Protein AF-A0A0F8ZL71-F1 (afdb_monomer)

Radius of gyration: 27.63 Å; Cα contacts (8 Å, |Δi|>4): 641; chains: 1; bounding box: 73×41×72 Å

Mean predicted aligned error: 11.58 Å

Solvent-accessible surface area (backbone atoms only — not comparable to full-atom values): 20300 Å² total; per-residue (Å²): 106,75,69,54,53,50,51,52,51,53,60,56,31,75,80,28,70,66,57,36,29,43,72,31,28,60,38,79,73,47,76,90,72,48,38,62,58,54,50,41,50,72,74,62,55,41,29,35,34,41,38,20,9,56,82,43,50,60,57,54,50,52,29,51,48,51,52,46,53,31,73,69,36,68,57,33,37,32,37,37,35,14,42,40,67,67,60,43,46,56,37,43,50,39,38,47,55,30,38,75,64,24,63,48,52,85,44,51,74,42,82,54,94,52,35,41,30,32,75,61,61,7,31,43,37,58,44,46,38,40,95,88,50,76,86,64,62,84,79,60,49,47,31,37,37,27,47,45,34,35,69,33,48,62,70,49,52,47,55,43,58,62,39,31,75,88,37,84,82,30,32,40,36,38,28,25,44,54,48,48,80,42,64,51,48,54,48,56,74,32,86,80,31,57,60,43,82,39,27,20,85,75,23,84,88,55,53,68,69,58,52,53,55,54,45,72,77,42,54,73,66,54,32,33,21,46,35,54,34,34,76,52,75,52,89,79,46,92,60,57,66,70,59,54,53,55,54,67,71,42,91,49,62,80,63,38,45,69,53,66,9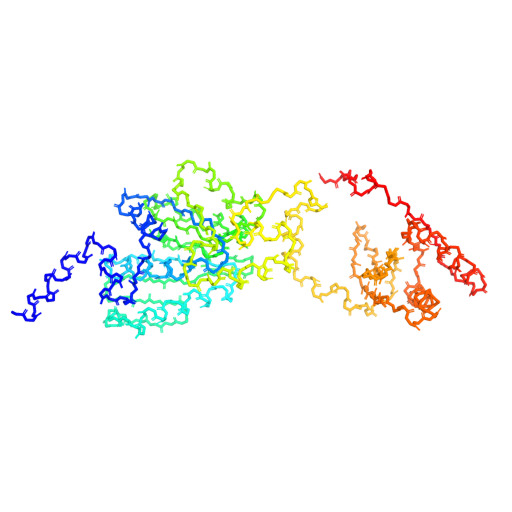4,66,72,78,73,52,27,39,33,44,34,44,75,39,60,79,91,36,54,24,36,40,41,33,29,38,56,44,96,88,71,49,74,45,52,30,37,69,49,79,44,76,53,51,92,88,42,93,53,48,66,59,55,53,49,53,50,51,49,52,50,35,62,72,45,58,21,51,37,37,40,30,42,24,57,85,67,22,52,61,54,51,51,53,48,53,52,51,31,62,76,71,66,50,85,47,50,77,41,72,40,75,78,41,76,62,71,68,65,64,80,84,84,132

Structure (mmCIF, N/CA/C/O backbone):
data_AF-A0A0F8ZL71-F1
#
_entry.id   AF-A0A0F8ZL71-F1
#
loop_
_atom_site.group_PDB
_atom_site.id
_atom_site.type_symbol
_atom_site.label_atom_id
_atom_site.label_alt_id
_atom_site.label_comp_id
_atom_site.label_asym_id
_atom_site.label_entity_id
_atom_site.label_seq_id
_atom_site.pdbx_PDB_ins_code
_atom_site.Cartn_x
_atom_site.Cartn_y
_atom_site.Cartn_z
_atom_site.occupancy
_atom_site.B_iso_or_equiv
_atom_site.auth_seq_id
_atom_site.auth_comp_id
_atom_site.auth_asym_id
_atom_site.auth_atom_id
_atom_site.pdbx_PDB_model_num
ATOM 1 N N . ASP A 1 1 ? -31.177 15.011 33.357 1.00 51.00 1 ASP A N 1
ATOM 2 C CA . ASP A 1 1 ? -31.019 15.892 32.171 1.00 51.00 1 ASP A CA 1
ATOM 3 C C . ASP A 1 1 ? -29.708 15.695 31.401 1.00 51.00 1 ASP A C 1
ATOM 5 O O . ASP A 1 1 ? -29.733 14.893 30.482 1.00 51.00 1 ASP A O 1
ATOM 9 N N . LEU A 1 2 ? -28.566 16.327 31.735 1.00 42.88 2 LEU A N 1
ATOM 10 C CA . LEU A 1 2 ? -27.299 16.141 30.973 1.00 42.88 2 LEU A CA 1
ATOM 11 C C . LEU A 1 2 ? -26.691 14.735 31.117 1.00 42.88 2 LEU A C 1
ATOM 13 O O . LEU A 1 2 ? -26.261 14.142 30.137 1.00 42.88 2 LEU A O 1
ATOM 17 N N . ALA A 1 3 ? -26.700 14.178 32.330 1.00 40.19 3 ALA A N 1
ATOM 18 C CA . ALA A 1 3 ? -26.192 12.827 32.567 1.00 40.19 3 ALA A CA 1
ATOM 19 C C . ALA A 1 3 ? -27.076 11.755 31.906 1.00 40.19 3 ALA A C 1
ATOM 21 O O . ALA A 1 3 ? -26.554 10.786 31.375 1.00 40.19 3 ALA A O 1
ATOM 22 N N . GLU A 1 4 ? -28.400 11.951 31.880 1.00 36.91 4 GLU A N 1
ATOM 23 C CA . GLU A 1 4 ? -29.340 11.045 31.203 1.00 36.91 4 GLU A CA 1
ATOM 24 C C . GLU A 1 4 ? -29.256 11.159 29.679 1.00 36.91 4 GLU A C 1
ATOM 26 O O . GLU A 1 4 ? -29.297 10.131 29.011 1.00 36.91 4 GLU A O 1
ATOM 31 N N . SER A 1 5 ? -29.070 12.363 29.118 1.00 48.22 5 SER A N 1
ATOM 32 C CA . SER A 1 5 ? -28.884 12.532 27.671 1.00 48.22 5 SER A CA 1
ATOM 33 C C . SER A 1 5 ? -27.547 11.959 27.188 1.00 48.22 5 SER A C 1
ATOM 35 O O . SER A 1 5 ? -27.489 11.359 26.112 1.00 48.22 5 SER A O 1
ATOM 37 N N . GLU A 1 6 ? -26.487 12.050 28.001 1.00 49.62 6 GLU A N 1
ATOM 38 C CA . GLU A 1 6 ? -25.223 11.353 27.755 1.00 49.62 6 GLU A CA 1
ATOM 39 C C . GLU A 1 6 ? -25.403 9.832 27.833 1.00 49.62 6 GLU A C 1
ATOM 41 O O . GLU A 1 6 ? -24.978 9.123 26.922 1.00 49.62 6 GLU A O 1
ATOM 46 N N . GLN A 1 7 ? -26.088 9.311 28.856 1.00 43.69 7 GLN A N 1
ATOM 47 C CA . GLN A 1 7 ? -26.326 7.870 29.022 1.00 43.69 7 GLN A CA 1
ATOM 48 C C . GLN A 1 7 ? -27.180 7.280 27.887 1.00 43.69 7 GLN A C 1
ATOM 50 O O . GLN A 1 7 ? -26.893 6.189 27.387 1.00 43.69 7 GLN A O 1
ATOM 55 N N . GLU A 1 8 ? -28.194 8.016 27.428 1.00 43.34 8 GLU A N 1
ATOM 56 C CA . GLU A 1 8 ? -29.068 7.621 26.323 1.00 43.34 8 GLU A CA 1
ATOM 57 C C . GLU A 1 8 ? -28.322 7.663 24.973 1.00 43.34 8 GLU A C 1
ATOM 59 O O . GLU A 1 8 ? -28.449 6.733 24.168 1.00 43.34 8 GLU A O 1
ATOM 64 N N . SER A 1 9 ? -27.463 8.672 24.767 1.00 52.50 9 SER A N 1
ATOM 65 C CA . SER A 1 9 ? -26.540 8.780 23.624 1.00 52.50 9 SER A CA 1
ATOM 66 C C . SER A 1 9 ? -25.521 7.630 23.588 1.00 52.50 9 SER A C 1
ATOM 68 O O . SER A 1 9 ? -25.352 6.985 22.549 1.00 52.50 9 SER A O 1
ATOM 70 N N . TYR A 1 10 ? -24.918 7.283 24.732 1.00 46.91 10 TYR A N 1
ATOM 71 C CA . TYR A 1 10 ? -24.008 6.137 24.865 1.00 46.91 10 TYR A CA 1
ATOM 72 C C . TYR A 1 10 ? -24.717 4.795 24.599 1.00 46.91 10 TYR A C 1
ATOM 74 O O . TYR A 1 10 ? -24.142 3.908 23.964 1.00 46.91 10 TYR A O 1
ATOM 82 N N . SER A 1 11 ? -25.982 4.639 25.013 1.00 44.41 11 SER A N 1
ATOM 83 C CA . SER A 1 11 ? -26.755 3.410 24.764 1.00 44.41 11 SER A CA 1
ATOM 84 C C . SER A 1 11 ? -27.072 3.186 23.276 1.00 44.41 11 SER A C 1
ATOM 86 O O . SER A 1 11 ? -26.970 2.058 22.791 1.00 44.41 11 SER A O 1
ATOM 88 N N . LYS A 1 12 ? -27.383 4.259 22.527 1.00 45.12 12 LYS A N 1
ATOM 89 C CA . LYS A 1 12 ? -27.593 4.223 21.066 1.00 45.12 12 LYS A CA 1
ATOM 90 C C . LYS A 1 12 ? -26.285 4.021 20.306 1.00 45.12 12 LYS A C 1
ATOM 92 O O . LYS A 1 12 ? -26.281 3.352 19.272 1.00 45.12 12 LYS A O 1
ATOM 97 N N . ALA A 1 13 ? -25.179 4.550 20.833 1.00 51.00 13 ALA A N 1
ATOM 98 C CA . ALA A 1 13 ? -23.855 4.341 20.269 1.00 51.00 13 ALA A CA 1
ATOM 99 C C . ALA A 1 13 ? -23.459 2.861 20.293 1.00 51.00 13 ALA A C 1
ATOM 101 O O . ALA A 1 13 ? -23.028 2.360 19.259 1.00 51.00 13 ALA A O 1
ATOM 102 N N . ASN A 1 14 ? -23.691 2.140 21.397 1.00 50.38 14 ASN A N 1
ATOM 103 C CA . ASN A 1 14 ? -23.252 0.745 21.588 1.00 50.38 14 ASN A CA 1
ATOM 104 C C . ASN A 1 14 ? -23.669 -0.256 20.486 1.00 50.38 14 ASN A C 1
ATOM 106 O O . ASN A 1 14 ? -23.093 -1.339 20.423 1.00 50.38 14 ASN A O 1
ATOM 110 N N . TYR A 1 15 ? -24.616 0.089 19.602 1.00 57.97 15 TYR A N 1
ATOM 111 C CA . TYR A 1 15 ? -25.046 -0.765 18.485 1.00 57.97 15 TYR A CA 1
ATOM 112 C C . TYR A 1 15 ? -25.082 -0.073 17.111 1.00 57.97 15 TYR A C 1
ATOM 114 O O . TYR A 1 15 ? -25.562 -0.661 16.137 1.00 57.97 15 TYR A O 1
ATOM 122 N N . ASN A 1 16 ? -24.587 1.164 16.997 1.00 77.38 16 ASN A N 1
ATOM 123 C CA . ASN A 1 16 ? -24.603 1.906 15.738 1.00 77.38 16 ASN A CA 1
ATOM 124 C C . ASN A 1 16 ? -23.245 2.564 15.450 1.00 77.38 16 ASN A C 1
ATOM 126 O O . ASN A 1 16 ? -22.946 3.655 15.935 1.00 77.38 16 ASN A O 1
ATOM 130 N N . ILE A 1 17 ? -22.452 1.887 14.611 1.00 84.81 17 ILE A N 1
ATOM 131 C CA . ILE A 1 17 ? -21.116 2.317 14.172 1.00 84.81 17 ILE A CA 1
ATOM 132 C C . ILE A 1 17 ? -21.162 3.738 13.590 1.00 84.81 17 ILE A C 1
ATOM 134 O O . ILE A 1 17 ? -20.367 4.589 13.981 1.00 84.81 17 ILE A O 1
ATOM 138 N N . SER A 1 18 ? -22.126 4.031 12.712 1.00 85.88 18 SER A N 1
ATOM 139 C CA . SER A 1 18 ? -22.249 5.352 12.083 1.00 85.88 18 SER A CA 1
ATOM 140 C C . SER A 1 18 ? -22.585 6.443 13.097 1.00 85.88 18 SER A C 1
ATOM 142 O O . SER A 1 18 ? -21.979 7.508 13.065 1.00 85.88 18 SER A O 1
ATOM 144 N N . TYR A 1 19 ? -23.482 6.166 14.051 1.00 89.06 19 TYR A N 1
ATOM 145 C CA . TYR A 1 19 ? -23.791 7.119 15.121 1.00 89.06 19 TYR A CA 1
ATOM 146 C C . TYR A 1 19 ? -22.544 7.462 15.943 1.00 89.06 19 TYR A C 1
ATOM 148 O O . TYR A 1 19 ? -22.316 8.628 16.265 1.00 89.06 19 TYR A O 1
ATOM 156 N N . PHE A 1 20 ? -21.717 6.465 16.270 1.00 92.00 20 PHE A N 1
ATOM 157 C CA . PHE A 1 20 ? -20.483 6.714 17.006 1.00 92.00 20 PHE A CA 1
ATOM 158 C C . PHE A 1 20 ? -19.504 7.575 16.205 1.00 92.00 20 PHE A C 1
ATOM 160 O O . PHE A 1 20 ? -18.955 8.538 16.738 1.00 92.00 20 PHE A O 1
ATOM 167 N N . MET A 1 21 ? -19.320 7.271 14.918 1.00 95.06 21 MET A N 1
ATOM 168 C CA . MET A 1 21 ? -18.457 8.058 14.035 1.00 95.06 21 MET A CA 1
ATOM 169 C C . MET A 1 21 ? -18.895 9.526 13.963 1.00 95.06 21 MET A C 1
ATOM 171 O O . MET A 1 21 ? -18.061 10.422 14.097 1.00 95.06 21 MET A O 1
ATOM 175 N N . GLU A 1 22 ? -20.194 9.780 13.820 1.00 94.31 22 GLU A N 1
ATOM 176 C CA . GLU A 1 22 ? -20.730 11.138 13.705 1.00 94.31 22 GLU A CA 1
ATOM 177 C C . GLU A 1 22 ? -20.558 11.931 15.010 1.00 94.31 22 GLU A C 1
ATOM 179 O O . GLU A 1 22 ? -20.073 13.061 14.987 1.00 94.31 22 GLU A O 1
ATOM 184 N N . ASN A 1 23 ? -20.885 11.326 16.157 1.00 92.62 23 ASN A N 1
ATOM 185 C CA . ASN A 1 23 ? -20.933 12.034 17.443 1.00 92.62 23 ASN A CA 1
ATOM 186 C C . ASN A 1 23 ? -19.587 12.094 18.181 1.00 92.62 23 ASN A C 1
ATOM 188 O O . ASN A 1 23 ? -19.337 13.045 18.921 1.00 92.62 23 ASN A O 1
ATOM 192 N N . TYR A 1 24 ? -18.720 11.092 18.005 1.00 93.88 24 TYR A N 1
ATOM 193 C CA . TYR A 1 24 ? -17.470 10.975 18.768 1.00 93.88 24 TYR A CA 1
ATOM 194 C C . TYR A 1 24 ? -16.213 11.150 17.923 1.00 93.88 24 TYR A C 1
ATOM 196 O O . TYR A 1 24 ? -15.175 11.487 18.491 1.00 93.88 24 TYR A O 1
ATOM 204 N N . LEU A 1 25 ? -16.285 10.961 16.601 1.00 95.94 25 LEU A N 1
ATOM 205 C CA . LEU A 1 25 ? -15.149 11.144 15.685 1.00 95.94 25 LEU A CA 1
ATOM 206 C C . LEU A 1 25 ? -15.326 12.336 14.736 1.00 95.94 25 LEU A C 1
ATOM 208 O O . LEU A 1 25 ? -14.397 12.667 14.001 1.00 95.94 25 LEU A O 1
ATOM 212 N N . ASN A 1 26 ? -16.507 12.972 14.728 1.00 95.75 26 ASN A N 1
ATOM 213 C CA . ASN A 1 26 ? -16.869 14.016 13.766 1.00 95.75 26 ASN A CA 1
ATOM 214 C C . ASN A 1 26 ? -16.627 13.564 12.309 1.00 95.75 26 ASN A C 1
ATOM 216 O O . ASN A 1 26 ? -16.125 14.306 11.457 1.00 95.75 26 ASN A O 1
ATOM 220 N N . PHE A 1 27 ? -16.948 12.297 12.036 1.00 96.25 27 PHE A N 1
ATOM 221 C CA . PHE A 1 27 ? -16.800 11.668 10.733 1.00 96.25 27 PHE A CA 1
ATOM 222 C C . PHE A 1 27 ? -18.160 11.203 10.223 1.00 96.25 27 PHE A C 1
ATOM 224 O O . PHE A 1 27 ? -18.880 10.491 10.914 1.00 96.25 27 PHE A O 1
ATOM 231 N N . TYR A 1 28 ? -18.480 11.581 8.986 1.00 95.62 28 TYR A N 1
ATOM 232 C CA . TYR A 1 28 ? -19.759 11.290 8.341 1.00 95.62 28 TYR A CA 1
ATOM 233 C C . TYR A 1 28 ? -19.509 10.356 7.151 1.00 95.62 28 TYR A C 1
ATOM 235 O O . TYR A 1 28 ? -19.105 10.832 6.081 1.00 95.62 28 TYR A O 1
ATOM 243 N N . PRO A 1 29 ? -19.698 9.033 7.314 1.00 95.12 29 PRO A N 1
ATOM 244 C CA . PRO A 1 29 ? -19.529 8.082 6.225 1.00 95.12 29 PRO A CA 1
ATOM 245 C C . PRO A 1 29 ? -20.461 8.413 5.058 1.00 95.12 29 PRO A C 1
ATOM 247 O O . PRO A 1 29 ? -21.656 8.670 5.224 1.00 95.12 29 PRO A O 1
ATOM 250 N N . ARG A 1 30 ? -19.922 8.389 3.841 1.00 95.06 30 ARG A N 1
ATOM 251 C CA . ARG A 1 30 ? -20.698 8.668 2.632 1.00 95.06 30 ARG A CA 1
ATOM 252 C C . ARG A 1 30 ? -21.742 7.582 2.389 1.00 95.06 30 ARG A C 1
ATOM 254 O O . ARG A 1 30 ? -21.432 6.392 2.313 1.00 95.06 30 ARG A O 1
ATOM 261 N N . LYS A 1 31 ? -22.989 8.019 2.209 1.00 93.81 31 LYS A N 1
ATOM 262 C CA . LYS A 1 31 ? -24.150 7.132 2.062 1.00 93.81 31 LYS A CA 1
ATOM 263 C C . LYS A 1 31 ? -24.091 6.240 0.825 1.00 93.81 31 LYS A C 1
ATOM 265 O O . LYS A 1 31 ? -24.557 5.113 0.888 1.00 93.81 31 LYS A O 1
ATOM 270 N N . HIS A 1 32 ? -23.544 6.733 -0.285 1.00 93.44 32 HIS A N 1
ATOM 271 C CA . HIS A 1 32 ? -23.588 6.018 -1.563 1.00 93.44 32 HIS A CA 1
ATOM 272 C C . HIS A 1 32 ? -22.497 4.955 -1.732 1.00 93.44 32 HIS A C 1
ATOM 274 O O . HIS A 1 32 ? -22.637 4.121 -2.618 1.00 93.44 32 HIS A O 1
ATOM 280 N N . ASP A 1 33 ? -21.417 4.980 -0.941 1.00 94.81 33 ASP A N 1
ATOM 281 C CA . ASP A 1 33 ? -20.277 4.071 -1.146 1.00 94.81 33 ASP A CA 1
ATOM 282 C C . ASP A 1 33 ? -19.555 3.593 0.126 1.00 94.81 33 ASP A C 1
ATOM 284 O O . ASP A 1 33 ? -19.004 2.496 0.115 1.00 94.81 33 ASP A O 1
ATOM 288 N N . GLN A 1 34 ? -19.533 4.359 1.219 1.00 96.69 34 GLN A N 1
ATOM 289 C CA . GLN A 1 34 ? -18.855 3.956 2.461 1.00 96.69 34 GLN A CA 1
ATOM 290 C C . GLN A 1 34 ? -19.792 3.220 3.423 1.00 96.69 34 GLN A C 1
ATOM 292 O O . GLN A 1 34 ? -19.357 2.298 4.109 1.00 96.69 34 GLN A O 1
ATOM 297 N N . MET A 1 35 ? -21.077 3.587 3.452 1.00 95.31 35 MET A N 1
ATOM 298 C CA . MET A 1 35 ? -22.063 2.970 4.350 1.00 95.31 35 MET A CA 1
ATOM 299 C C . MET A 1 35 ? -22.217 1.461 4.135 1.00 95.31 35 MET A C 1
ATOM 301 O O . MET A 1 35 ? -22.297 0.733 5.114 1.00 95.31 35 MET A O 1
ATOM 305 N N . GLN A 1 36 ? -22.138 0.976 2.893 1.00 95.31 36 GLN A N 1
ATOM 306 C CA . GLN A 1 36 ? -22.198 -0.464 2.590 1.00 95.31 36 GLN A CA 1
ATOM 307 C C . GLN A 1 36 ? -21.113 -1.287 3.313 1.00 95.31 36 GLN A C 1
ATOM 309 O O . GLN A 1 36 ? -21.349 -2.434 3.684 1.00 95.31 36 GLN A O 1
ATOM 314 N N . VAL A 1 37 ? -19.939 -0.694 3.567 1.00 96.75 37 VAL A N 1
ATOM 315 C CA . VAL A 1 37 ? -18.853 -1.340 4.321 1.00 96.75 37 VAL A CA 1
ATOM 316 C C . VAL A 1 37 ? -19.240 -1.479 5.793 1.00 96.75 37 VAL A C 1
ATOM 318 O O . VAL A 1 37 ? -19.031 -2.525 6.406 1.00 96.75 37 VAL A O 1
ATOM 321 N N . LEU A 1 38 ? -19.837 -0.428 6.360 1.00 95.56 38 LEU A N 1
ATOM 322 C CA . LEU A 1 38 ? -20.313 -0.424 7.744 1.00 95.56 38 LEU A CA 1
ATOM 323 C C . LEU A 1 38 ? -21.508 -1.364 7.927 1.00 95.56 38 LEU A C 1
ATOM 325 O O . LEU A 1 38 ? -21.604 -2.043 8.947 1.00 95.56 38 LEU A O 1
ATOM 329 N N . ASP A 1 39 ? -22.382 -1.452 6.925 1.00 94.12 39 ASP A N 1
ATOM 330 C CA . ASP A 1 39 ? -23.507 -2.383 6.913 1.00 94.12 39 ASP A CA 1
ATOM 331 C C . ASP A 1 39 ? -23.024 -3.837 6.889 1.00 94.12 39 ASP A C 1
ATOM 333 O O . ASP A 1 39 ? -23.534 -4.651 7.657 1.00 94.12 39 ASP A O 1
ATOM 337 N N . ALA A 1 40 ? -21.994 -4.162 6.099 1.00 94.88 40 ALA A N 1
ATOM 338 C CA . ALA A 1 40 ? -21.383 -5.492 6.112 1.00 94.88 40 ALA A CA 1
ATOM 339 C C . ALA A 1 40 ? -20.797 -5.846 7.491 1.00 94.88 40 ALA A C 1
ATOM 341 O O . ALA A 1 40 ? -21.053 -6.936 8.007 1.00 94.88 40 ALA A O 1
ATOM 342 N N . LEU A 1 41 ? -20.080 -4.915 8.136 1.00 93.81 41 LEU A N 1
ATOM 343 C CA . LEU A 1 41 ? -19.591 -5.101 9.511 1.00 93.81 41 LEU A CA 1
ATOM 344 C C . LEU A 1 41 ? -20.738 -5.351 10.494 1.00 93.81 41 LEU A C 1
ATOM 346 O O . LEU A 1 41 ? -20.678 -6.277 11.303 1.00 93.81 41 LEU A O 1
ATOM 350 N N . LYS A 1 42 ? -21.806 -4.553 10.402 1.00 91.25 42 LYS A N 1
ATOM 351 C CA . LYS A 1 42 ? -22.996 -4.678 11.250 1.00 91.25 42 LYS A CA 1
ATOM 352 C C . LYS A 1 42 ? -23.721 -6.011 11.046 1.00 91.25 42 LYS A C 1
ATOM 354 O O . LYS A 1 42 ? -24.247 -6.567 12.005 1.00 91.25 42 LYS A O 1
ATOM 359 N N . GLN A 1 43 ? -23.728 -6.533 9.821 1.00 91.38 43 GLN A N 1
ATOM 360 C CA . GLN A 1 43 ? -24.284 -7.847 9.479 1.00 91.38 43 GLN A CA 1
ATOM 361 C C . GLN A 1 43 ? -23.382 -9.016 9.912 1.00 91.38 43 GLN A C 1
ATOM 363 O O . GLN A 1 43 ? -23.762 -10.173 9.757 1.00 91.38 43 GLN A O 1
ATOM 368 N N . GLY A 1 44 ? -22.212 -8.733 10.494 1.00 91.25 44 GLY A N 1
ATOM 369 C CA . GLY A 1 44 ? -21.315 -9.739 11.053 1.00 91.25 44 GLY A CA 1
ATOM 370 C C . GLY A 1 44 ? -20.251 -10.248 10.084 1.00 91.25 44 GLY A C 1
ATOM 371 O O . GLY A 1 44 ? -19.618 -11.260 10.391 1.00 91.25 44 GLY A O 1
ATOM 372 N N . ALA A 1 45 ? -20.020 -9.565 8.955 1.00 94.69 45 ALA A N 1
ATOM 373 C CA . ALA A 1 45 ? -18.945 -9.918 8.035 1.00 94.69 45 ALA A CA 1
ATOM 374 C C . ALA A 1 45 ? -17.594 -9.932 8.766 1.00 94.69 45 ALA A C 1
ATOM 376 O O . ALA A 1 45 ? -17.209 -8.970 9.435 1.00 94.69 45 ALA A O 1
ATOM 377 N N . LYS A 1 46 ? -16.880 -11.054 8.649 1.00 94.88 46 LYS A N 1
ATOM 378 C CA . LYS A 1 46 ? -15.580 -11.265 9.299 1.00 94.88 46 LYS A CA 1
ATOM 379 C C . LYS A 1 46 ? -14.403 -10.966 8.392 1.00 94.88 46 LYS A C 1
ATOM 381 O O . LYS A 1 46 ? -13.323 -10.699 8.895 1.00 94.88 46 LYS A O 1
ATOM 386 N N . ARG A 1 47 ? -14.598 -11.000 7.078 1.00 96.38 47 ARG A N 1
ATOM 387 C CA . ARG A 1 47 ? -13.568 -10.684 6.094 1.00 96.38 47 ARG A CA 1
ATOM 388 C C . ARG A 1 47 ? -14.147 -9.697 5.101 1.00 96.38 47 ARG A C 1
ATOM 390 O O . ARG A 1 47 ? -15.167 -9.970 4.472 1.00 96.38 47 ARG A O 1
ATOM 397 N N . ILE A 1 48 ? -13.533 -8.528 5.016 1.00 98.38 48 ILE A N 1
ATOM 398 C CA . ILE A 1 48 ? -13.991 -7.425 4.179 1.00 98.38 48 ILE A CA 1
ATOM 399 C C . ILE A 1 48 ? -12.821 -6.956 3.335 1.00 98.38 48 ILE A C 1
ATOM 401 O O . ILE A 1 48 ? -11.705 -6.807 3.832 1.00 98.38 48 ILE A O 1
ATOM 405 N N . LEU A 1 49 ? -13.076 -6.702 2.058 1.00 98.50 49 LEU A N 1
ATOM 406 C CA . LEU A 1 49 ? -12.055 -6.228 1.140 1.00 98.50 49 LEU A CA 1
ATOM 407 C C . LEU A 1 49 ? -12.530 -4.971 0.417 1.00 98.50 49 LEU A C 1
ATOM 409 O O . LEU A 1 49 ? -13.575 -4.952 -0.228 1.00 98.50 49 LEU A O 1
ATOM 413 N N . LEU A 1 50 ? -11.742 -3.905 0.533 1.00 98.44 50 LEU A N 1
ATOM 414 C CA . LEU A 1 50 ? -11.952 -2.620 -0.118 1.00 98.44 50 LEU A CA 1
ATOM 415 C C . LEU A 1 50 ? -10.984 -2.498 -1.295 1.00 98.44 50 LEU A C 1
ATOM 417 O O . LEU A 1 50 ? -9.853 -2.030 -1.145 1.00 98.44 50 LEU A O 1
ATOM 421 N N . HIS A 1 51 ? -11.437 -2.932 -2.468 1.00 97.19 51 HIS A N 1
ATOM 422 C CA . HIS A 1 51 ? -10.699 -2.827 -3.718 1.00 97.19 51 HIS A CA 1
ATOM 423 C C . HIS A 1 51 ? -10.922 -1.427 -4.284 1.00 97.19 51 HIS A C 1
ATOM 425 O O . HIS A 1 51 ? -11.952 -1.154 -4.901 1.00 97.19 51 HIS A O 1
ATOM 431 N N . LYS A 1 52 ? -9.996 -0.507 -4.006 1.00 97.00 52 LYS A N 1
ATOM 432 C CA . LYS A 1 52 ? -10.230 0.930 -4.182 1.00 97.00 52 LYS A CA 1
ATOM 433 C C . LYS A 1 52 ? -9.292 1.592 -5.179 1.00 97.00 52 LYS A C 1
ATOM 435 O O . LYS A 1 52 ? -8.114 1.272 -5.260 1.00 97.00 52 LYS A O 1
ATOM 440 N N . GLY A 1 53 ? -9.800 2.617 -5.854 1.00 96.19 53 GLY A N 1
ATOM 441 C CA . GLY A 1 53 ? -8.953 3.589 -6.534 1.00 96.19 53 GLY A CA 1
ATOM 442 C C . GLY A 1 53 ? -8.286 4.526 -5.524 1.00 96.19 53 GLY A C 1
ATOM 443 O O . GLY A 1 53 ? -8.770 4.734 -4.398 1.00 96.19 53 GLY A O 1
ATOM 444 N N . ARG A 1 54 ? -7.183 5.161 -5.926 1.00 93.50 54 ARG A N 1
ATOM 445 C CA . ARG A 1 54 ? -6.516 6.191 -5.126 1.00 93.50 54 ARG A CA 1
ATOM 446 C C . ARG A 1 54 ? -7.493 7.294 -4.757 1.00 93.50 54 ARG A C 1
ATOM 448 O O . ARG A 1 54 ? -8.395 7.645 -5.514 1.00 93.50 54 ARG A O 1
ATOM 455 N N . ARG A 1 55 ? -7.296 7.887 -3.580 1.00 94.25 55 ARG A N 1
ATOM 456 C CA . ARG A 1 55 ? -8.120 9.001 -3.079 1.00 94.25 55 ARG A CA 1
ATOM 457 C C . ARG A 1 55 ? -9.606 8.669 -2.881 1.00 94.25 55 ARG A C 1
ATOM 459 O O . ARG A 1 55 ? -10.359 9.590 -2.589 1.00 94.25 55 ARG A O 1
ATOM 466 N N . TRP A 1 56 ? -10.048 7.408 -2.939 1.00 96.81 56 TRP A N 1
ATOM 467 C CA . TRP A 1 56 ? -11.427 7.051 -2.568 1.00 96.81 56 TRP A CA 1
ATOM 468 C C . TRP A 1 56 ? -11.733 7.332 -1.078 1.00 96.81 56 TRP A C 1
ATOM 470 O O . TRP A 1 56 ? -12.848 7.719 -0.716 1.00 96.81 56 TRP A O 1
ATOM 480 N N . GLY A 1 57 ? -10.718 7.217 -0.212 1.00 95.81 57 GLY A N 1
ATOM 481 C CA . GLY A 1 57 ? -10.820 7.472 1.232 1.00 95.81 57 GLY A CA 1
ATOM 482 C C . GLY A 1 57 ? -10.861 6.209 2.096 1.00 95.81 57 GLY A C 1
ATOM 483 O O . GLY A 1 57 ? -11.500 6.230 3.144 1.00 95.81 57 GLY A O 1
ATOM 484 N N . GLY A 1 58 ? -10.197 5.130 1.658 1.00 96.50 58 GLY A N 1
ATOM 485 C CA . GLY A 1 58 ? -10.144 3.851 2.379 1.00 96.50 58 GLY A CA 1
ATOM 486 C C . GLY A 1 58 ? -9.504 3.975 3.757 1.00 96.50 58 GLY A C 1
ATOM 487 O O . GLY A 1 58 ? -10.176 3.727 4.749 1.00 96.50 58 GLY A O 1
ATOM 488 N N . SER A 1 59 ? -8.269 4.472 3.835 1.00 96.69 59 SER A N 1
ATOM 489 C CA . SER A 1 59 ? -7.534 4.581 5.103 1.00 96.69 59 SER A CA 1
ATOM 490 C C . SER A 1 59 ? -8.253 5.466 6.125 1.00 96.69 59 SER A C 1
ATOM 492 O O . SER A 1 59 ? -8.321 5.120 7.298 1.00 96.69 59 SER A O 1
ATOM 494 N N . LYS A 1 60 ? -8.900 6.554 5.676 1.00 96.94 60 LYS A N 1
ATOM 495 C CA . LYS A 1 60 ? -9.718 7.424 6.539 1.00 96.94 60 LYS A CA 1
ATOM 496 C C . LYS A 1 60 ? -10.980 6.740 7.078 1.00 96.94 60 LYS A C 1
ATOM 498 O O . LYS A 1 60 ? -11.364 6.988 8.218 1.00 96.94 60 LYS A O 1
ATOM 503 N N . LEU A 1 61 ? -11.638 5.907 6.268 1.00 98.00 61 LEU A N 1
ATOM 504 C CA . LEU A 1 61 ? -12.775 5.100 6.716 1.00 98.00 61 LEU A CA 1
ATOM 505 C C . LEU A 1 61 ? -12.308 4.020 7.701 1.00 98.00 61 LEU A C 1
ATOM 507 O O . LEU A 1 61 ? -12.873 3.891 8.782 1.00 98.00 61 LEU A O 1
ATOM 511 N N . CYS A 1 62 ? -11.254 3.280 7.358 1.00 98.19 62 CYS A N 1
ATOM 512 C CA . CYS A 1 62 ? -10.711 2.212 8.191 1.00 98.19 62 CYS A CA 1
ATOM 513 C C . CYS A 1 62 ? -10.163 2.727 9.530 1.00 98.19 62 CYS A C 1
ATOM 515 O O . CYS A 1 62 ? -10.349 2.065 10.549 1.00 98.19 62 CYS A O 1
ATOM 517 N N . SER A 1 63 ? -9.550 3.915 9.573 1.00 98.12 63 SER A N 1
ATOM 518 C CA . SER A 1 63 ? -9.113 4.533 10.830 1.00 98.12 63 SER A CA 1
ATOM 519 C C . SER A 1 63 ? -10.296 4.912 11.728 1.00 98.12 63 SER A C 1
ATOM 521 O O . SER A 1 63 ? -10.245 4.677 12.936 1.00 98.12 63 SER A O 1
ATOM 523 N N . ALA A 1 64 ? -11.395 5.416 11.149 1.00 97.88 64 ALA A N 1
ATOM 524 C CA . ALA A 1 64 ? -12.632 5.671 11.887 1.00 97.88 64 ALA A CA 1
ATOM 525 C C . ALA A 1 64 ? -13.248 4.368 12.420 1.00 97.88 64 ALA A C 1
ATOM 527 O O . ALA A 1 64 ? -13.708 4.327 13.562 1.00 97.88 64 ALA A O 1
ATOM 528 N N . ILE A 1 65 ? -13.235 3.294 11.619 1.00 97.81 65 ILE A N 1
ATOM 529 C CA . ILE A 1 65 ? -13.696 1.962 12.038 1.00 97.81 65 ILE A CA 1
ATOM 530 C C . ILE A 1 65 ? -12.858 1.475 13.224 1.00 97.81 65 ILE A C 1
ATOM 532 O O . ILE A 1 65 ? -13.428 1.101 14.243 1.00 97.81 65 ILE A O 1
ATOM 536 N N . ALA A 1 66 ? -11.526 1.551 13.143 1.00 97.81 66 ALA A N 1
ATOM 537 C CA . ALA A 1 66 ? -10.630 1.124 14.218 1.00 97.81 66 ALA A CA 1
ATOM 538 C C . ALA A 1 66 ? -10.901 1.863 15.539 1.00 97.81 66 ALA A C 1
ATOM 540 O O . ALA A 1 66 ? -11.007 1.234 16.592 1.00 97.81 66 ALA A O 1
ATOM 541 N N . LEU A 1 67 ? -11.046 3.193 15.483 1.00 97.50 67 LEU A N 1
ATOM 542 C CA . LEU A 1 67 ? -11.373 4.016 16.650 1.00 97.50 67 LEU A CA 1
ATOM 543 C C . LEU A 1 67 ? -12.750 3.679 17.230 1.00 97.50 67 LEU A C 1
ATOM 545 O O . LEU A 1 67 ? -12.892 3.595 18.447 1.00 97.50 67 LEU A O 1
ATOM 549 N N . THR A 1 68 ? -13.744 3.461 16.368 1.00 95.94 68 THR A N 1
ATOM 550 C CA . THR A 1 68 ? -15.107 3.099 16.780 1.00 95.94 68 THR A CA 1
ATOM 551 C C . THR A 1 68 ? -15.122 1.751 17.488 1.00 95.94 68 THR A C 1
ATOM 553 O O . THR A 1 68 ? -15.575 1.640 18.623 1.00 95.94 68 THR A O 1
ATOM 556 N N . GLU A 1 69 ? -14.536 0.737 16.863 1.00 95.25 69 GLU A N 1
ATOM 557 C CA . GLU A 1 69 ? -14.472 -0.621 17.391 1.00 95.25 69 GLU A CA 1
ATOM 558 C C . GLU A 1 69 ? -13.733 -0.677 18.737 1.00 95.25 69 GLU A C 1
ATOM 560 O O . GLU A 1 69 ? -14.251 -1.233 19.709 1.00 95.25 69 GLU A O 1
ATOM 565 N N . CYS A 1 70 ? -12.565 -0.034 18.847 1.00 96.19 70 CYS A N 1
ATOM 566 C CA . CYS A 1 70 ? -11.825 0.022 20.108 1.00 96.19 70 CYS A CA 1
ATOM 567 C C . CYS A 1 70 ? -12.502 0.889 21.177 1.00 96.19 70 CYS A C 1
ATOM 569 O O . CYS A 1 70 ? -12.399 0.568 22.361 1.00 96.19 70 CYS A O 1
ATOM 571 N N . GLY A 1 71 ? -13.185 1.970 20.793 1.00 94.38 71 GLY A N 1
ATOM 572 C CA . GLY A 1 71 ? -13.907 2.837 21.723 1.00 94.38 71 GLY A CA 1
ATOM 573 C C . GLY A 1 71 ? -15.135 2.158 22.334 1.00 94.38 71 GLY A C 1
ATOM 574 O O . GLY A 1 71 ? -15.426 2.356 23.512 1.00 94.38 71 GLY A O 1
ATOM 575 N N . GLN A 1 72 ? -15.821 1.313 21.562 1.00 91.06 72 GLN A N 1
ATOM 576 C CA . GLN A 1 72 ? -17.090 0.698 21.964 1.00 91.06 72 GLN A CA 1
ATOM 577 C C . GLN A 1 72 ? -16.941 -0.682 22.600 1.00 91.06 72 GLN A C 1
ATOM 579 O O . GLN A 1 72 ? -17.718 -1.047 23.482 1.00 91.06 72 GLN A O 1
ATOM 584 N N . ARG A 1 73 ? -15.955 -1.473 22.166 1.00 91.81 73 ARG A N 1
ATOM 585 C CA . ARG A 1 73 ? -15.771 -2.845 22.649 1.00 91.81 73 ARG A CA 1
ATOM 586 C C . ARG A 1 73 ? -14.643 -2.879 23.672 1.00 91.81 73 ARG A C 1
ATOM 588 O O . ARG A 1 73 ? -13.542 -2.466 23.325 1.00 91.81 73 ARG A O 1
ATOM 595 N N . PRO A 1 74 ? -14.863 -3.363 24.907 1.00 94.12 74 PRO A N 1
ATOM 596 C CA . PRO A 1 74 ? -13.812 -3.439 25.917 1.00 94.12 74 PRO A CA 1
ATOM 597 C C . PRO A 1 74 ? -12.790 -4.537 25.595 1.00 94.12 74 PRO A C 1
ATOM 599 O O . PRO A 1 74 ? -13.159 -5.628 25.162 1.00 94.12 74 PRO A O 1
ATOM 602 N N . ARG A 1 75 ? -11.511 -4.274 25.898 1.00 95.25 75 ARG A N 1
ATOM 603 C CA . ARG A 1 75 ? -10.367 -5.193 25.705 1.00 95.25 75 ARG A CA 1
ATOM 604 C C . ARG A 1 75 ? -10.155 -5.694 24.266 1.00 95.25 75 ARG A C 1
ATOM 606 O O . ARG A 1 75 ? -9.479 -6.702 24.080 1.00 95.25 75 ARG A O 1
ATOM 613 N N . LEU A 1 76 ? -10.683 -4.989 23.266 1.00 95.50 76 LEU A N 1
ATOM 614 C CA . LEU A 1 76 ? -10.484 -5.296 21.852 1.00 95.50 76 LEU A CA 1
ATOM 615 C C . LEU A 1 76 ? -9.040 -4.994 21.434 1.00 95.50 76 LEU A C 1
ATOM 617 O O . LEU A 1 76 ? -8.546 -3.874 21.608 1.00 95.50 76 LEU A O 1
ATOM 621 N N . LYS A 1 77 ? -8.375 -5.977 20.830 1.00 95.56 77 LYS A N 1
ATOM 622 C CA . LYS A 1 77 ? -7.027 -5.829 20.278 1.00 95.56 77 LYS A CA 1
ATOM 623 C C . LYS A 1 77 ? -7.097 -5.555 18.778 1.00 95.56 77 LYS A C 1
ATOM 625 O O . LYS A 1 77 ? -7.331 -6.476 17.996 1.00 95.56 77 LYS A O 1
ATOM 630 N N . CYS A 1 78 ? -6.842 -4.314 18.374 1.00 96.56 78 CYS A N 1
ATOM 631 C CA . CYS A 1 78 ? -6.819 -3.907 16.971 1.00 96.56 78 CYS A CA 1
ATOM 632 C C . CYS A 1 78 ? -5.379 -3.798 16.439 1.00 96.56 78 CYS A C 1
ATOM 634 O O . CYS A 1 78 ? -4.535 -3.101 17.013 1.00 96.56 78 CYS A O 1
ATOM 636 N N . GLY A 1 79 ? -5.086 -4.513 15.354 1.00 95.38 79 GLY A N 1
ATOM 637 C CA . GLY A 1 79 ? -3.814 -4.474 14.636 1.00 95.38 79 GLY A CA 1
ATOM 638 C C . GLY A 1 79 ? -3.957 -3.735 13.311 1.00 95.38 79 GLY A C 1
ATOM 639 O O . GLY A 1 79 ? -4.807 -4.095 12.502 1.00 95.38 79 GLY A O 1
ATOM 640 N N . ILE A 1 80 ? -3.119 -2.724 13.082 1.00 96.94 80 ILE A N 1
ATOM 641 C CA . ILE A 1 80 ? -3.010 -2.050 11.783 1.00 96.94 80 ILE A CA 1
ATOM 642 C C . ILE A 1 80 ? -1.701 -2.483 11.140 1.00 96.94 80 ILE A C 1
ATOM 644 O O . ILE A 1 80 ? -0.641 -2.332 11.746 1.00 96.94 80 ILE A O 1
ATOM 648 N N . PHE A 1 81 ? -1.766 -3.009 9.928 1.00 95.56 81 PHE A N 1
ATOM 649 C CA . PHE A 1 81 ? -0.631 -3.569 9.215 1.00 95.56 81 PHE A CA 1
ATOM 650 C C . PHE A 1 81 ? -0.414 -2.834 7.900 1.00 95.56 81 PHE A C 1
ATOM 652 O O . PHE A 1 81 ? -1.354 -2.680 7.129 1.00 95.56 81 PHE A O 1
ATOM 659 N N . ALA A 1 82 ? 0.815 -2.397 7.650 1.00 95.81 82 ALA A N 1
ATOM 660 C CA . ALA A 1 82 ? 1.191 -1.641 6.458 1.00 95.81 82 ALA A CA 1
ATOM 661 C C . ALA A 1 82 ? 2.450 -2.240 5.805 1.00 95.81 82 ALA A C 1
ATOM 663 O O . ALA A 1 82 ? 3.251 -2.853 6.521 1.00 95.81 82 ALA A O 1
ATOM 664 N N . PRO A 1 83 ? 2.669 -2.053 4.490 1.00 93.06 83 PRO A N 1
ATOM 665 C CA . PRO A 1 83 ? 3.887 -2.519 3.820 1.00 93.06 83 PRO A CA 1
ATOM 666 C C . PRO A 1 83 ? 5.147 -1.775 4.297 1.00 93.06 83 PRO A C 1
ATOM 668 O O . PRO A 1 83 ? 6.214 -2.382 4.418 1.00 93.06 83 PRO A O 1
ATOM 671 N N . GLY A 1 84 ? 5.022 -0.489 4.641 1.00 92.75 84 GLY A N 1
ATOM 672 C CA . GLY A 1 84 ? 6.110 0.373 5.098 1.00 92.75 84 GLY A CA 1
ATOM 673 C C . GLY A 1 84 ? 5.718 1.299 6.254 1.00 92.75 84 GLY A C 1
ATOM 674 O O . GLY A 1 84 ? 4.585 1.294 6.743 1.00 92.75 84 GLY A O 1
ATOM 675 N N . GLU A 1 85 ? 6.699 2.060 6.750 1.00 93.06 85 GLU A N 1
ATOM 676 C CA . GLU A 1 85 ? 6.484 3.025 7.837 1.00 93.06 85 GLU A CA 1
ATOM 677 C C . GLU A 1 85 ? 5.681 4.243 7.368 1.00 93.06 85 GLU A C 1
ATOM 679 O O . GLU A 1 85 ? 4.838 4.726 8.121 1.00 93.06 85 GLU A O 1
ATOM 684 N N . ASP A 1 86 ? 5.898 4.697 6.134 1.00 94.50 86 ASP A N 1
ATOM 685 C CA . ASP A 1 86 ? 5.223 5.867 5.568 1.00 94.50 86 ASP A CA 1
ATOM 686 C C . ASP A 1 86 ? 3.720 5.617 5.399 1.00 94.50 86 ASP A C 1
ATOM 688 O O . ASP A 1 86 ? 2.899 6.441 5.801 1.00 94.50 86 ASP A O 1
ATOM 692 N N . GLU A 1 87 ? 3.326 4.442 4.904 1.00 94.38 87 GLU A N 1
ATOM 693 C CA . GLU A 1 87 ? 1.913 4.066 4.795 1.00 94.38 87 GLU A CA 1
ATOM 694 C C . GLU A 1 87 ? 1.259 3.949 6.178 1.00 94.38 87 GLU A C 1
ATOM 696 O O . GLU A 1 87 ? 0.107 4.348 6.373 1.00 94.38 87 GLU A O 1
ATOM 701 N N . LEU A 1 88 ? 2.003 3.439 7.167 1.00 96.19 88 LEU A N 1
ATOM 702 C CA . LEU A 1 88 ? 1.517 3.351 8.540 1.00 96.19 88 LEU A CA 1
ATOM 703 C C . LEU A 1 88 ? 1.357 4.736 9.178 1.00 96.19 88 LEU A C 1
ATOM 705 O O . LEU A 1 88 ? 0.383 4.966 9.894 1.00 96.19 88 LEU A O 1
ATOM 709 N N . LEU A 1 89 ? 2.288 5.656 8.914 1.00 97.12 89 LEU A N 1
ATOM 710 C CA . LEU A 1 89 ? 2.209 7.049 9.346 1.00 97.12 89 LEU A CA 1
ATOM 711 C C . LEU A 1 89 ? 0.955 7.718 8.794 1.00 97.12 89 LEU A C 1
ATOM 713 O O . LEU A 1 89 ? 0.178 8.244 9.584 1.00 97.12 89 LEU A O 1
ATOM 717 N N . VAL A 1 90 ? 0.696 7.608 7.488 1.00 96.69 90 VAL A N 1
ATOM 718 C CA . VAL A 1 90 ? -0.516 8.161 6.856 1.00 96.69 90 VAL A CA 1
ATOM 719 C C . VAL A 1 90 ? -1.790 7.611 7.509 1.00 96.69 90 VAL A C 1
ATOM 721 O O . VAL A 1 90 ? -2.752 8.345 7.749 1.00 96.69 90 VAL A O 1
ATOM 724 N N . PHE A 1 91 ? -1.816 6.322 7.856 1.00 98.19 91 PHE A N 1
ATOM 725 C CA . PHE A 1 91 ? -2.960 5.745 8.561 1.00 98.19 91 PHE A CA 1
ATOM 726 C C . PHE A 1 91 ? -3.150 6.362 9.959 1.00 98.19 91 PHE A C 1
ATOM 728 O O . PHE A 1 91 ? -4.273 6.701 10.345 1.00 98.19 91 PHE A O 1
ATOM 735 N N . PHE A 1 92 ? -2.063 6.529 10.720 1.00 98.31 92 PHE A N 1
ATOM 736 C CA . PHE A 1 92 ? -2.103 7.139 12.052 1.00 98.31 92 PHE A CA 1
ATOM 737 C C . PHE A 1 92 ? -2.363 8.653 12.014 1.00 98.31 92 PHE A C 1
ATOM 739 O O . PHE A 1 92 ? -3.006 9.170 12.922 1.00 98.31 92 PHE A O 1
ATOM 746 N N . GLU A 1 93 ? -1.983 9.359 10.949 1.00 97.94 93 GLU A N 1
ATOM 747 C CA . GLU A 1 93 ? -2.401 10.745 10.711 1.00 97.94 93 GLU A CA 1
ATOM 748 C C . GLU A 1 93 ? -3.926 10.843 10.628 1.00 97.94 93 GLU A C 1
ATOM 750 O O . GLU A 1 93 ? -4.525 11.688 11.289 1.00 97.94 93 GLU A O 1
ATOM 755 N N . HIS A 1 94 ? -4.591 9.927 9.916 1.00 98.06 94 HIS A N 1
ATOM 756 C CA . HIS A 1 94 ? -6.054 9.887 9.904 1.00 98.06 94 HIS A CA 1
ATOM 757 C C . HIS A 1 94 ? -6.663 9.518 11.261 1.00 98.06 94 HIS A C 1
ATOM 759 O O . HIS A 1 94 ? -7.743 10.010 11.582 1.00 98.06 94 HIS A O 1
ATOM 765 N N . ILE A 1 95 ? -6.013 8.661 12.057 1.00 98.06 95 ILE A N 1
ATOM 766 C CA . ILE A 1 95 ? -6.431 8.415 13.447 1.00 98.06 95 ILE A CA 1
ATOM 767 C C . ILE A 1 95 ? -6.387 9.727 14.240 1.00 98.06 95 ILE A C 1
ATOM 769 O O . ILE A 1 95 ? -7.368 10.074 14.897 1.00 98.06 95 ILE A O 1
ATOM 773 N N . ASN A 1 96 ? -5.289 10.474 14.135 1.00 97.62 96 ASN A N 1
ATOM 774 C CA . ASN A 1 96 ? -5.103 11.742 14.837 1.00 97.62 96 ASN A CA 1
ATOM 775 C C . ASN A 1 96 ? -6.119 12.791 14.390 1.00 97.62 96 ASN A C 1
ATOM 777 O O . ASN A 1 96 ? -6.742 13.412 15.244 1.00 97.62 96 ASN A O 1
ATOM 781 N N . GLU A 1 97 ? -6.385 12.909 13.084 1.00 96.94 97 GLU A N 1
ATOM 782 C CA . GLU A 1 97 ? -7.433 13.795 12.560 1.00 96.94 97 GLU A CA 1
ATOM 783 C C . GLU A 1 97 ? -8.797 13.529 13.216 1.00 96.94 97 GLU A C 1
ATOM 785 O O . GLU A 1 97 ? -9.515 14.470 13.552 1.00 96.94 97 GLU A O 1
ATOM 790 N N . HIS A 1 98 ? -9.179 12.258 13.380 1.00 97.31 98 HIS A N 1
ATOM 791 C CA . HIS A 1 98 ? -10.452 11.887 14.010 1.00 97.31 98 HIS A CA 1
ATOM 792 C C . HIS A 1 98 ? -10.455 12.164 15.517 1.00 97.31 98 HIS A C 1
ATOM 794 O O . HIS A 1 98 ? -11.476 12.583 16.057 1.00 97.31 98 HIS A O 1
ATOM 800 N N . ILE A 1 99 ? -9.325 11.952 16.201 1.00 96.56 99 ILE A N 1
ATOM 801 C CA . ILE A 1 99 ? -9.180 12.255 17.632 1.00 96.56 99 ILE A CA 1
ATOM 802 C C . ILE A 1 99 ? -9.270 13.765 17.878 1.00 96.56 99 ILE A C 1
ATOM 804 O O . ILE A 1 99 ? -9.969 14.181 18.795 1.00 96.56 99 ILE A O 1
ATOM 808 N N . GLU A 1 100 ? -8.588 14.575 17.066 1.00 95.81 100 GLU A N 1
ATOM 809 C CA . GLU A 1 100 ? -8.536 16.037 17.200 1.00 95.81 100 GLU A CA 1
ATOM 810 C C . GLU A 1 100 ? -9.877 16.710 16.895 1.00 95.81 100 GLU A C 1
ATOM 812 O O . GLU A 1 100 ? -10.220 17.722 17.502 1.00 95.81 100 GLU A O 1
ATOM 817 N N . ARG A 1 101 ? -10.632 16.173 15.931 1.00 93.94 101 ARG A N 1
ATOM 818 C CA . ARG A 1 101 ? -11.929 16.731 15.514 1.00 93.94 101 ARG A CA 1
ATOM 819 C C . ARG A 1 101 ? -13.107 16.204 16.319 1.00 93.94 101 ARG A C 1
ATOM 821 O O . ARG A 1 101 ? -14.181 16.804 16.255 1.00 93.94 101 ARG A O 1
ATOM 828 N N . GLY A 1 102 ? -12.931 15.058 16.966 1.00 92.94 102 GLY A N 1
ATOM 829 C CA . GLY A 1 102 ? -13.945 14.362 17.738 1.00 92.94 102 GLY A CA 1
ATOM 830 C C . GLY A 1 102 ? -13.783 14.549 19.246 1.00 92.94 102 GLY A C 1
ATOM 831 O O . GLY A 1 102 ? -12.921 15.275 19.726 1.00 92.94 102 GLY A O 1
ATOM 832 N N . ASN A 1 103 ? -14.609 13.832 20.004 1.00 92.75 103 ASN A N 1
ATOM 833 C CA . ASN A 1 103 ? -14.615 13.849 21.471 1.00 92.75 103 ASN A CA 1
ATOM 834 C C . ASN A 1 103 ? -14.078 12.543 22.084 1.00 92.75 103 ASN A C 1
ATOM 836 O O . ASN A 1 103 ? -14.104 12.363 23.302 1.00 92.75 103 ASN A O 1
ATOM 840 N N . ILE A 1 104 ? -13.564 11.619 21.264 1.00 93.06 104 ILE A N 1
ATOM 841 C CA . ILE A 1 104 ? -13.031 10.330 21.732 1.00 93.06 104 ILE A CA 1
ATOM 842 C C . ILE A 1 104 ? -11.759 10.467 22.586 1.00 93.06 104 ILE A C 1
ATOM 844 O O . ILE A 1 104 ? -11.428 9.550 23.338 1.00 93.06 104 ILE A O 1
ATOM 848 N N . GLY A 1 105 ? -11.066 11.611 22.517 1.00 91.31 105 GLY A N 1
ATOM 849 C CA . GLY A 1 105 ? -9.813 11.861 23.236 1.00 91.31 105 GLY A CA 1
ATOM 850 C C . GLY A 1 105 ? -9.894 11.596 24.744 1.00 91.31 105 GLY A C 1
ATOM 851 O O . GLY A 1 105 ? -8.956 11.042 25.310 1.00 91.31 105 GLY A O 1
ATOM 852 N N . GLY A 1 106 ? -11.039 11.872 25.381 1.00 90.31 106 GLY A N 1
ATOM 853 C CA . GLY A 1 106 ? -11.251 11.593 26.810 1.00 90.31 106 GLY A CA 1
ATOM 854 C C . GLY A 1 106 ? -11.214 10.103 27.184 1.00 90.31 106 GLY A C 1
ATOM 855 O O . GLY A 1 106 ? -11.016 9.763 28.347 1.00 90.31 106 GLY A O 1
ATOM 856 N N . SER A 1 107 ? -11.369 9.203 26.209 1.00 92.44 107 SER A N 1
ATOM 857 C CA . SER A 1 107 ? -11.285 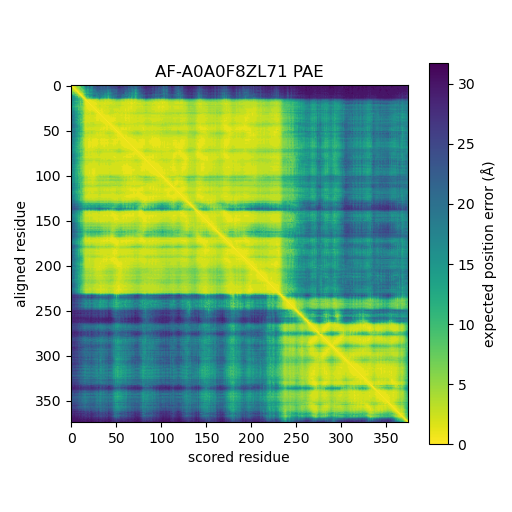7.750 26.409 1.00 92.44 107 SER A CA 1
ATOM 858 C C . SER A 1 107 ? -9.876 7.189 26.194 1.00 92.44 107 SER A C 1
ATOM 860 O O . SER A 1 107 ? -9.656 6.001 26.431 1.00 92.44 107 SER A O 1
ATOM 862 N N . ILE A 1 108 ? -8.919 8.000 25.735 1.00 96.88 108 ILE A N 1
ATOM 863 C CA . ILE A 1 108 ? -7.563 7.560 25.394 1.00 96.88 108 ILE A CA 1
ATOM 864 C C . ILE A 1 108 ? -6.640 7.773 26.596 1.00 96.88 108 ILE A C 1
ATOM 866 O O . ILE A 1 108 ? -6.422 8.891 27.046 1.00 96.88 108 ILE A O 1
ATOM 870 N N . VAL A 1 109 ? -6.061 6.683 27.102 1.00 97.31 109 VAL A N 1
ATOM 871 C CA . VAL A 1 109 ? -5.137 6.694 28.254 1.00 97.31 109 VAL A CA 1
ATOM 872 C C . VAL A 1 109 ? -3.668 6.680 27.840 1.00 97.31 109 VAL A C 1
ATOM 874 O O . VAL A 1 109 ? -2.791 6.982 28.647 1.00 97.31 109 VAL A O 1
ATOM 877 N N . LYS A 1 110 ? -3.376 6.296 26.593 1.00 97.38 110 LYS A N 1
ATOM 878 C CA . LYS A 1 110 ? -2.027 6.356 26.023 1.00 97.38 110 LYS A CA 1
ATOM 879 C C . LYS A 1 110 ? -2.093 6.623 24.528 1.00 97.38 110 LYS A C 1
ATOM 881 O O . LYS A 1 110 ? -2.848 5.949 23.830 1.00 97.38 110 LYS A O 1
ATOM 886 N N . HIS A 1 111 ? -1.258 7.539 24.058 1.00 96.75 111 HIS A N 1
ATOM 887 C CA . HIS A 1 111 ? -1.134 7.897 22.653 1.00 96.75 111 HIS A CA 1
ATOM 888 C C . HIS A 1 111 ? 0.357 8.031 22.300 1.00 96.75 111 HIS A C 1
ATOM 890 O O . HIS A 1 111 ? 0.979 9.047 22.589 1.00 96.75 111 HIS A O 1
ATOM 896 N N . ASP A 1 112 ? 0.926 6.982 21.703 1.00 95.81 112 ASP A N 1
ATOM 897 C CA . ASP A 1 112 ? 2.275 6.985 21.124 1.00 95.81 112 ASP A CA 1
ATOM 898 C C . ASP A 1 112 ? 2.187 6.898 19.588 1.00 95.81 112 ASP A C 1
ATOM 900 O O . ASP A 1 112 ? 1.136 6.561 19.045 1.00 95.81 112 ASP A O 1
ATOM 904 N N . LYS A 1 113 ? 3.321 7.080 18.890 1.00 94.06 113 LYS A N 1
ATOM 905 C CA . LYS A 1 113 ? 3.432 7.098 17.413 1.00 94.06 113 LYS A CA 1
ATOM 906 C C . LYS A 1 113 ? 2.571 6.052 16.683 1.00 94.06 113 LYS A C 1
ATOM 908 O O . LYS A 1 113 ? 1.887 6.393 15.731 1.00 94.06 113 LYS A O 1
ATOM 913 N N . PHE A 1 114 ? 2.614 4.791 17.126 1.00 96.44 114 PHE A N 1
ATOM 914 C CA . PHE A 1 114 ? 1.863 3.677 16.526 1.00 96.44 114 PHE A CA 1
ATOM 915 C C . PHE A 1 114 ? 1.043 2.889 17.558 1.00 96.44 114 PHE A C 1
ATOM 917 O O . PHE A 1 114 ? 0.834 1.681 17.403 1.00 96.44 114 PHE A O 1
ATOM 924 N N . LEU A 1 115 ? 0.637 3.536 18.655 1.00 97.56 115 LEU A N 1
ATOM 925 C CA . LEU A 1 115 ? -0.127 2.895 19.723 1.00 97.56 115 LEU A CA 1
ATOM 926 C C . LEU A 1 115 ? -1.146 3.856 20.331 1.00 97.56 115 LEU A C 1
ATOM 928 O O . LEU A 1 115 ? -0.773 4.835 20.969 1.00 97.56 115 LEU A O 1
ATOM 932 N N . ILE A 1 116 ? -2.419 3.482 20.246 1.00 98.31 116 ILE A N 1
ATOM 933 C CA . ILE A 1 116 ? -3.511 4.112 20.993 1.00 98.31 116 ILE A CA 1
ATOM 934 C C . ILE A 1 116 ? -4.021 3.103 22.016 1.00 98.31 116 ILE A C 1
ATOM 936 O O . ILE A 1 116 ? -4.339 1.975 21.645 1.00 98.31 116 ILE A O 1
ATOM 940 N N . LYS A 1 117 ? -4.110 3.477 23.294 1.00 98.25 117 LYS A N 1
ATOM 941 C CA . LYS A 1 117 ? -4.769 2.670 24.333 1.00 98.25 117 LYS A CA 1
ATOM 942 C C . LYS A 1 117 ? -5.973 3.403 24.892 1.00 98.25 117 LYS A C 1
ATOM 944 O O . LYS A 1 117 ? -5.873 4.579 25.236 1.00 98.25 117 LYS A O 1
ATOM 949 N N . PHE A 1 118 ? -7.060 2.670 25.061 1.00 98.12 118 PHE A N 1
ATOM 950 C CA . PHE A 1 118 ? -8.321 3.161 25.594 1.00 98.12 118 PHE A CA 1
ATOM 951 C C . PHE A 1 118 ? -8.486 2.782 27.069 1.00 98.12 118 PHE A C 1
ATOM 953 O O . PHE A 1 118 ? -7.940 1.778 27.536 1.00 98.12 118 PHE A O 1
ATOM 960 N N . SER A 1 119 ? -9.267 3.568 27.808 1.00 97.00 119 SER A N 1
ATOM 961 C CA . SER A 1 119 ? -9.596 3.337 29.223 1.00 97.00 119 SER A CA 1
ATOM 962 C C . SER A 1 119 ? -10.351 2.024 29.459 1.00 97.00 119 SER A C 1
ATOM 964 O O . SER A 1 119 ? -10.227 1.421 30.523 1.00 97.00 119 SER A O 1
ATOM 966 N N . ASN A 1 120 ? -11.066 1.527 28.446 1.00 95.31 120 ASN A N 1
ATOM 967 C CA . ASN A 1 120 ? -11.770 0.239 28.453 1.00 95.31 120 ASN A CA 1
ATOM 968 C C . ASN A 1 120 ? -10.843 -0.985 28.226 1.00 95.31 120 ASN A C 1
ATOM 970 O O . ASN A 1 120 ? -11.320 -2.117 28.101 1.00 95.31 120 ASN A O 1
ATOM 974 N N . GLY A 1 121 ? -9.525 -0.770 28.143 1.00 96.94 121 GLY A N 1
ATOM 975 C CA . GLY A 1 121 ? -8.511 -1.807 27.938 1.00 96.94 121 GLY A CA 1
ATOM 976 C C . GLY A 1 121 ? -8.248 -2.181 26.476 1.00 96.94 121 GLY A C 1
ATOM 977 O O . GLY A 1 121 ? -7.370 -3.006 26.222 1.00 96.94 121 GLY A O 1
ATOM 978 N N . SER A 1 122 ? -8.974 -1.598 25.522 1.00 97.94 122 SER A N 1
ATOM 979 C CA . SER A 1 122 ? -8.744 -1.795 24.088 1.00 97.94 122 SER A CA 1
ATOM 980 C C . SER A 1 122 ? -7.517 -1.038 23.603 1.00 97.94 122 SER A C 1
ATOM 982 O O . SER A 1 122 ? -7.068 -0.069 24.225 1.00 97.94 122 SER A O 1
ATOM 984 N N . PHE A 1 123 ? -6.959 -1.462 22.472 1.00 98.00 123 PHE A N 1
ATOM 985 C CA . PHE A 1 123 ? -5.851 -0.745 21.851 1.00 98.00 123 PHE A CA 1
ATOM 986 C C . PHE A 1 123 ? -5.821 -0.895 20.334 1.00 98.00 123 PHE A C 1
ATOM 988 O O . PHE A 1 123 ? -6.237 -1.917 19.793 1.00 98.00 123 PHE A O 1
ATOM 995 N N . ILE A 1 124 ? -5.233 0.102 19.679 1.00 98.31 124 ILE A N 1
ATOM 996 C CA . ILE A 1 124 ? -4.840 0.077 18.269 1.00 98.31 124 ILE A CA 1
ATOM 997 C C . ILE A 1 124 ? -3.319 0.056 18.218 1.00 98.31 124 ILE A C 1
ATOM 999 O O . ILE A 1 124 ? -2.667 0.863 18.882 1.00 98.31 124 ILE A O 1
ATOM 1003 N N . LEU A 1 125 ? -2.745 -0.864 17.448 1.00 97.00 125 LEU A N 1
ATOM 1004 C CA . LEU A 1 125 ? -1.304 -1.061 17.364 1.00 97.00 125 LEU A CA 1
ATOM 1005 C C . LEU A 1 125 ? -0.848 -1.231 15.916 1.00 97.00 125 LEU A C 1
ATOM 1007 O O . LEU A 1 125 ? -1.194 -2.216 15.269 1.00 97.00 125 LEU A O 1
ATOM 1011 N N . GLY A 1 126 ? -0.018 -0.302 15.449 1.00 95.94 126 GLY A N 1
ATOM 1012 C CA . GLY A 1 126 ? 0.549 -0.318 14.104 1.00 95.94 126 GLY A CA 1
ATOM 1013 C C . GLY A 1 126 ? 1.759 -1.242 13.968 1.00 95.94 126 GLY A C 1
ATOM 1014 O O . GLY A 1 126 ? 2.622 -1.283 14.851 1.00 95.94 126 GLY A O 1
ATOM 1015 N N . ARG A 1 127 ? 1.849 -1.993 12.871 1.00 94.19 127 ARG A N 1
ATOM 1016 C CA . ARG A 1 127 ? 2.951 -2.904 12.547 1.00 94.19 127 ARG A CA 1
ATOM 1017 C C . ARG A 1 127 ? 3.301 -2.830 11.066 1.00 94.19 127 ARG A C 1
ATOM 1019 O O . ARG A 1 127 ? 2.428 -2.782 10.212 1.00 94.19 127 ARG A O 1
ATOM 1026 N N . ILE A 1 128 ? 4.597 -2.878 10.789 1.00 92.88 128 ILE A N 1
ATOM 1027 C CA . ILE A 1 128 ? 5.125 -2.957 9.428 1.00 92.88 128 ILE A CA 1
ATOM 1028 C C . ILE A 1 128 ? 5.257 -4.434 9.060 1.00 92.88 128 ILE A C 1
ATOM 1030 O O . ILE A 1 128 ? 5.806 -5.222 9.840 1.00 92.88 128 ILE A O 1
ATOM 1034 N N . LEU A 1 129 ? 4.754 -4.799 7.886 1.00 89.69 129 LEU A N 1
ATOM 1035 C CA . LEU A 1 129 ? 4.853 -6.129 7.298 1.00 89.69 129 LEU A CA 1
ATOM 1036 C C . LEU A 1 129 ? 5.866 -6.111 6.167 1.00 89.69 129 LEU A C 1
ATOM 1038 O O . LEU A 1 129 ? 5.533 -6.071 4.987 1.00 89.69 129 LEU A O 1
ATOM 1042 N N . SER A 1 130 ? 7.130 -6.133 6.579 1.00 83.38 130 SER A N 1
ATOM 1043 C CA . SER A 1 130 ? 8.261 -6.280 5.681 1.00 83.38 130 SER A CA 1
ATOM 1044 C C . SER A 1 130 ? 9.223 -7.363 6.189 1.00 83.38 130 SER A C 1
ATOM 1046 O O . SER A 1 130 ? 9.250 -7.669 7.393 1.00 83.38 130 SER A O 1
ATOM 1048 N N . PRO A 1 131 ? 10.074 -7.925 5.312 1.00 76.81 131 PRO A N 1
ATOM 1049 C CA . PRO A 1 131 ? 11.028 -8.970 5.675 1.00 76.81 131 PRO A CA 1
ATOM 1050 C C . PRO A 1 131 ? 11.984 -8.526 6.782 1.00 76.81 131 PRO A C 1
ATOM 1052 O O . PRO A 1 131 ? 12.377 -9.325 7.630 1.00 76.81 131 PRO A O 1
ATOM 1055 N N . MET A 1 132 ? 12.310 -7.230 6.820 1.00 76.69 132 MET A N 1
ATOM 1056 C CA . MET A 1 132 ? 13.199 -6.638 7.820 1.00 76.69 132 MET A CA 1
ATOM 1057 C C . MET A 1 132 ? 12.493 -6.308 9.145 1.00 76.69 132 MET A C 1
ATOM 1059 O O . MET A 1 132 ? 13.156 -6.140 10.173 1.00 76.69 132 MET A O 1
ATOM 1063 N N . ALA A 1 133 ? 11.159 -6.219 9.155 1.00 77.56 133 ALA A N 1
ATOM 1064 C CA . ALA A 1 133 ? 10.395 -5.845 10.336 1.00 77.56 133 ALA A CA 1
ATOM 1065 C C . ALA A 1 133 ? 10.306 -6.990 11.363 1.00 77.56 133 ALA A C 1
ATOM 1067 O O . ALA A 1 133 ? 10.000 -8.146 11.050 1.00 77.56 133 ALA A O 1
ATOM 1068 N N . LYS A 1 134 ? 10.536 -6.652 12.638 1.00 75.38 134 LYS A N 1
ATOM 1069 C CA . LYS A 1 134 ? 10.419 -7.569 13.785 1.00 75.38 134 LYS A CA 1
ATOM 1070 C C . LYS A 1 134 ? 9.079 -7.384 14.503 1.00 75.38 134 LYS A C 1
ATOM 1072 O O . LYS A 1 134 ? 8.465 -6.325 14.454 1.00 75.38 134 LYS A O 1
ATOM 1077 N N . GLY A 1 135 ? 8.637 -8.407 15.240 1.00 72.50 135 GLY A N 1
ATOM 1078 C CA . GLY A 1 135 ? 7.478 -8.291 16.141 1.00 72.50 135 GLY A CA 1
ATOM 1079 C C . GLY A 1 135 ? 6.100 -8.329 15.466 1.00 72.50 135 GLY A C 1
ATOM 1080 O O . GLY A 1 135 ? 5.120 -7.911 16.090 1.00 72.50 135 GLY A O 1
ATOM 1081 N N . LYS A 1 136 ? 6.038 -8.847 14.230 1.00 72.25 136 LYS A N 1
ATOM 1082 C CA . LYS A 1 136 ? 4.822 -9.095 13.429 1.00 72.25 136 LYS A CA 1
ATOM 1083 C C . LYS A 1 136 ? 4.024 -10.353 13.827 1.00 72.25 136 LYS A C 1
ATOM 1085 O O . LYS A 1 136 ? 2.921 -10.550 13.343 1.00 72.25 136 LYS A O 1
ATOM 1090 N N . ARG A 1 137 ? 4.552 -11.191 14.731 1.00 74.19 137 ARG A N 1
ATOM 1091 C CA . ARG A 1 137 ? 3.930 -12.450 15.202 1.00 74.19 137 ARG A CA 1
ATOM 1092 C C . ARG A 1 137 ? 3.327 -12.315 16.610 1.00 74.19 137 ARG A C 1
ATOM 1094 O O . ARG A 1 137 ? 3.848 -11.555 17.425 1.00 74.19 137 ARG A O 1
ATOM 1101 N N . GLY A 1 138 ? 2.305 -13.126 16.913 1.00 62.88 138 GLY A N 1
ATOM 1102 C CA . GLY A 1 138 ? 2.019 -13.596 18.279 1.00 62.88 138 GLY A CA 1
ATOM 1103 C C . GLY A 1 138 ? 1.290 -12.641 19.233 1.00 62.88 138 GLY A C 1
ATOM 1104 O O . GLY A 1 138 ? 1.670 -12.561 20.398 1.00 62.88 138 GLY A O 1
ATOM 1105 N N . ARG A 1 139 ? 0.262 -11.907 18.778 1.00 74.31 139 ARG A N 1
ATOM 1106 C CA . ARG A 1 139 ? -0.588 -11.087 19.675 1.00 74.31 139 ARG A CA 1
ATOM 1107 C C . ARG A 1 139 ? -2.062 -11.505 19.762 1.00 74.31 139 ARG A C 1
ATOM 1109 O O . ARG A 1 139 ? -2.712 -11.082 20.723 1.00 74.31 139 ARG A O 1
ATOM 1116 N N . GLY A 1 140 ? -2.544 -12.329 18.826 1.00 83.25 140 GLY A N 1
ATOM 1117 C CA . GLY A 1 140 ? -3.942 -12.772 18.748 1.00 83.25 140 GLY A CA 1
ATOM 1118 C C . GLY A 1 140 ? -4.887 -11.576 18.693 1.00 83.25 140 GLY A C 1
ATOM 1119 O O . GLY A 1 140 ? -5.510 -11.248 19.702 1.00 83.25 140 GLY A O 1
ATOM 1120 N N . TYR A 1 141 ? -4.884 -10.853 17.569 1.00 91.25 141 TYR A N 1
ATOM 1121 C CA . TYR A 1 141 ? -5.729 -9.675 17.379 1.00 91.25 141 TYR A CA 1
ATOM 1122 C C . TYR A 1 141 ? -7.194 -10.091 17.188 1.00 91.25 141 TYR A C 1
ATOM 1124 O O . TYR A 1 141 ? -7.484 -11.146 16.630 1.00 91.25 141 TYR A O 1
ATOM 1132 N N . ASP A 1 142 ? -8.116 -9.253 17.657 1.00 93.69 142 ASP A N 1
ATOM 1133 C CA . ASP A 1 142 ? -9.562 -9.435 17.462 1.00 93.69 142 ASP A CA 1
ATOM 1134 C C . ASP A 1 142 ? -10.052 -8.711 16.203 1.00 93.69 142 ASP A C 1
ATOM 1136 O O . ASP A 1 142 ? -11.095 -9.040 15.635 1.00 93.69 142 ASP A O 1
ATOM 1140 N N . PHE A 1 143 ? -9.297 -7.695 15.787 1.00 94.75 143 PHE A N 1
ATOM 1141 C CA . PHE A 1 143 ? -9.597 -6.845 14.649 1.00 94.75 143 PHE A CA 1
ATOM 1142 C C . PHE A 1 143 ? -8.297 -6.506 13.925 1.00 94.75 143 PHE A C 1
ATOM 1144 O O . PHE A 1 143 ? -7.347 -6.025 14.540 1.00 94.75 143 PHE A O 1
ATOM 1151 N N . GLU A 1 144 ? -8.237 -6.753 12.626 1.00 95.12 144 GLU A N 1
ATOM 1152 C CA . GLU A 1 144 ? -7.047 -6.522 11.820 1.00 95.12 144 GLU A CA 1
ATOM 1153 C C . GLU A 1 144 ? -7.391 -5.724 10.573 1.00 95.12 144 GLU A C 1
ATOM 1155 O O . GLU A 1 144 ? -8.299 -6.082 9.824 1.00 95.12 144 GLU A O 1
ATOM 1160 N N . ILE A 1 145 ? -6.639 -4.653 10.340 1.00 97.50 145 ILE A N 1
ATOM 1161 C CA . ILE A 1 145 ? -6.739 -3.830 9.139 1.00 97.50 145 ILE A CA 1
ATOM 1162 C C . ILE A 1 145 ? -5.389 -3.862 8.437 1.00 97.50 145 ILE A C 1
ATOM 1164 O O . ILE A 1 145 ? -4.373 -3.500 9.026 1.00 97.50 145 ILE A O 1
ATOM 1168 N N . PHE A 1 146 ? -5.392 -4.247 7.168 1.00 97.19 146 PHE A N 1
ATOM 1169 C CA . PHE A 1 146 ? -4.226 -4.214 6.297 1.00 97.19 146 PHE A CA 1
ATOM 1170 C C . PHE A 1 146 ? -4.381 -3.034 5.338 1.00 97.19 146 PHE A C 1
ATOM 1172 O O . PHE A 1 146 ? -5.213 -3.081 4.430 1.00 97.19 146 PHE A O 1
ATOM 1179 N N . THR A 1 147 ? -3.627 -1.962 5.588 1.00 97.31 147 THR A N 1
ATOM 1180 C CA . THR A 1 147 ? -3.580 -0.766 4.738 1.00 97.31 147 THR A CA 1
ATOM 1181 C C . THR A 1 147 ? -2.593 -0.973 3.605 1.00 97.31 147 THR A C 1
ATOM 1183 O O . THR A 1 147 ? -1.509 -1.511 3.821 1.00 97.31 147 THR A O 1
ATOM 1186 N N . GLU A 1 148 ? -2.978 -0.557 2.402 1.00 96.06 148 GLU A N 1
ATOM 1187 C CA . GLU A 1 148 ? -2.260 -0.884 1.169 1.00 96.06 148 GLU A CA 1
ATOM 1188 C C . GLU A 1 148 ? -1.914 -2.381 1.062 1.00 96.06 148 GLU A C 1
ATOM 1190 O O . GLU A 1 148 ? -0.791 -2.779 0.753 1.00 96.06 148 GLU A O 1
ATOM 1195 N N . ALA A 1 149 ? -2.918 -3.222 1.339 1.00 96.31 149 ALA A N 1
ATOM 1196 C CA . ALA A 1 149 ? -2.789 -4.672 1.430 1.00 96.31 149 ALA A CA 1
ATOM 1197 C C . ALA A 1 149 ? -2.141 -5.315 0.197 1.00 96.31 149 ALA A C 1
ATOM 1199 O O . ALA A 1 149 ? -1.264 -6.153 0.361 1.00 96.31 149 ALA A O 1
ATOM 1200 N N . ALA A 1 150 ? -2.491 -4.895 -1.023 1.00 94.50 150 ALA A N 1
ATOM 1201 C CA . ALA A 1 150 ? -1.928 -5.470 -2.246 1.00 94.50 150 ALA A CA 1
ATOM 1202 C C . ALA A 1 150 ? -0.426 -5.178 -2.418 1.00 94.50 150 ALA A C 1
ATOM 1204 O O . ALA A 1 150 ? 0.222 -5.780 -3.269 1.00 94.50 150 ALA A O 1
ATOM 1205 N N . TRP A 1 151 ? 0.141 -4.272 -1.626 1.00 91.75 151 TRP A N 1
ATOM 1206 C CA . TRP A 1 151 ? 1.569 -3.957 -1.620 1.00 91.75 151 TRP A CA 1
ATOM 1207 C C . TRP A 1 151 ? 2.325 -4.668 -0.491 1.00 91.75 151 TRP A C 1
ATOM 1209 O O . TRP A 1 151 ? 3.550 -4.586 -0.416 1.00 91.75 151 TRP A O 1
ATOM 1219 N N . ILE A 1 152 ? 1.618 -5.393 0.381 1.00 91.75 152 ILE A N 1
ATOM 1220 C CA . ILE A 1 152 ? 2.225 -6.303 1.352 1.00 91.75 152 ILE A CA 1
ATOM 1221 C C . ILE A 1 152 ? 2.567 -7.609 0.633 1.00 91.75 152 ILE A C 1
ATOM 1223 O O . ILE A 1 152 ? 1.753 -8.168 -0.096 1.00 91.75 152 ILE A O 1
ATOM 1227 N N . MET A 1 153 ? 3.772 -8.130 0.845 1.00 86.94 153 MET A N 1
ATOM 1228 C CA . MET A 1 153 ? 4.165 -9.397 0.227 1.00 86.94 153 MET A CA 1
ATOM 1229 C C . MET A 1 153 ? 3.363 -10.575 0.802 1.00 86.94 153 MET A C 1
ATOM 1231 O O . MET A 1 153 ? 3.034 -10.615 1.990 1.00 86.94 153 MET A O 1
ATOM 1235 N N . ASP A 1 154 ? 3.052 -11.556 -0.046 1.00 87.38 154 ASP A N 1
ATOM 1236 C CA . ASP A 1 154 ? 2.201 -12.698 0.310 1.00 87.38 154 ASP A CA 1
ATOM 1237 C C . ASP A 1 154 ? 2.728 -13.487 1.528 1.00 87.38 154 ASP A C 1
ATOM 1239 O O . ASP A 1 154 ? 1.950 -13.913 2.387 1.00 87.38 154 ASP A O 1
ATOM 1243 N N . ASP A 1 155 ? 4.050 -13.663 1.621 1.00 84.62 155 ASP A N 1
ATOM 1244 C CA . ASP A 1 155 ? 4.733 -14.336 2.732 1.00 84.62 155 ASP A CA 1
ATOM 1245 C C . ASP A 1 155 ? 4.591 -13.563 4.051 1.00 84.62 155 ASP A C 1
ATOM 1247 O O . ASP A 1 155 ? 4.325 -14.149 5.105 1.00 84.62 155 ASP A O 1
ATOM 1251 N N . GLU A 1 156 ? 4.706 -12.242 3.986 1.00 87.75 156 GLU A N 1
ATOM 1252 C CA . GLU A 1 156 ? 4.551 -11.334 5.118 1.00 87.75 156 GLU A CA 1
ATOM 1253 C C . GLU A 1 156 ? 3.124 -11.329 5.671 1.00 87.75 156 GLU A C 1
ATOM 1255 O O . GLU A 1 156 ? 2.922 -11.415 6.888 1.00 87.75 156 GLU A O 1
ATOM 1260 N N . LEU A 1 157 ? 2.126 -11.312 4.786 1.00 86.38 157 LEU A N 1
ATOM 1261 C CA . LEU A 1 157 ? 0.721 -11.383 5.177 1.00 86.38 157 LEU A CA 1
ATOM 1262 C C . LEU A 1 157 ? 0.375 -12.728 5.824 1.00 86.38 157 LEU A C 1
ATOM 1264 O O . LEU A 1 157 ? -0.321 -12.781 6.845 1.00 86.38 157 LEU A O 1
ATOM 1268 N N . HIS A 1 158 ? 0.871 -13.827 5.248 1.00 83.44 158 HIS A N 1
ATOM 1269 C CA . HIS A 1 158 ? 0.593 -15.174 5.740 1.00 83.44 158 HIS A CA 1
ATOM 1270 C C . HIS A 1 158 ? 1.037 -15.353 7.200 1.00 83.44 158 HIS A C 1
ATOM 1272 O O . HIS A 1 158 ? 0.312 -15.939 8.004 1.00 83.44 158 HIS A O 1
ATOM 1278 N N . VAL A 1 159 ? 2.182 -14.775 7.578 1.00 81.94 159 VAL A N 1
ATOM 1279 C CA . VAL A 1 159 ? 2.705 -14.827 8.953 1.00 81.94 159 VAL A CA 1
ATOM 1280 C C . VAL A 1 159 ? 1.735 -14.226 9.977 1.00 81.94 159 VAL A C 1
ATOM 1282 O O . VAL A 1 159 ? 1.643 -14.746 11.091 1.00 81.94 159 VAL A O 1
ATOM 1285 N N . VAL A 1 160 ? 1.019 -13.154 9.627 1.00 81.94 160 VAL A N 1
ATOM 1286 C CA . VAL A 1 160 ? 0.018 -12.536 10.514 1.00 81.94 160 VAL A CA 1
ATOM 1287 C C . VAL A 1 160 ? -1.252 -13.371 10.557 1.00 81.94 160 VAL A C 1
ATOM 1289 O O . VAL A 1 160 ? -1.745 -13.668 11.643 1.00 81.94 160 VAL A O 1
ATOM 1292 N N . ARG A 1 161 ? -1.737 -13.825 9.395 1.00 81.19 161 ARG A N 1
ATOM 1293 C CA . ARG A 1 161 ? -2.962 -14.633 9.290 1.00 81.19 161 ARG A CA 1
ATOM 1294 C C . ARG A 1 161 ? -2.885 -15.951 10.061 1.00 81.19 161 ARG A C 1
ATOM 1296 O O . ARG A 1 161 ? -3.890 -16.375 10.622 1.00 81.19 161 ARG A O 1
ATOM 1303 N N . LEU A 1 162 ? -1.704 -16.566 10.173 1.00 80.50 162 LEU A N 1
ATOM 1304 C CA . LEU A 1 162 ? -1.500 -17.734 11.044 1.00 80.50 162 LEU A CA 1
ATOM 1305 C C . LEU A 1 162 ? -1.787 -17.433 12.525 1.00 80.50 162 LEU A C 1
ATOM 1307 O O . LEU A 1 162 ? -2.192 -18.321 13.269 1.00 80.50 162 LEU A O 1
ATOM 1311 N N . GLY A 1 163 ? -1.628 -16.180 12.951 1.00 72.75 163 GLY A N 1
ATOM 1312 C CA . GLY A 1 163 ? -1.991 -15.713 14.287 1.00 72.75 163 GLY A CA 1
ATOM 1313 C C . GLY A 1 163 ? -3.497 -15.627 14.549 1.00 72.75 163 GLY A C 1
ATOM 1314 O O . GLY A 1 163 ? -3.862 -15.250 15.654 1.00 72.75 163 GLY A O 1
ATOM 1315 N N . LYS A 1 164 ? -4.351 -15.953 13.566 1.00 76.06 164 LYS A N 1
ATOM 1316 C CA . LYS A 1 164 ? -5.813 -16.063 13.724 1.00 76.06 164 LYS A CA 1
ATOM 1317 C C . LYS A 1 164 ? -6.289 -17.472 14.033 1.00 76.06 164 LYS A C 1
ATOM 1319 O O . LYS A 1 164 ? -7.476 -17.663 14.279 1.00 76.06 164 LYS A O 1
ATOM 1324 N N . LEU A 1 165 ? -5.407 -18.471 13.985 1.00 79.50 165 LEU A N 1
ATOM 1325 C CA . LEU A 1 165 ? -5.804 -19.867 14.187 1.00 79.50 165 LEU A CA 1
ATOM 1326 C C . LEU A 1 165 ? -6.432 -20.107 15.571 1.00 79.50 165 LEU A C 1
ATOM 1328 O O . LEU A 1 165 ? -7.278 -20.984 15.709 1.00 79.50 165 LEU A O 1
ATOM 1332 N N . ASP A 1 166 ? -6.059 -19.312 16.574 1.00 79.69 166 ASP A N 1
ATOM 1333 C CA . ASP A 1 166 ? -6.629 -19.325 17.923 1.00 79.69 166 ASP A CA 1
ATOM 1334 C C . ASP A 1 166 ? -7.791 -18.328 18.117 1.00 79.69 166 ASP A C 1
ATOM 1336 O O . ASP A 1 166 ? -8.436 -18.340 19.165 1.00 79.69 166 ASP A O 1
ATOM 1340 N N . ASN A 1 167 ? -8.104 -17.504 17.108 1.00 83.06 167 ASN A N 1
ATOM 1341 C CA . ASN A 1 167 ? -9.225 -16.561 17.105 1.00 83.06 167 ASN A CA 1
ATOM 1342 C C . ASN A 1 167 ? -9.954 -16.529 15.743 1.00 83.06 167 ASN A C 1
ATOM 1344 O O . ASN A 1 167 ? -9.897 -15.529 15.021 1.00 83.06 167 ASN A O 1
ATOM 1348 N N . PRO A 1 168 ? -10.695 -17.594 15.381 1.00 79.69 168 PRO A N 1
ATOM 1349 C CA . PRO A 1 168 ? -11.414 -17.660 14.105 1.00 79.69 168 PRO A CA 1
ATOM 1350 C C . PRO A 1 168 ? -12.516 -16.594 13.961 1.00 79.69 168 PRO A C 1
ATOM 1352 O O . PRO A 1 168 ? -13.019 -16.373 12.863 1.00 79.69 168 PRO A O 1
ATOM 1355 N N . GLY A 1 169 ? -12.906 -15.930 15.057 1.00 85.44 169 GLY A N 1
ATOM 1356 C CA . GLY A 1 169 ? -13.901 -14.858 15.067 1.00 85.44 169 GLY A CA 1
ATOM 1357 C C . GLY A 1 169 ? -13.347 -13.458 14.784 1.00 85.44 169 GLY A C 1
ATOM 1358 O O . GLY A 1 169 ? -14.152 -12.515 14.726 1.00 85.44 169 GLY A O 1
ATOM 1359 N N . ALA A 1 170 ? -12.023 -13.322 14.632 1.00 91.56 170 ALA A N 1
ATOM 1360 C CA . ALA A 1 170 ? -11.355 -12.056 14.362 1.00 91.56 170 ALA A CA 1
ATOM 1361 C C . ALA A 1 170 ? -11.824 -11.446 13.035 1.00 91.56 170 ALA A C 1
ATOM 1363 O O . ALA A 1 170 ? -11.998 -12.147 12.036 1.00 91.56 170 ALA A O 1
ATOM 1364 N N . VAL A 1 171 ? -12.027 -10.130 13.028 1.00 95.25 171 VAL A N 1
ATOM 1365 C CA . VAL A 1 171 ? -12.409 -9.398 11.815 1.00 95.25 171 VAL A CA 1
ATOM 1366 C C . VAL A 1 171 ? -11.152 -8.995 11.046 1.00 95.25 171 VAL A C 1
ATOM 1368 O O . VAL A 1 171 ? -10.204 -8.480 11.630 1.00 95.25 171 VAL A O 1
ATOM 1371 N N . GLU A 1 172 ? -11.150 -9.216 9.736 1.00 95.69 172 GLU A N 1
ATOM 1372 C CA . GLU A 1 172 ? -10.117 -8.796 8.795 1.00 95.69 172 GLU A CA 1
ATOM 1373 C C . GLU A 1 172 ? -10.684 -7.782 7.802 1.00 95.69 172 GLU A C 1
ATOM 1375 O O . GLU A 1 172 ? -11.689 -8.051 7.143 1.00 95.69 172 GLU A O 1
ATOM 1380 N N . ILE A 1 173 ? -10.006 -6.647 7.653 1.00 98.00 173 ILE A N 1
ATOM 1381 C CA . ILE A 1 173 ? -10.258 -5.678 6.589 1.00 98.00 173 ILE A CA 1
ATOM 1382 C C . ILE A 1 173 ? -8.986 -5.520 5.763 1.00 98.00 173 ILE A C 1
ATOM 1384 O O . ILE A 1 173 ? -7.944 -5.136 6.290 1.00 98.00 173 ILE A O 1
ATOM 1388 N N . LEU A 1 174 ? -9.078 -5.771 4.461 1.00 98.12 174 LEU A N 1
ATOM 1389 C CA . LEU A 1 174 ? -8.030 -5.435 3.502 1.00 98.12 174 LEU A CA 1
ATOM 1390 C C . LEU A 1 174 ? -8.450 -4.181 2.741 1.00 98.12 174 LEU A C 1
ATOM 1392 O O . LEU A 1 174 ? -9.543 -4.144 2.184 1.00 98.12 174 LEU A O 1
ATOM 1396 N N . GLU A 1 175 ? -7.600 -3.165 2.669 1.00 97.94 175 GLU A N 1
ATOM 1397 C CA . GLU A 1 175 ? -7.823 -2.006 1.805 1.00 97.94 175 GLU A CA 1
ATOM 1398 C C . GLU A 1 175 ? -6.586 -1.754 0.947 1.00 97.94 175 GLU A C 1
ATOM 1400 O O . GLU A 1 175 ? -5.467 -1.794 1.453 1.00 97.94 175 GLU A O 1
ATOM 1405 N N . SER A 1 176 ? -6.771 -1.559 -0.363 1.00 97.31 176 SER A N 1
ATOM 1406 C CA . SER A 1 176 ? -5.663 -1.260 -1.279 1.00 97.31 176 SER A CA 1
ATOM 1407 C C . SER A 1 176 ? -6.157 -0.862 -2.669 1.00 97.31 176 SER A C 1
ATOM 1409 O O . SER A 1 176 ? -7.278 -1.213 -3.055 1.00 97.31 176 SER A O 1
ATOM 1411 N N . SER A 1 177 ? -5.307 -0.169 -3.433 1.00 94.25 177 SER A N 1
ATOM 1412 C CA . SER A 1 177 ? -5.345 -0.303 -4.895 1.00 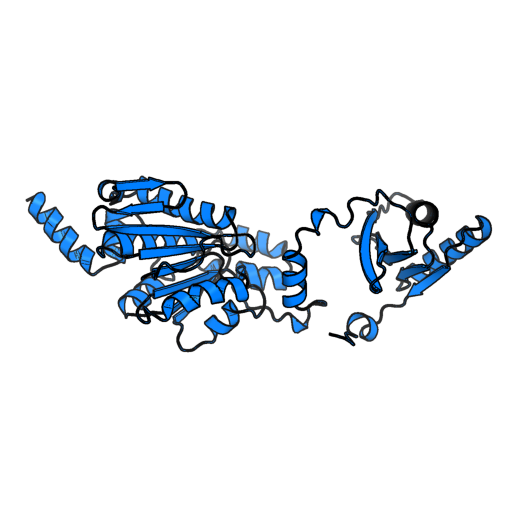94.25 177 SER A CA 1
ATOM 1413 C C . SER A 1 177 ? -4.785 -1.668 -5.314 1.00 94.25 177 SER A C 1
ATOM 1415 O O . SER A 1 177 ? -3.931 -2.209 -4.615 1.00 94.25 177 SER A O 1
ATOM 1417 N N . PRO A 1 178 ? -5.277 -2.272 -6.408 1.00 91.75 178 PRO A N 1
ATOM 1418 C CA . PRO A 1 178 ? -4.787 -3.573 -6.852 1.00 91.75 178 PRO A CA 1
ATOM 1419 C C . PRO A 1 178 ? -3.315 -3.486 -7.275 1.00 91.75 178 PRO A C 1
ATOM 1421 O O . PRO A 1 178 ? -2.870 -2.457 -7.785 1.00 91.75 178 PRO A O 1
ATOM 1424 N N . ASN A 1 179 ? -2.572 -4.577 -7.101 1.00 88.12 179 ASN A N 1
ATOM 1425 C CA . ASN A 1 179 ? -1.183 -4.712 -7.538 1.00 88.12 179 ASN A CA 1
ATOM 1426 C C . ASN A 1 179 ? -0.959 -6.130 -8.084 1.00 88.12 179 ASN A C 1
ATOM 1428 O O . ASN A 1 179 ? -0.702 -7.067 -7.326 1.00 88.12 179 ASN A O 1
ATOM 1432 N N . GLY A 1 180 ? -1.154 -6.290 -9.394 1.00 84.44 180 GLY A N 1
ATOM 1433 C CA . GLY A 1 180 ? -1.136 -7.593 -10.057 1.00 84.44 180 GLY A CA 1
ATOM 1434 C C . GLY A 1 180 ? -2.172 -8.580 -9.495 1.00 84.44 180 GLY A C 1
ATOM 1435 O O . GLY A 1 180 ? -3.179 -8.200 -8.888 1.00 84.44 180 GLY A O 1
ATOM 1436 N N . LEU A 1 181 ? -1.909 -9.875 -9.689 1.00 87.69 181 LEU A N 1
ATOM 1437 C CA . LEU A 1 181 ? -2.795 -10.986 -9.304 1.00 87.69 181 LEU A CA 1
ATOM 1438 C C . LEU A 1 181 ? -2.327 -11.714 -8.025 1.00 87.69 181 LEU A C 1
ATOM 1440 O O . LEU A 1 181 ? -2.304 -12.945 -7.949 1.00 87.69 181 LEU A O 1
ATOM 1444 N N . ASN A 1 182 ? -1.927 -10.950 -7.007 1.00 88.62 182 ASN A N 1
ATOM 1445 C CA . ASN A 1 182 ? -1.367 -11.475 -5.755 1.00 88.62 182 ASN A CA 1
ATOM 1446 C C . ASN A 1 182 ? -2.436 -11.922 -4.729 1.00 88.62 182 ASN A C 1
ATOM 1448 O O . ASN A 1 182 ? -3.591 -12.186 -5.081 1.00 88.62 182 ASN A O 1
ATOM 1452 N N . HIS A 1 183 ? -2.075 -12.050 -3.443 1.00 92.06 183 HIS A N 1
ATOM 1453 C CA . HIS A 1 183 ? -3.028 -12.449 -2.400 1.00 92.06 183 HIS A CA 1
ATOM 1454 C C . HIS A 1 183 ? -4.282 -11.566 -2.342 1.00 92.06 183 HIS A C 1
ATOM 1456 O O . HIS A 1 183 ? -5.338 -12.070 -1.968 1.00 92.06 183 HIS A O 1
ATOM 1462 N N . PHE A 1 184 ? -4.194 -10.282 -2.704 1.00 95.00 184 PHE A N 1
ATOM 1463 C CA . PHE A 1 184 ? -5.324 -9.360 -2.663 1.00 95.00 184 PHE A CA 1
ATOM 1464 C C . PHE A 1 184 ? -6.344 -9.707 -3.751 1.00 95.00 184 PHE A C 1
ATOM 1466 O O . PHE A 1 184 ? -7.540 -9.756 -3.477 1.00 95.00 184 PHE A O 1
ATOM 1473 N N . PHE A 1 185 ? -5.876 -10.067 -4.952 1.00 94.38 185 PHE A N 1
ATOM 1474 C CA . PHE A 1 185 ? -6.724 -10.620 -6.011 1.00 94.38 185 PHE A CA 1
ATOM 1475 C C . PHE A 1 185 ? -7.374 -11.941 -5.589 1.00 94.38 185 PHE A C 1
ATOM 1477 O O . PHE A 1 185 ? -8.571 -12.144 -5.795 1.00 94.38 185 PHE A O 1
ATOM 1484 N N . ARG A 1 186 ? -6.608 -12.840 -4.959 1.00 94.38 186 ARG A N 1
ATOM 1485 C CA . ARG A 1 186 ? -7.153 -14.118 -4.477 1.00 94.38 186 ARG A CA 1
ATOM 1486 C C . ARG A 1 186 ? -8.210 -13.908 -3.394 1.00 94.38 186 ARG A C 1
ATOM 1488 O O . ARG A 1 186 ? -9.262 -14.524 -3.479 1.00 94.38 186 ARG A O 1
ATOM 1495 N N . SER A 1 187 ? -7.977 -13.000 -2.443 1.00 95.56 187 SER A N 1
ATOM 1496 C CA . SER A 1 187 ? -8.967 -12.618 -1.427 1.00 95.56 187 SER A CA 1
ATOM 1497 C C . SER A 1 187 ? -10.187 -11.909 -2.025 1.00 95.56 187 SER A C 1
ATOM 1499 O O . SER A 1 187 ? -11.284 -12.089 -1.519 1.00 95.56 187 SER A O 1
ATOM 1501 N N . TYR A 1 188 ? -10.043 -11.150 -3.117 1.00 96.50 188 TYR A N 1
ATOM 1502 C CA . TYR A 1 188 ? -11.184 -10.512 -3.789 1.00 96.50 188 TYR A CA 1
ATOM 1503 C C . TYR A 1 188 ? -12.157 -11.525 -4.394 1.00 96.50 188 TYR A C 1
ATOM 1505 O O . TYR A 1 188 ? -13.367 -11.310 -4.342 1.00 96.50 188 TYR A O 1
ATOM 1513 N N . ASN A 1 189 ? -11.627 -12.624 -4.934 1.00 94.94 189 ASN A N 1
ATOM 1514 C CA . ASN A 1 189 ? -12.407 -13.701 -5.545 1.00 94.94 189 ASN A CA 1
ATOM 1515 C C . ASN A 1 189 ? -12.789 -14.820 -4.560 1.00 94.94 189 ASN A C 1
ATOM 1517 O O . ASN A 1 189 ? -13.430 -15.792 -4.958 1.00 94.94 189 ASN A O 1
ATOM 1521 N N . ASP A 1 190 ? -12.380 -14.712 -3.298 1.00 95.44 190 ASP A N 1
ATOM 1522 C CA . ASP A 1 190 ? -12.698 -15.682 -2.254 1.00 95.44 190 ASP A CA 1
ATOM 1523 C C . ASP A 1 190 ? -14.125 -15.426 -1.727 1.00 95.44 190 ASP A C 1
ATOM 1525 O O . ASP A 1 190 ? -14.409 -14.314 -1.272 1.00 95.44 190 ASP A O 1
ATOM 1529 N N . PRO A 1 191 ? -15.035 -16.420 -1.767 1.00 94.62 191 PRO A N 1
ATOM 1530 C CA . PRO A 1 191 ? -16.411 -16.260 -1.295 1.00 94.62 191 PRO A CA 1
ATOM 1531 C C . PRO A 1 191 ? -16.524 -15.953 0.205 1.00 94.62 191 PRO A C 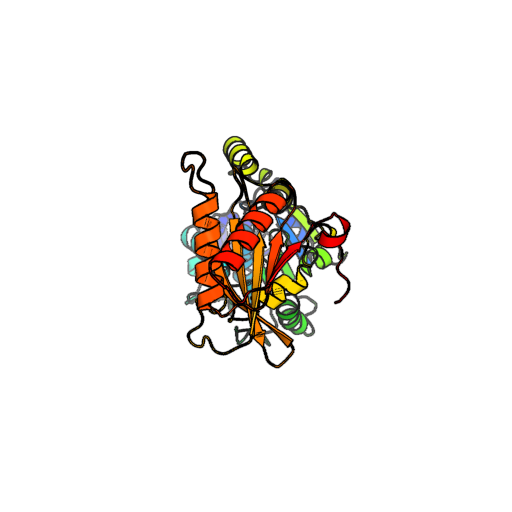1
ATOM 1533 O O . PRO A 1 191 ? -17.570 -15.469 0.637 1.00 94.62 191 PRO A O 1
ATOM 1536 N N . ASP A 1 192 ? -15.478 -16.201 1.000 1.00 93.06 192 ASP A N 1
ATOM 1537 C CA . ASP A 1 192 ? -15.459 -15.830 2.417 1.00 93.06 192 ASP A CA 1
ATOM 1538 C C . ASP A 1 192 ? -15.341 -14.309 2.626 1.00 93.06 192 ASP A C 1
ATOM 1540 O O . ASP A 1 192 ? -15.606 -13.819 3.730 1.00 93.06 192 ASP A O 1
ATOM 1544 N N . PHE A 1 193 ? -14.919 -13.552 1.605 1.00 97.00 193 PHE A N 1
ATOM 1545 C CA . PHE A 1 193 ? -14.792 -12.098 1.670 1.00 97.00 193 PHE A CA 1
ATOM 1546 C C . PHE A 1 193 ? -16.036 -11.386 1.152 1.00 97.00 193 PHE A C 1
ATOM 1548 O O . PHE A 1 193 ? -16.533 -11.632 0.054 1.00 97.00 193 PHE A O 1
ATOM 1555 N N . VAL A 1 194 ? -16.467 -10.377 1.907 1.00 98.12 194 VAL A N 1
ATOM 1556 C CA . VAL A 1 194 ? -17.362 -9.345 1.389 1.00 98.12 194 VAL A CA 1
ATOM 1557 C C . VAL A 1 194 ? -16.509 -8.271 0.715 1.00 98.12 194 VAL A C 1
ATOM 1559 O O . VAL A 1 194 ? -15.894 -7.427 1.373 1.00 98.12 194 VAL A O 1
ATOM 1562 N N . SER A 1 195 ? -16.443 -8.342 -0.611 1.00 97.81 195 SER A N 1
ATOM 1563 C CA . SER A 1 195 ? -15.583 -7.500 -1.444 1.00 97.81 195 SER A CA 1
ATOM 1564 C C . SER A 1 195 ? -16.343 -6.329 -2.073 1.00 97.81 195 SER A C 1
ATOM 1566 O O . SER A 1 195 ? -17.401 -6.503 -2.673 1.00 97.81 195 SER A O 1
ATOM 1568 N N . PHE A 1 196 ? -15.760 -5.132 -2.010 1.00 97.75 196 PHE A N 1
ATOM 1569 C CA . PHE A 1 196 ? -16.294 -3.910 -2.612 1.00 97.75 196 PHE A CA 1
ATOM 1570 C C . PHE A 1 196 ? -15.313 -3.345 -3.634 1.00 97.75 196 PHE A C 1
ATOM 1572 O O . PHE A 1 196 ? -14.141 -3.150 -3.316 1.00 97.75 196 PHE A O 1
ATOM 1579 N N . LYS A 1 197 ? -15.797 -3.022 -4.840 1.00 97.25 197 LYS A N 1
ATOM 1580 C CA . LYS A 1 197 ? -15.028 -2.285 -5.851 1.00 97.25 197 LYS A CA 1
ATOM 1581 C C . LYS A 1 197 ? -15.381 -0.801 -5.798 1.00 97.25 197 LYS A C 1
ATOM 1583 O O . LYS A 1 197 ? -16.536 -0.419 -5.968 1.00 97.25 197 LYS A O 1
ATOM 1588 N N . LEU A 1 198 ? -14.379 0.026 -5.529 1.00 97.69 198 LEU A N 1
ATOM 1589 C CA . LEU A 1 198 ? -14.532 1.397 -5.053 1.00 97.69 198 LEU A CA 1
ATOM 1590 C C . LEU A 1 198 ? -13.616 2.356 -5.834 1.00 97.69 198 LEU A C 1
ATOM 1592 O O . LEU A 1 198 ? -12.622 2.856 -5.297 1.00 97.69 198 LEU A O 1
ATOM 1596 N N . PRO A 1 199 ? -13.906 2.608 -7.121 1.00 97.19 199 PRO A N 1
ATOM 1597 C CA . PRO A 1 199 ? -13.079 3.465 -7.962 1.00 97.19 199 PRO A CA 1
ATOM 1598 C C . PRO A 1 199 ? -13.060 4.920 -7.474 1.00 97.19 199 PRO A C 1
ATOM 1600 O O . PRO A 1 199 ? -13.993 5.410 -6.830 1.00 97.19 199 PRO A O 1
ATOM 1603 N N . THR A 1 200 ? -12.008 5.652 -7.841 1.00 97.25 200 THR A N 1
ATOM 1604 C CA . THR A 1 200 ? -11.759 7.038 -7.413 1.00 97.25 200 THR A CA 1
ATOM 1605 C C . THR A 1 200 ? -12.929 7.974 -7.711 1.00 97.25 200 THR A C 1
ATOM 1607 O O . THR A 1 200 ? -13.217 8.869 -6.916 1.00 97.25 200 THR A O 1
ATOM 1610 N N . HIS A 1 201 ? -13.631 7.768 -8.830 1.00 95.50 201 HIS A N 1
ATOM 1611 C CA . HIS A 1 201 ? -14.728 8.637 -9.263 1.00 95.50 201 HIS A CA 1
ATOM 1612 C C . HIS A 1 201 ? -15.955 8.604 -8.335 1.00 95.50 201 HIS A C 1
ATOM 1614 O O . HIS A 1 201 ? -16.796 9.498 -8.431 1.00 95.50 201 HIS A O 1
ATOM 1620 N N . LEU A 1 202 ? -16.065 7.607 -7.445 1.00 96.00 202 LEU A N 1
ATOM 1621 C CA . LEU A 1 202 ? -17.114 7.575 -6.424 1.00 96.00 202 LEU A CA 1
ATOM 1622 C C . LEU A 1 202 ? -16.891 8.623 -5.332 1.00 96.00 202 LEU A C 1
ATOM 1624 O O . LEU A 1 202 ? -17.851 9.005 -4.668 1.00 96.00 202 LEU A O 1
ATOM 1628 N N . ASN A 1 203 ? -15.663 9.115 -5.133 1.00 96.06 203 ASN A N 1
ATOM 1629 C CA . ASN A 1 203 ? -15.420 10.155 -4.143 1.00 96.06 203 ASN A CA 1
ATOM 1630 C C . ASN A 1 203 ? -15.871 11.531 -4.681 1.00 96.06 203 ASN A C 1
ATOM 1632 O O . ASN A 1 203 ? -15.209 12.078 -5.567 1.00 96.06 203 ASN A O 1
ATOM 1636 N N . PRO A 1 204 ? -16.923 12.154 -4.112 1.00 93.31 204 PRO A N 1
ATOM 1637 C CA . PRO A 1 204 ? -17.424 13.450 -4.575 1.00 93.31 204 PRO A CA 1
ATOM 1638 C C . PRO A 1 204 ? -16.441 14.605 -4.332 1.00 93.31 204 PRO A C 1
ATOM 1640 O O . PRO A 1 204 ? -16.576 15.658 -4.948 1.00 93.31 204 PRO A O 1
ATOM 1643 N N . LEU A 1 205 ? -15.448 14.422 -3.453 1.00 92.69 205 LEU A N 1
ATOM 1644 C CA . LEU A 1 205 ? -14.395 15.410 -3.206 1.00 92.69 205 LEU A CA 1
ATOM 1645 C C . LEU A 1 205 ? -13.348 15.445 -4.329 1.00 92.69 205 LEU A C 1
ATOM 1647 O O . LEU A 1 205 ? -12.537 16.369 -4.386 1.00 92.69 205 LEU A O 1
ATOM 1651 N N . VAL A 1 206 ? -13.338 14.447 -5.217 1.00 93.00 206 VAL A N 1
ATOM 1652 C CA . VAL A 1 206 ? -12.443 14.417 -6.372 1.00 93.00 206 VAL A CA 1
ATOM 1653 C C . VAL A 1 206 ? -13.108 15.150 -7.536 1.00 93.00 206 VAL A C 1
ATOM 1655 O O . VAL A 1 206 ? -14.128 14.724 -8.074 1.00 93.00 206 VAL A O 1
ATOM 1658 N N . SER A 1 207 ? -12.503 16.260 -7.962 1.00 95.12 207 SER A N 1
ATOM 1659 C CA . SER A 1 207 ? -12.957 17.005 -9.139 1.00 95.12 207 SER A CA 1
ATOM 1660 C C . SER A 1 207 ? -12.898 16.128 -10.390 1.00 95.12 207 SER A C 1
ATOM 1662 O O . SER A 1 207 ? -11.827 15.658 -10.773 1.00 95.12 207 SER A O 1
ATOM 1664 N N . LYS A 1 208 ? -14.032 15.976 -11.087 1.00 94.31 208 LYS A N 1
ATOM 1665 C CA . LYS A 1 208 ? -14.104 15.241 -12.364 1.00 94.31 208 LYS A CA 1
ATOM 1666 C C . LYS A 1 208 ? -13.134 15.798 -13.410 1.00 94.31 208 LYS A C 1
ATOM 1668 O O . LYS A 1 208 ? -12.550 15.037 -14.175 1.00 94.31 208 LYS A O 1
ATOM 1673 N N . LYS A 1 209 ? -12.941 17.123 -13.424 1.00 95.81 209 LYS A N 1
ATOM 1674 C CA . LYS A 1 209 ? -12.023 17.805 -14.346 1.00 95.81 209 LYS A CA 1
ATOM 1675 C C . LYS A 1 209 ? -10.565 17.460 -14.041 1.00 95.81 209 LYS A C 1
ATOM 1677 O O . LYS A 1 209 ? -9.825 17.116 -14.958 1.00 95.81 209 LYS A O 1
ATOM 1682 N N . GLU A 1 210 ? -10.165 17.522 -12.771 1.00 94.06 210 GLU A N 1
ATOM 1683 C CA . GLU A 1 210 ? -8.791 17.176 -12.384 1.00 94.06 210 GLU A CA 1
ATOM 1684 C C . GLU A 1 210 ? -8.530 15.674 -12.533 1.00 94.06 210 GLU A C 1
ATOM 1686 O O . GLU A 1 210 ? -7.467 15.294 -13.008 1.00 94.06 210 GLU A O 1
ATOM 1691 N N . LEU A 1 211 ? -9.519 14.819 -12.250 1.00 94.19 211 LEU A N 1
ATOM 1692 C CA . LEU A 1 211 ? -9.419 13.379 -12.496 1.00 94.19 211 LEU A CA 1
ATOM 1693 C C . LEU A 1 211 ? -9.191 13.066 -13.981 1.00 94.19 211 LEU A C 1
ATOM 1695 O O . LEU A 1 211 ? -8.336 12.249 -14.311 1.00 94.19 211 LEU A O 1
ATOM 1699 N N . ALA A 1 212 ? -9.918 13.732 -14.885 1.00 94.06 212 ALA A N 1
ATOM 1700 C CA . ALA A 1 212 ? -9.713 13.580 -16.326 1.00 94.06 212 ALA A CA 1
ATOM 1701 C C . ALA A 1 212 ? -8.323 14.075 -16.763 1.00 94.06 212 ALA A C 1
ATOM 1703 O O . ALA A 1 212 ? -7.659 13.431 -17.576 1.00 94.06 212 ALA A O 1
ATOM 1704 N N . LYS A 1 213 ? -7.859 15.192 -16.191 1.00 93.75 213 LYS A N 1
ATOM 1705 C CA . LYS A 1 213 ? -6.524 15.740 -16.448 1.00 93.75 213 LYS A CA 1
ATOM 1706 C C . LYS A 1 213 ? -5.421 14.784 -15.992 1.00 93.75 213 LYS A C 1
ATOM 1708 O O . LYS A 1 213 ? -4.503 14.531 -16.766 1.00 93.75 213 LYS A O 1
ATOM 1713 N N . GLU A 1 214 ? -5.511 14.226 -14.788 1.00 92.38 214 GLU A N 1
ATOM 1714 C CA . GLU A 1 214 ? -4.549 13.227 -14.305 1.00 92.38 214 GLU A CA 1
ATOM 1715 C C . GLU A 1 214 ? -4.604 11.940 -15.128 1.00 92.38 214 GLU A C 1
ATOM 1717 O O . GLU A 1 214 ? -3.562 11.464 -15.571 1.00 92.38 214 GLU A O 1
ATOM 1722 N N . ARG A 1 215 ? -5.803 11.443 -15.460 1.00 94.19 215 ARG A N 1
ATOM 1723 C CA . ARG A 1 215 ? -5.954 10.283 -16.350 1.00 94.19 215 ARG A CA 1
ATOM 1724 C C . ARG A 1 215 ? -5.262 10.499 -17.696 1.00 94.19 215 ARG A C 1
ATOM 1726 O O . ARG A 1 215 ? -4.644 9.573 -18.199 1.00 94.19 215 ARG A O 1
ATOM 1733 N N . SER A 1 216 ? -5.318 11.707 -18.264 1.00 90.75 216 SER A N 1
ATOM 1734 C CA . SER A 1 216 ? -4.668 12.001 -19.553 1.00 90.75 216 SER A CA 1
ATOM 1735 C C . SER A 1 216 ? -3.134 11.918 -19.520 1.00 90.75 216 SER A C 1
ATOM 1737 O O . SER A 1 216 ? -2.505 11.829 -20.572 1.00 90.75 216 SER A O 1
ATOM 1739 N N . LYS A 1 217 ? -2.530 11.939 -18.324 1.00 91.06 217 LYS A N 1
ATOM 1740 C CA . LYS A 1 217 ? -1.085 11.771 -18.108 1.00 91.06 217 LYS A CA 1
ATOM 1741 C C . LYS A 1 217 ? -0.687 10.321 -17.818 1.00 91.06 217 LYS A C 1
ATOM 1743 O O . LYS A 1 217 ? 0.503 10.020 -17.806 1.00 91.06 217 LYS A O 1
ATOM 1748 N N . MET A 1 218 ? -1.657 9.452 -17.540 1.00 86.44 218 MET A N 1
ATOM 1749 C CA . MET A 1 218 ? -1.444 8.043 -17.222 1.00 86.44 218 MET A CA 1
ATOM 1750 C C . MET A 1 218 ? -1.575 7.181 -18.476 1.00 86.44 218 MET A C 1
ATOM 1752 O O . MET A 1 218 ? -2.310 7.506 -19.409 1.00 86.44 218 MET A O 1
ATOM 1756 N N . THR A 1 219 ? -0.899 6.034 -18.481 1.00 85.81 219 THR A N 1
ATOM 1757 C CA . THR A 1 219 ? -1.241 4.961 -19.425 1.00 85.81 219 THR A CA 1
ATOM 1758 C C . THR A 1 219 ? -2.629 4.393 -19.106 1.00 85.81 219 THR A C 1
ATOM 1760 O O . THR A 1 219 ? -3.128 4.537 -17.987 1.00 85.81 219 THR A O 1
ATOM 1763 N N . SER A 1 220 ? -3.259 3.716 -20.070 1.00 83.56 220 SER A N 1
ATOM 1764 C CA . SER A 1 220 ? -4.552 3.047 -19.853 1.00 83.56 220 SER A CA 1
ATOM 1765 C C . SER A 1 220 ? -4.493 2.043 -18.701 1.00 83.56 220 SER A C 1
ATOM 1767 O O . SER A 1 220 ? -5.405 2.012 -17.882 1.00 83.56 220 SER A O 1
ATOM 1769 N N . ILE A 1 221 ? -3.395 1.289 -18.609 1.00 83.56 221 ILE A N 1
ATOM 1770 C CA . ILE A 1 221 ? -3.143 0.303 -17.554 1.00 83.56 221 ILE A CA 1
ATOM 1771 C C . ILE A 1 221 ? -3.035 0.984 -16.186 1.00 83.56 221 ILE A C 1
ATOM 1773 O O . ILE A 1 221 ? -3.747 0.613 -15.259 1.00 83.56 221 ILE A O 1
ATOM 1777 N N . GLN A 1 222 ? -2.211 2.031 -16.071 1.00 84.69 222 GLN A N 1
ATOM 1778 C CA . GLN A 1 222 ? -2.069 2.773 -14.814 1.00 84.69 222 GLN A CA 1
ATOM 1779 C C . GLN A 1 222 ? -3.388 3.402 -14.369 1.00 84.69 222 GLN A C 1
ATOM 1781 O O . GLN A 1 222 ? -3.718 3.356 -13.191 1.00 84.69 222 GLN A O 1
ATOM 1786 N N . ALA A 1 223 ? -4.153 3.986 -15.294 1.00 90.62 223 ALA A N 1
ATOM 1787 C CA . ALA A 1 223 ? -5.444 4.573 -14.961 1.00 90.62 223 ALA A CA 1
ATOM 1788 C C . ALA A 1 223 ? -6.453 3.507 -14.505 1.00 90.62 223 ALA A C 1
ATOM 1790 O O . ALA A 1 223 ? -7.168 3.726 -13.528 1.00 90.62 223 ALA A O 1
ATOM 1791 N N . ALA A 1 224 ? -6.478 2.350 -15.171 1.00 90.88 224 ALA A N 1
ATOM 1792 C CA . ALA A 1 224 ? -7.331 1.232 -14.791 1.00 90.88 224 ALA A CA 1
ATOM 1793 C C . ALA A 1 224 ? -6.989 0.717 -13.378 1.00 90.88 224 ALA A C 1
ATOM 1795 O O . ALA A 1 224 ? -7.873 0.588 -12.533 1.00 90.88 224 ALA A O 1
ATOM 1796 N N . GLN A 1 225 ? -5.703 0.532 -13.079 1.00 89.75 225 GLN A N 1
ATOM 1797 C CA . GLN A 1 225 ? -5.235 0.085 -11.767 1.00 89.75 225 GLN A CA 1
ATOM 1798 C C . GLN A 1 225 ? -5.478 1.139 -10.671 1.00 89.75 225 GLN A C 1
ATOM 1800 O O . GLN A 1 225 ? -6.141 0.877 -9.669 1.00 89.75 225 GLN A O 1
ATOM 1805 N N . GLU A 1 226 ? -4.967 2.356 -10.862 1.00 91.19 226 GLU A N 1
ATOM 1806 C CA . GLU A 1 226 ? -4.882 3.368 -9.803 1.00 91.19 226 GLU A CA 1
ATOM 1807 C C . GLU A 1 226 ? -6.162 4.192 -9.634 1.00 91.19 226 GLU A C 1
ATOM 1809 O O . GLU A 1 226 ? -6.394 4.732 -8.552 1.00 91.19 226 GLU A O 1
ATOM 1814 N N . LEU A 1 227 ? -6.997 4.325 -10.672 1.00 95.06 227 LEU A N 1
ATOM 1815 C CA . LEU A 1 227 ? -8.223 5.136 -10.623 1.00 95.06 227 LEU A CA 1
ATOM 1816 C C . LEU A 1 227 ? -9.494 4.286 -10.679 1.00 95.06 227 LEU A C 1
ATOM 1818 O O . LEU A 1 227 ? -10.452 4.579 -9.959 1.00 95.06 227 LEU A O 1
ATOM 1822 N N . ASP A 1 228 ? -9.519 3.255 -11.523 1.00 95.56 228 ASP A N 1
ATOM 1823 C CA . ASP A 1 228 ? -10.726 2.450 -11.765 1.00 95.56 228 ASP A CA 1
ATOM 1824 C C . ASP A 1 228 ? -10.836 1.212 -10.869 1.00 95.56 228 ASP A C 1
ATOM 1826 O O . ASP A 1 228 ? -11.888 0.569 -10.858 1.00 95.56 228 ASP A O 1
ATOM 1830 N N . ALA A 1 229 ? -9.802 0.932 -10.066 1.00 94.94 229 ALA A N 1
ATOM 1831 C CA . ALA A 1 229 ? -9.718 -0.272 -9.246 1.00 94.94 229 ALA A CA 1
ATOM 1832 C C . ALA A 1 229 ? -9.916 -1.529 -10.110 1.00 94.94 229 ALA A C 1
ATOM 1834 O O . ALA A 1 229 ? -10.835 -2.321 -9.894 1.00 94.94 229 ALA A O 1
ATOM 1835 N N . GLU A 1 230 ? -9.105 -1.660 -11.158 1.00 93.81 230 GLU A N 1
ATOM 1836 C CA . GLU A 1 230 ? -9.064 -2.848 -12.005 1.00 93.81 230 GLU A CA 1
ATOM 1837 C C . GLU A 1 230 ? -7.844 -3.697 -11.674 1.00 93.81 230 GLU A C 1
ATOM 1839 O O . GLU A 1 230 ? -6.719 -3.198 -11.612 1.00 93.81 230 GLU A O 1
ATOM 1844 N N . PHE A 1 231 ? -8.065 -5.001 -11.520 1.00 90.88 231 PHE A N 1
ATOM 1845 C CA . PHE A 1 231 ? -6.966 -5.953 -11.520 1.00 90.88 231 PHE A CA 1
ATOM 1846 C C . PHE A 1 231 ? -6.406 -6.049 -12.931 1.00 90.88 231 PHE A C 1
ATOM 1848 O O . PHE A 1 231 ? -7.126 -6.371 -13.877 1.00 90.88 231 PHE A O 1
ATOM 1855 N N . ILE A 1 232 ? -5.120 -5.754 -13.058 1.00 82.06 232 ILE A N 1
ATOM 1856 C CA . ILE A 1 232 ? -4.397 -5.889 -14.312 1.00 82.06 232 ILE A CA 1
ATOM 1857 C C . ILE A 1 232 ? -3.705 -7.245 -14.295 1.00 82.06 232 ILE A C 1
ATOM 1859 O O . ILE A 1 232 ? -3.030 -7.591 -13.327 1.00 82.06 232 ILE A O 1
ATOM 1863 N N . ASP A 1 233 ? -3.921 -8.013 -15.357 1.00 70.31 233 ASP A N 1
ATOM 1864 C CA . ASP A 1 233 ? -3.190 -9.247 -15.594 1.00 70.31 233 ASP A CA 1
ATOM 1865 C C . ASP A 1 233 ? -1.806 -8.921 -16.170 1.00 70.31 233 ASP A C 1
ATOM 1867 O O . ASP A 1 233 ? -1.673 -8.278 -17.218 1.00 70.31 233 ASP A O 1
ATOM 1871 N N . ASP A 1 234 ? -0.776 -9.395 -15.477 1.00 59.62 234 ASP A N 1
ATOM 1872 C CA . ASP A 1 234 ? 0.620 -9.242 -15.866 1.00 59.62 234 ASP A CA 1
ATOM 1873 C C . ASP A 1 234 ? 1.014 -10.181 -17.015 1.00 59.62 234 ASP A C 1
ATOM 1875 O O . ASP A 1 234 ? 2.174 -10.187 -17.413 1.00 59.62 234 ASP A O 1
ATOM 1879 N N . SER A 1 235 ? 0.083 -10.941 -17.610 1.00 56.50 235 SER A N 1
ATOM 1880 C CA . SER A 1 235 ? 0.345 -11.752 -18.813 1.00 56.50 235 SER A CA 1
ATOM 1881 C C . SER A 1 235 ? 0.899 -10.949 -19.998 1.00 56.50 235 SER A C 1
ATOM 1883 O O . SER A 1 235 ? 1.502 -11.517 -20.907 1.00 56.50 235 SER A O 1
ATOM 1885 N N . THR A 1 236 ? 0.731 -9.622 -19.984 1.00 53.28 236 THR A N 1
ATOM 1886 C CA . THR A 1 236 ? 1.336 -8.701 -20.960 1.00 53.28 236 THR A CA 1
ATOM 1887 C C . THR A 1 236 ? 2.617 -8.017 -20.466 1.00 53.28 236 THR A C 1
ATOM 1889 O O . THR A 1 236 ? 3.306 -7.375 -21.262 1.00 53.28 236 THR A O 1
ATOM 1892 N N . SER A 1 237 ? 2.956 -8.144 -19.177 1.00 62.84 237 SER A N 1
ATOM 1893 C CA . SER A 1 237 ? 4.209 -7.644 -18.611 1.00 62.84 237 SER A CA 1
ATOM 1894 C C . SER A 1 23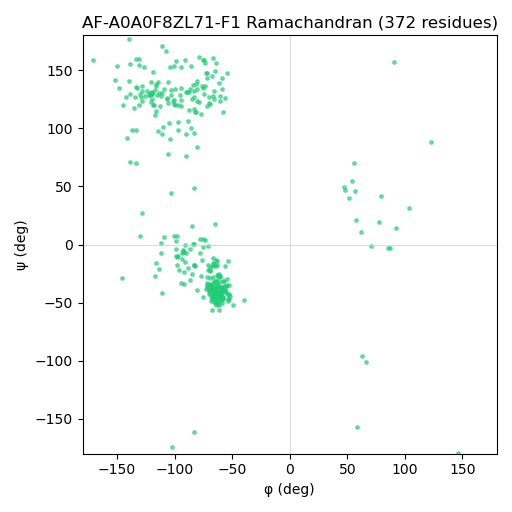7 ? 5.364 -8.545 -19.051 1.00 62.84 237 SER A C 1
ATOM 1896 O O . SER A 1 237 ? 5.246 -9.769 -18.985 1.00 62.84 237 SER A O 1
ATOM 1898 N N . PRO A 1 238 ? 6.516 -7.981 -19.460 1.00 63.94 238 PRO A N 1
ATOM 1899 C CA . PRO A 1 238 ? 7.679 -8.797 -19.772 1.00 63.94 238 PRO A CA 1
ATOM 1900 C C . PRO A 1 238 ? 8.190 -9.559 -18.543 1.00 63.94 238 PRO A C 1
ATOM 1902 O O . PRO A 1 238 ? 8.775 -10.612 -18.716 1.00 63.94 238 PRO A O 1
ATOM 1905 N N . PHE A 1 239 ? 7.960 -9.078 -17.317 1.00 71.06 239 PHE A N 1
ATOM 1906 C CA . PHE A 1 239 ? 8.395 -9.762 -16.096 1.00 71.06 239 PHE A CA 1
ATOM 1907 C C . PHE A 1 239 ? 7.194 -10.070 -15.191 1.00 71.06 239 PHE A C 1
ATOM 1909 O O . PHE A 1 239 ? 6.426 -9.149 -14.894 1.00 71.06 239 PHE A O 1
ATOM 1916 N N . PRO A 1 240 ? 7.045 -11.317 -14.703 1.00 69.81 240 PRO A N 1
ATOM 1917 C CA . PRO A 1 240 ? 6.070 -11.649 -13.669 1.00 69.81 240 PRO A CA 1
ATOM 1918 C C . PRO A 1 240 ? 6.288 -10.842 -12.382 1.00 69.81 240 PRO A C 1
ATOM 1920 O O . PRO A 1 240 ? 7.431 -10.655 -11.957 1.00 69.81 240 PRO A O 1
ATOM 1923 N N . GLN A 1 241 ? 5.201 -10.448 -11.708 1.00 70.31 241 GLN A N 1
ATOM 1924 C CA . GLN A 1 241 ? 5.258 -9.666 -10.463 1.00 70.31 241 GLN A CA 1
ATOM 1925 C C . GLN A 1 241 ? 6.112 -10.329 -9.371 1.00 70.31 241 GLN A C 1
ATOM 1927 O O . GLN A 1 241 ? 6.844 -9.641 -8.668 1.00 70.31 241 GLN A O 1
ATOM 1932 N N . VAL A 1 242 ? 6.113 -11.666 -9.283 1.00 71.38 242 VAL A N 1
ATOM 1933 C CA . VAL A 1 242 ? 6.942 -12.401 -8.309 1.00 71.38 242 VAL A CA 1
ATOM 1934 C C . VAL A 1 242 ? 8.440 -12.105 -8.461 1.00 71.38 242 VAL A C 1
ATOM 1936 O O . VAL A 1 242 ? 9.132 -11.960 -7.458 1.00 71.38 242 VAL A O 1
ATOM 1939 N N . LEU A 1 243 ? 8.940 -11.930 -9.693 1.00 75.62 243 LEU A N 1
ATOM 1940 C CA . LEU A 1 243 ? 10.347 -11.585 -9.933 1.00 75.62 243 LEU A CA 1
ATOM 1941 C C . LEU A 1 243 ? 10.652 -10.140 -9.532 1.00 75.62 243 LEU A C 1
ATOM 1943 O O . LEU A 1 243 ? 11.744 -9.849 -9.046 1.00 75.62 243 LEU A O 1
ATOM 1947 N N . ILE A 1 244 ? 9.689 -9.235 -9.722 1.00 75.31 244 ILE A N 1
ATOM 1948 C CA . ILE A 1 244 ? 9.802 -7.832 -9.306 1.00 75.31 244 ILE A CA 1
ATOM 1949 C C . ILE A 1 244 ? 9.851 -7.753 -7.775 1.00 75.31 244 ILE A C 1
ATOM 1951 O O . ILE A 1 244 ? 10.713 -7.072 -7.216 1.00 75.31 244 ILE A O 1
ATOM 1955 N N . ASP A 1 245 ? 8.974 -8.490 -7.096 1.00 73.31 245 ASP A N 1
ATOM 1956 C CA . ASP A 1 245 ? 8.929 -8.556 -5.636 1.00 73.31 245 ASP A CA 1
ATOM 1957 C C . ASP A 1 245 ? 10.229 -9.144 -5.068 1.00 73.31 245 ASP A C 1
ATOM 1959 O O . ASP A 1 245 ? 10.805 -8.584 -4.135 1.00 73.31 245 ASP A O 1
ATOM 1963 N N . GLU A 1 246 ? 10.746 -10.230 -5.653 1.00 75.38 246 GLU A N 1
ATOM 1964 C CA . GLU A 1 246 ? 12.043 -10.802 -5.270 1.00 75.38 246 GLU A CA 1
ATOM 1965 C C . GLU A 1 246 ? 13.202 -9.825 -5.473 1.00 75.38 246 GLU A C 1
ATOM 1967 O O . GLU A 1 246 ? 14.043 -9.684 -4.580 1.00 75.38 246 GLU A O 1
ATOM 1972 N N . ALA A 1 247 ? 13.233 -9.104 -6.597 1.00 72.69 247 ALA A N 1
ATOM 1973 C CA . ALA A 1 247 ? 14.236 -8.072 -6.828 1.00 72.69 247 ALA A CA 1
ATOM 1974 C C . ALA A 1 247 ? 14.186 -7.003 -5.722 1.00 72.69 247 ALA A C 1
ATOM 1976 O O . ALA A 1 247 ? 15.225 -6.681 -5.139 1.00 72.69 247 ALA A O 1
ATOM 1977 N N . ASN A 1 248 ? 12.984 -6.536 -5.362 1.00 67.62 248 ASN A N 1
ATOM 1978 C CA . ASN A 1 248 ? 12.755 -5.530 -4.319 1.00 67.62 248 ASN A CA 1
ATOM 1979 C C . ASN A 1 248 ? 13.107 -6.013 -2.901 1.00 67.62 248 ASN A C 1
ATOM 1981 O O . ASN A 1 248 ? 13.502 -5.201 -2.062 1.00 67.62 248 ASN A O 1
ATOM 1985 N N . LYS A 1 249 ? 13.024 -7.321 -2.613 1.00 69.94 249 LYS A N 1
ATOM 1986 C CA . LYS A 1 249 ? 13.485 -7.886 -1.326 1.00 69.94 249 LYS A CA 1
ATOM 1987 C C . LYS A 1 249 ? 14.987 -7.686 -1.118 1.00 69.94 249 LYS A C 1
ATOM 1989 O O . LYS A 1 249 ? 15.451 -7.631 0.024 1.00 69.94 249 LYS A O 1
ATOM 1994 N N . THR A 1 250 ? 15.767 -7.600 -2.196 1.00 60.91 250 THR A N 1
ATOM 1995 C CA . THR A 1 250 ? 17.215 -7.427 -2.094 1.00 60.91 250 THR A CA 1
ATOM 1996 C C . THR A 1 250 ? 17.559 -5.953 -1.860 1.00 60.91 250 THR A C 1
ATOM 1998 O O . THR A 1 250 ? 17.439 -5.111 -2.744 1.00 60.91 250 THR A O 1
ATOM 2001 N N . SER A 1 251 ? 18.105 -5.624 -0.685 1.00 50.66 251 SER A N 1
ATOM 2002 C CA . SER A 1 251 ? 18.663 -4.293 -0.351 1.00 50.66 251 SER A CA 1
ATOM 2003 C C . SER A 1 251 ? 19.906 -3.905 -1.179 1.00 50.66 251 SER A C 1
ATOM 2005 O O . SER A 1 251 ? 20.699 -3.046 -0.793 1.00 50.66 251 SER A O 1
ATOM 2007 N N . LYS A 1 252 ? 20.122 -4.587 -2.308 1.00 55.41 252 LYS A N 1
ATOM 2008 C CA . LYS A 1 252 ? 21.232 -4.393 -3.237 1.00 55.41 252 LYS A CA 1
ATOM 2009 C C . LYS A 1 252 ? 20.856 -3.505 -4.424 1.00 55.41 252 LYS A C 1
ATOM 2011 O O . LYS A 1 252 ? 21.773 -3.090 -5.120 1.00 55.41 252 LYS A O 1
ATOM 2016 N N . LEU A 1 253 ? 19.574 -3.173 -4.630 1.00 56.44 253 LEU A N 1
ATOM 2017 C CA . LEU A 1 253 ? 19.129 -2.275 -5.709 1.00 56.44 253 LEU A CA 1
ATOM 2018 C C . LEU A 1 253 ? 19.892 -0.947 -5.734 1.00 56.44 253 LEU A C 1
ATOM 2020 O O . LEU A 1 253 ? 20.390 -0.571 -6.791 1.00 56.44 253 LEU A O 1
ATOM 2024 N N . ASP A 1 254 ? 20.103 -0.326 -4.572 1.00 55.91 254 ASP A N 1
ATOM 2025 C CA . ASP A 1 254 ? 20.859 0.931 -4.457 1.00 55.91 254 ASP A CA 1
ATOM 2026 C C . ASP A 1 254 ? 22.365 0.776 -4.743 1.00 55.91 254 ASP A C 1
ATOM 2028 O O . ASP A 1 254 ? 23.048 1.757 -5.030 1.00 55.91 254 ASP A O 1
ATOM 2032 N N . LYS A 1 255 ? 22.896 -0.454 -4.668 1.00 58.44 255 LYS A N 1
ATOM 2033 C CA . LYS A 1 255 ? 24.293 -0.794 -5.005 1.00 58.44 255 LYS A CA 1
ATOM 2034 C C . LYS A 1 255 ? 24.464 -1.195 -6.467 1.00 58.44 255 LYS A C 1
ATOM 2036 O O . LYS A 1 255 ? 25.593 -1.296 -6.949 1.00 58.44 255 LYS A O 1
ATOM 2041 N N . TYR A 1 256 ? 23.372 -1.499 -7.161 1.00 62.62 256 TYR A N 1
ATOM 2042 C CA . TYR A 1 256 ? 23.407 -1.752 -8.589 1.00 62.62 256 TYR A CA 1
ATOM 2043 C C . TYR A 1 256 ? 23.437 -0.408 -9.313 1.00 62.62 256 TYR A C 1
ATOM 2045 O O . TYR A 1 256 ? 22.786 0.552 -8.913 1.00 62.62 256 TYR A O 1
ATOM 2053 N N . TRP A 1 257 ? 24.216 -0.329 -10.390 1.00 69.00 257 TRP A N 1
ATOM 2054 C CA . TRP A 1 257 ? 24.351 0.875 -11.226 1.00 69.00 257 TRP A CA 1
ATOM 2055 C C . TRP A 1 257 ? 25.095 2.072 -10.604 1.00 69.00 257 TRP A C 1
ATOM 2057 O O . TRP A 1 257 ? 25.296 3.063 -11.307 1.00 69.00 257 TRP A O 1
ATOM 2067 N N . SER A 1 258 ? 25.561 1.987 -9.352 1.00 59.06 258 SER A N 1
ATOM 2068 C CA . SER A 1 258 ? 26.286 3.056 -8.640 1.00 59.06 258 SER A CA 1
ATOM 2069 C C . SER A 1 258 ? 27.800 3.097 -8.914 1.00 59.06 258 SE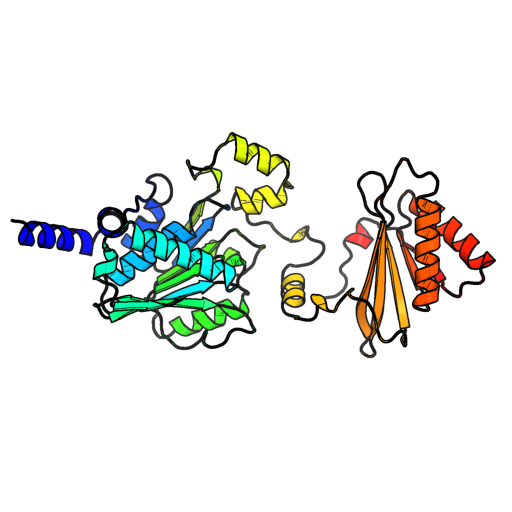R A C 1
ATOM 2071 O O . SER A 1 258 ? 28.544 3.757 -8.194 1.00 59.06 258 SER A O 1
ATOM 2073 N N . GLY A 1 259 ? 28.266 2.419 -9.968 1.00 58.06 259 GLY A N 1
ATOM 2074 C CA . GLY A 1 259 ? 29.683 2.299 -10.304 1.00 58.06 259 GLY A CA 1
ATOM 2075 C C . GLY A 1 259 ? 30.346 1.083 -9.655 1.00 58.06 259 GLY A C 1
ATOM 2076 O O . GLY A 1 259 ? 29.870 0.535 -8.664 1.00 58.06 259 GLY A O 1
ATOM 2077 N N . CYS A 1 260 ? 31.446 0.634 -10.258 1.00 58.19 260 CYS A N 1
ATOM 2078 C CA . CYS A 1 260 ? 32.245 -0.478 -9.762 1.00 58.19 260 CYS A CA 1
ATOM 2079 C C . CYS A 1 260 ? 33.603 0.058 -9.300 1.00 58.19 260 CYS A C 1
ATOM 2081 O O . CYS A 1 260 ? 34.339 0.622 -10.109 1.00 58.19 260 CYS A O 1
ATOM 2083 N N . GLU A 1 261 ? 33.929 -0.106 -8.016 1.00 59.53 261 GLU A N 1
ATOM 2084 C CA . GLU A 1 261 ? 35.265 0.217 -7.491 1.00 59.53 261 GLU A CA 1
ATOM 2085 C C . GLU A 1 261 ? 36.323 -0.766 -8.020 1.00 59.53 261 GLU A C 1
ATOM 2087 O O . GLU A 1 261 ? 37.477 -0.393 -8.219 1.00 59.53 261 GLU A O 1
ATOM 2092 N N . ASP A 1 262 ? 35.911 -2.004 -8.318 1.00 64.81 262 ASP A N 1
ATOM 2093 C CA . ASP A 1 262 ? 36.773 -3.069 -8.824 1.00 64.81 262 ASP A CA 1
ATOM 2094 C C . ASP A 1 262 ? 36.467 -3.419 -10.286 1.00 64.81 262 ASP A C 1
ATOM 2096 O O . ASP A 1 262 ? 35.615 -4.255 -10.597 1.00 64.81 262 ASP A O 1
ATOM 2100 N N . LYS A 1 263 ? 37.229 -2.810 -11.196 1.00 67.50 263 LYS A N 1
ATOM 2101 C CA . LYS A 1 263 ? 37.163 -3.077 -12.640 1.00 67.50 263 LYS A CA 1
ATOM 2102 C C . LYS A 1 263 ? 37.777 -4.424 -13.045 1.00 67.50 263 LYS A C 1
ATOM 2104 O O . LYS A 1 263 ? 37.808 -4.729 -14.235 1.00 67.50 263 LYS A O 1
ATOM 2109 N N . ALA A 1 264 ? 38.239 -5.255 -12.108 1.00 72.69 264 ALA A N 1
ATOM 2110 C CA . ALA A 1 264 ? 38.604 -6.631 -12.414 1.00 72.69 264 ALA A CA 1
ATOM 2111 C C . ALA A 1 264 ? 37.341 -7.486 -12.612 1.00 72.69 264 ALA A C 1
ATOM 2113 O O . ALA A 1 264 ? 36.416 -7.488 -11.795 1.00 72.69 264 ALA A O 1
ATOM 2114 N N . GLY A 1 265 ? 37.289 -8.227 -13.718 1.00 81.75 265 GLY A N 1
ATOM 2115 C CA . GLY A 1 265 ? 36.183 -9.131 -14.020 1.00 81.75 265 GLY A CA 1
ATOM 2116 C C . GLY A 1 265 ? 35.879 -9.234 -15.507 1.00 81.75 265 GLY A C 1
ATOM 2117 O O . GLY A 1 265 ? 36.541 -8.620 -16.343 1.00 81.75 265 GLY A O 1
ATOM 2118 N N . VAL A 1 266 ? 34.865 -10.035 -15.825 1.00 88.56 266 VAL A N 1
ATOM 2119 C CA . VAL A 1 266 ? 34.338 -10.169 -17.183 1.00 88.56 266 VAL A CA 1
ATOM 2120 C C . VAL A 1 266 ? 33.082 -9.316 -17.286 1.00 88.56 266 VAL A C 1
ATOM 2122 O O . VAL A 1 266 ? 32.122 -9.540 -16.550 1.00 88.56 266 VAL A O 1
ATOM 2125 N N . TYR A 1 267 ? 33.096 -8.350 -18.201 1.00 91.50 267 TYR A N 1
ATOM 2126 C CA . TYR A 1 267 ? 31.989 -7.421 -18.404 1.00 91.50 267 TYR A CA 1
ATOM 2127 C C . TYR A 1 267 ? 31.340 -7.617 -19.770 1.00 91.50 267 TYR A C 1
ATOM 2129 O O . TYR A 1 267 ? 32.014 -7.804 -20.791 1.00 91.50 267 TYR A O 1
ATOM 2137 N N . VAL A 1 268 ? 30.014 -7.533 -19.770 1.00 93.56 268 VAL A N 1
ATOM 2138 C CA . VAL A 1 268 ? 29.168 -7.536 -20.965 1.00 93.56 268 VAL A CA 1
ATOM 2139 C C . VAL A 1 268 ? 28.260 -6.317 -20.938 1.00 93.56 268 VAL A C 1
ATOM 2141 O O . VAL A 1 268 ? 27.932 -5.799 -19.868 1.00 93.56 268 VAL A O 1
ATOM 2144 N N . ALA A 1 269 ? 27.852 -5.849 -22.112 1.00 94.81 269 ALA A N 1
ATOM 2145 C CA . ALA A 1 269 ? 26.960 -4.708 -22.214 1.00 94.81 269 ALA A CA 1
ATOM 2146 C C . ALA A 1 269 ? 25.886 -4.889 -23.279 1.00 94.81 269 ALA A C 1
ATOM 2148 O O . ALA A 1 269 ? 26.038 -5.639 -24.245 1.00 94.81 269 ALA A O 1
ATOM 2149 N N . GLY A 1 270 ? 24.798 -4.162 -23.064 1.00 95.00 270 GLY A N 1
ATOM 2150 C CA . GLY A 1 270 ? 23.622 -4.110 -23.913 1.00 95.00 270 GLY A CA 1
ATOM 2151 C C . GLY A 1 270 ? 23.245 -2.655 -24.135 1.00 95.00 270 GLY A C 1
ATOM 2152 O O . GLY A 1 270 ? 23.243 -1.867 -23.186 1.00 95.00 270 GLY A O 1
ATOM 2153 N N . MET A 1 271 ? 22.955 -2.298 -25.379 1.00 94.12 271 MET A N 1
ATOM 2154 C CA . MET A 1 271 ? 22.645 -0.935 -25.781 1.00 94.12 271 MET A CA 1
ATOM 2155 C C . MET A 1 271 ? 21.349 -0.889 -26.582 1.00 94.12 271 MET A C 1
ATOM 2157 O O . MET A 1 271 ? 21.204 -1.594 -27.574 1.00 94.12 271 MET A O 1
ATOM 2161 N N . ASP A 1 272 ? 20.433 -0.030 -26.151 1.00 91.44 272 ASP A N 1
ATOM 2162 C CA . ASP A 1 272 ? 19.189 0.298 -26.841 1.00 91.44 272 ASP A CA 1
ATOM 2163 C C . ASP A 1 272 ? 19.290 1.730 -27.389 1.00 91.44 272 ASP A C 1
ATOM 2165 O O . ASP A 1 272 ? 19.777 2.640 -26.706 1.00 91.44 272 ASP A O 1
ATOM 2169 N N . LEU A 1 273 ? 18.891 1.925 -28.643 1.00 89.75 273 LEU A N 1
ATOM 2170 C CA . LEU A 1 273 ? 19.065 3.171 -29.385 1.00 89.75 273 LEU A CA 1
ATOM 2171 C C . LEU A 1 273 ? 17.706 3.845 -29.595 1.00 89.75 273 LEU A C 1
ATOM 2173 O O . LEU A 1 273 ? 16.955 3.515 -30.510 1.00 89.75 273 LEU A O 1
ATOM 2177 N N . GLY A 1 274 ? 17.417 4.856 -28.777 1.00 84.62 274 GLY A N 1
ATOM 2178 C CA . GLY A 1 274 ? 16.191 5.645 -28.874 1.00 84.62 274 GLY A CA 1
ATOM 2179 C C . GLY A 1 274 ? 16.294 6.804 -29.872 1.00 84.62 274 GLY A C 1
ATOM 2180 O O . GLY A 1 274 ? 17.365 7.363 -30.108 1.00 84.62 274 GLY A O 1
ATOM 2181 N N . ARG A 1 275 ? 15.155 7.229 -30.437 1.00 77.31 275 ARG A N 1
ATOM 2182 C CA . ARG A 1 275 ? 15.042 8.458 -31.246 1.00 77.31 275 ARG A CA 1
ATOM 2183 C C . ARG A 1 275 ? 13.815 9.271 -30.831 1.00 77.31 275 ARG A C 1
ATOM 2185 O O . ARG A 1 275 ? 12.841 8.741 -30.309 1.00 77.31 275 ARG A O 1
ATOM 2192 N N . LYS A 1 276 ? 13.810 10.566 -31.168 1.00 79.94 276 LYS A N 1
ATOM 2193 C CA . LYS A 1 276 ? 12.698 11.506 -30.947 1.00 79.94 276 LYS A CA 1
ATOM 2194 C C . LYS A 1 276 ? 12.400 11.671 -29.456 1.00 79.94 276 LYS A C 1
ATOM 2196 O O . LYS A 1 276 ? 13.016 12.505 -28.812 1.00 79.94 276 LYS A O 1
ATOM 2201 N N . ARG A 1 277 ? 11.427 10.921 -28.938 1.00 69.38 277 ARG A N 1
ATOM 2202 C CA . ARG A 1 277 ? 10.990 10.981 -27.536 1.00 69.38 277 ARG A CA 1
ATOM 2203 C C . ARG A 1 277 ? 11.621 9.878 -26.687 1.00 69.38 277 ARG A C 1
ATOM 2205 O O . ARG A 1 277 ? 11.523 9.941 -25.464 1.00 69.38 277 ARG A O 1
ATOM 2212 N N . ASP A 1 278 ? 12.278 8.917 -27.331 1.00 76.25 278 ASP A N 1
ATOM 2213 C CA . ASP A 1 278 ? 12.909 7.782 -26.674 1.00 76.25 278 ASP A CA 1
ATOM 2214 C C . ASP A 1 278 ? 14.365 8.088 -26.317 1.00 76.25 278 ASP A C 1
ATOM 2216 O O . ASP A 1 278 ? 14.998 8.997 -26.862 1.00 76.25 278 ASP A O 1
ATOM 2220 N N . ARG A 1 279 ? 14.893 7.331 -25.356 1.00 87.12 279 ARG A N 1
ATOM 2221 C CA . ARG A 1 279 ? 16.237 7.518 -24.804 1.00 87.12 279 ARG A CA 1
ATOM 2222 C C . ARG A 1 279 ? 17.150 6.424 -25.330 1.00 87.12 279 ARG A C 1
ATOM 2224 O O . ARG A 1 279 ? 16.742 5.270 -25.348 1.00 87.12 279 ARG A O 1
ATOM 2231 N N . SER A 1 280 ? 18.387 6.767 -25.672 1.00 90.19 280 SER A N 1
ATOM 2232 C CA . SER A 1 280 ? 19.419 5.751 -25.889 1.00 90.19 280 SER A CA 1
ATOM 2233 C C . SER A 1 280 ? 20.013 5.363 -24.544 1.00 90.19 280 SER A C 1
ATOM 2235 O O . SER A 1 280 ? 20.342 6.236 -23.735 1.00 90.19 280 SER A O 1
ATOM 2237 N N . VAL A 1 281 ? 20.137 4.068 -24.281 1.00 92.62 281 VAL A N 1
ATOM 2238 C CA . VAL A 1 281 ? 20.603 3.554 -22.993 1.00 92.62 281 VAL A CA 1
ATOM 2239 C C . VAL A 1 281 ? 21.640 2.471 -23.219 1.00 92.62 281 VAL A C 1
ATOM 2241 O O . VAL A 1 281 ? 21.440 1.585 -24.038 1.00 92.62 281 VAL A O 1
ATOM 2244 N N . ILE A 1 282 ? 22.732 2.524 -22.464 1.00 93.50 282 ILE A N 1
ATOM 2245 C CA . ILE A 1 282 ? 23.682 1.420 -22.336 1.00 93.50 282 ILE A CA 1
ATOM 2246 C C . ILE A 1 282 ? 23.698 0.945 -20.887 1.00 93.50 282 ILE A C 1
ATOM 2248 O O . ILE A 1 282 ? 23.775 1.745 -19.947 1.00 93.50 282 ILE A O 1
ATOM 2252 N N . TYR A 1 283 ? 23.619 -0.368 -20.730 1.00 92.81 283 TYR A N 1
ATOM 2253 C CA . TYR A 1 283 ? 23.724 -1.078 -19.467 1.00 92.81 283 TYR A CA 1
ATOM 2254 C C . TYR A 1 283 ? 24.966 -1.968 -19.496 1.00 92.81 283 TYR A C 1
ATOM 2256 O O . TYR A 1 283 ? 25.248 -2.614 -20.507 1.00 92.81 283 TYR A O 1
ATOM 2264 N N . ILE A 1 284 ? 25.707 -1.993 -18.388 1.00 91.81 284 ILE A N 1
ATOM 2265 C CA . ILE A 1 284 ? 26.905 -2.817 -18.208 1.00 91.81 284 ILE A CA 1
ATOM 2266 C C . ILE A 1 284 ? 26.676 -3.762 -17.037 1.00 91.81 284 ILE A C 1
ATOM 2268 O O . ILE A 1 284 ? 26.285 -3.328 -15.946 1.00 91.81 284 ILE A O 1
ATOM 2272 N N . TRP A 1 285 ? 26.978 -5.038 -17.260 1.00 90.75 285 TRP A N 1
ATOM 2273 C CA . TRP A 1 285 ? 26.895 -6.093 -16.263 1.00 90.75 285 TRP A CA 1
ATOM 2274 C C . TRP A 1 285 ? 28.252 -6.755 -16.040 1.00 90.75 285 TRP A C 1
ATOM 2276 O O . TRP A 1 285 ? 28.989 -7.022 -16.993 1.00 90.75 285 TRP A O 1
ATOM 2286 N N . LYS A 1 286 ? 28.558 -7.049 -14.776 1.00 89.31 286 LYS A N 1
ATOM 2287 C CA . LYS A 1 286 ? 29.657 -7.923 -14.360 1.00 89.31 286 LYS A CA 1
ATOM 2288 C C . LYS A 1 286 ? 29.155 -9.364 -14.336 1.00 89.31 286 LYS A C 1
ATOM 2290 O O . LYS A 1 286 ? 28.094 -9.631 -13.776 1.00 89.31 286 LYS A O 1
ATOM 2295 N N . CYS A 1 287 ? 29.907 -10.272 -14.947 1.00 89.38 287 CYS A N 1
ATOM 2296 C CA . CYS A 1 287 ? 29.663 -11.706 -14.840 1.00 89.38 287 CYS A CA 1
ATOM 2297 C C . CYS A 1 287 ? 30.285 -12.208 -13.535 1.00 89.38 287 CYS A C 1
ATOM 2299 O O . CYS A 1 287 ? 31.509 -12.180 -13.377 1.00 89.38 287 CYS A O 1
ATOM 2301 N N . GLU A 1 288 ? 29.442 -12.650 -12.610 1.00 86.00 288 GLU A N 1
ATOM 2302 C CA . GLU A 1 288 ? 29.862 -13.234 -11.343 1.00 86.00 288 GLU A CA 1
ATOM 2303 C C . GLU A 1 288 ? 30.303 -14.694 -11.523 1.00 86.00 288 GLU A C 1
ATOM 2305 O O . GLU A 1 288 ? 30.001 -15.354 -12.520 1.00 86.00 288 GLU A O 1
ATOM 2310 N N . LYS A 1 289 ? 31.061 -15.221 -10.552 1.00 83.94 289 LYS A N 1
ATOM 2311 C CA . LYS A 1 289 ? 31.632 -16.583 -10.624 1.00 83.94 289 LYS A CA 1
ATOM 2312 C C . LYS A 1 289 ? 30.577 -17.690 -10.691 1.00 83.94 289 LYS A C 1
ATOM 2314 O O . LYS A 1 289 ? 30.870 -18.773 -11.183 1.00 83.94 289 LYS A O 1
ATOM 2319 N N . ASP A 1 290 ? 29.391 -17.427 -10.160 1.00 83.25 290 ASP A N 1
ATOM 2320 C CA . ASP A 1 290 ? 28.238 -18.328 -10.163 1.00 83.25 290 ASP A CA 1
ATOM 2321 C C . ASP A 1 290 ? 27.426 -18.259 -11.471 1.00 83.25 290 ASP A C 1
ATOM 2323 O O . ASP A 1 290 ? 26.443 -18.979 -11.619 1.00 83.25 290 ASP A O 1
ATOM 2327 N N . GLY A 1 291 ? 27.844 -17.421 -12.427 1.00 80.62 291 GLY A N 1
ATOM 2328 C CA . GLY A 1 291 ? 27.155 -17.206 -13.697 1.00 80.62 291 GLY A CA 1
ATOM 2329 C C . GLY A 1 291 ? 26.066 -16.133 -13.646 1.00 80.62 291 GLY A C 1
ATOM 2330 O O . GLY A 1 291 ? 25.493 -15.821 -14.689 1.00 80.62 291 GLY A O 1
ATOM 2331 N N . ASN A 1 292 ? 25.796 -15.535 -12.480 1.00 82.62 292 ASN A N 1
ATOM 2332 C CA . ASN A 1 292 ? 24.844 -14.434 -12.368 1.00 82.62 292 ASN A CA 1
ATOM 2333 C C . ASN A 1 292 ? 25.411 -13.133 -12.955 1.00 82.62 292 ASN A C 1
ATOM 2335 O O . ASN A 1 292 ? 26.623 -12.921 -13.033 1.00 82.62 292 ASN A O 1
ATOM 2339 N N . LEU A 1 293 ? 24.511 -12.232 -13.355 1.00 84.75 293 LEU A N 1
ATOM 2340 C CA . LEU A 1 293 ? 24.864 -10.910 -13.866 1.00 84.75 293 LEU A CA 1
ATOM 2341 C C . LEU A 1 293 ? 24.552 -9.831 -12.829 1.00 84.75 293 LEU A C 1
ATOM 2343 O O . LEU A 1 293 ? 23.401 -9.643 -12.437 1.00 84.75 293 LEU A O 1
ATOM 2347 N N . GLN A 1 294 ? 25.569 -9.071 -12.432 1.00 84.50 294 GLN A N 1
ATOM 2348 C CA . GLN A 1 294 ? 25.423 -7.908 -11.561 1.00 84.50 294 GLN A CA 1
ATOM 2349 C C . GLN A 1 294 ? 25.447 -6.616 -12.389 1.00 84.50 294 GLN A C 1
ATOM 2351 O O . GLN A 1 294 ? 26.433 -6.324 -13.061 1.00 84.50 294 GLN A O 1
ATOM 2356 N N . GLY A 1 295 ? 24.386 -5.806 -12.319 1.00 86.44 295 GLY A N 1
ATOM 2357 C CA . GLY A 1 295 ? 24.346 -4.489 -12.968 1.00 86.44 295 GLY A CA 1
ATOM 2358 C C . GLY A 1 295 ? 25.294 -3.491 -12.296 1.00 86.44 295 GLY A C 1
ATOM 2359 O O . GLY A 1 295 ? 25.149 -3.209 -11.107 1.00 86.44 295 GLY A O 1
ATOM 2360 N N . VAL A 1 296 ? 26.259 -2.941 -13.042 1.00 87.38 296 VAL A N 1
ATOM 2361 C CA . VAL A 1 296 ? 27.326 -2.079 -12.485 1.00 87.38 296 VAL A CA 1
ATOM 2362 C C . VAL A 1 296 ? 27.312 -0.647 -13.007 1.00 87.38 296 VAL A C 1
ATOM 2364 O O . VAL A 1 296 ? 27.748 0.263 -12.303 1.00 87.38 296 VAL A O 1
ATOM 2367 N N . HIS A 1 297 ? 26.802 -0.413 -14.218 1.00 88.06 297 HIS A N 1
ATOM 2368 C CA . HIS A 1 297 ? 26.764 0.927 -14.798 1.00 88.06 297 HIS A CA 1
ATOM 2369 C C . HIS A 1 297 ? 25.604 1.099 -15.777 1.00 88.06 297 HIS A C 1
ATOM 2371 O O . HIS A 1 297 ? 25.283 0.190 -16.544 1.00 88.06 297 HIS A O 1
ATOM 2377 N N . LYS A 1 298 ? 24.990 2.283 -15.752 1.00 90.31 298 LYS A N 1
ATOM 2378 C CA . LYS A 1 298 ? 23.918 2.686 -16.661 1.00 90.31 298 LYS A CA 1
ATOM 2379 C C . LYS A 1 298 ? 24.198 4.091 -17.168 1.00 90.31 298 LYS A C 1
ATOM 2381 O O . LYS A 1 298 ? 24.315 5.022 -16.373 1.00 90.31 298 LYS A O 1
ATOM 2386 N N . LYS A 1 299 ? 24.195 4.265 -18.486 1.00 90.19 299 LYS A N 1
ATOM 2387 C CA . LYS A 1 299 ? 24.264 5.583 -19.117 1.00 90.19 299 LYS A CA 1
ATOM 2388 C C . LYS A 1 299 ? 23.041 5.804 -19.993 1.00 90.19 299 LYS A C 1
ATOM 2390 O O . LYS A 1 299 ? 22.706 4.972 -20.827 1.00 90.19 299 LYS A O 1
ATOM 2395 N N . VAL A 1 300 ? 22.385 6.943 -19.784 1.00 91.25 300 VAL A N 1
ATOM 2396 C CA . VAL A 1 300 ? 21.214 7.393 -20.542 1.00 91.25 300 VAL A CA 1
ATOM 2397 C C . VAL A 1 300 ? 21.590 8.643 -21.328 1.00 91.25 300 VAL A C 1
ATOM 2399 O O . VAL A 1 300 ? 22.131 9.593 -20.757 1.00 91.25 300 VAL A O 1
ATOM 2402 N N . SER A 1 301 ? 21.272 8.645 -22.617 1.00 89.69 301 SER A N 1
ATOM 2403 C CA . SER A 1 301 ? 21.449 9.772 -23.530 1.00 89.69 301 SER A CA 1
ATOM 2404 C C . SER A 1 301 ? 20.084 10.208 -24.056 1.00 89.69 301 SER A C 1
ATOM 2406 O O . SER A 1 301 ? 19.352 9.418 -24.655 1.00 89.69 301 SER A O 1
ATOM 2408 N N . LEU A 1 302 ? 19.723 11.465 -23.794 1.00 88.44 302 LEU A N 1
ATOM 2409 C CA . LEU A 1 302 ? 18.476 12.062 -24.270 1.00 88.44 302 LEU A CA 1
ATOM 2410 C C . LEU A 1 302 ? 18.672 12.549 -25.702 1.00 88.44 302 LEU A C 1
ATOM 2412 O O . LEU A 1 302 ? 19.615 13.295 -25.955 1.00 88.44 302 LEU A O 1
ATOM 2416 N N . TYR A 1 303 ? 17.797 12.121 -26.613 1.00 86.75 303 TYR A N 1
ATOM 2417 C CA . TYR A 1 303 ? 17.851 12.561 -28.002 1.00 86.75 303 TYR A CA 1
ATOM 2418 C C . TYR A 1 303 ? 17.681 14.079 -28.101 1.00 86.75 303 TYR A C 1
ATOM 2420 O O . TYR A 1 303 ? 16.709 14.632 -27.585 1.00 86.75 303 TYR A O 1
ATOM 2428 N N . ASP A 1 304 ? 18.615 14.717 -28.800 1.00 85.12 304 ASP A N 1
ATOM 2429 C CA . ASP A 1 304 ? 18.599 16.146 -29.091 1.00 85.12 304 ASP A CA 1
ATOM 2430 C C . ASP A 1 304 ? 18.510 16.340 -30.618 1.00 85.12 304 ASP A C 1
ATOM 2432 O O . ASP A 1 304 ? 19.449 15.969 -31.331 1.00 85.12 304 ASP A O 1
ATOM 2436 N N . PRO A 1 305 ? 17.378 16.843 -31.151 1.00 83.62 305 PRO A N 1
ATOM 2437 C CA . PRO A 1 305 ? 17.211 17.058 -32.586 1.00 83.62 305 PRO A CA 1
ATOM 2438 C C . PRO A 1 305 ? 18.087 18.190 -33.136 1.00 83.62 305 PRO A C 1
ATOM 2440 O O . PRO A 1 305 ? 18.361 18.188 -34.336 1.00 83.62 305 PRO A O 1
ATOM 2443 N N . ASP A 1 306 ? 18.526 19.119 -32.285 1.00 89.69 306 ASP A N 1
ATOM 2444 C CA . ASP A 1 306 ? 19.330 20.279 -32.675 1.00 89.69 306 ASP A CA 1
ATOM 2445 C C . ASP A 1 306 ? 20.838 19.979 -32.616 1.00 89.69 306 ASP A C 1
ATOM 2447 O O . ASP A 1 306 ? 21.658 20.779 -33.074 1.00 89.69 306 ASP A O 1
ATOM 2451 N N . ASP A 1 307 ? 21.224 18.806 -32.101 1.00 88.75 307 ASP A N 1
ATOM 2452 C CA . ASP A 1 307 ? 22.608 18.344 -32.064 1.00 88.75 307 ASP A CA 1
ATOM 2453 C C . ASP A 1 307 ? 22.927 17.403 -33.242 1.00 88.75 307 ASP A C 1
ATOM 2455 O O . ASP A 1 307 ? 22.704 16.188 -33.158 1.00 88.75 307 ASP A O 1
ATOM 2459 N N . PRO A 1 308 ? 23.548 17.902 -34.331 1.00 88.12 308 PRO A N 1
ATOM 2460 C CA . PRO A 1 308 ? 23.916 17.063 -35.472 1.00 88.12 308 PRO A CA 1
ATOM 2461 C C . PRO A 1 308 ? 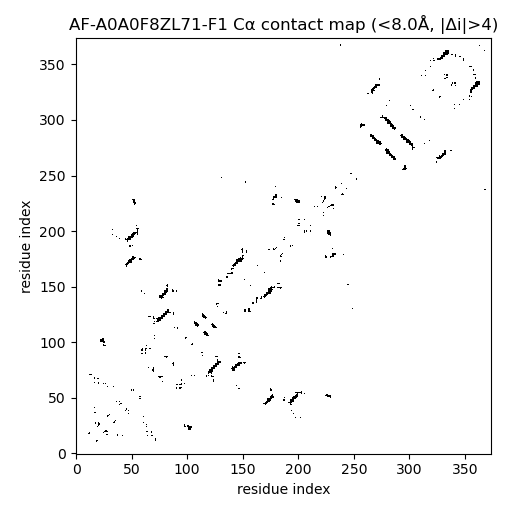24.958 15.990 -35.117 1.00 88.12 308 PRO A C 1
ATOM 2463 O O . PRO A 1 308 ? 25.169 15.062 -35.896 1.00 88.12 308 PRO A O 1
ATOM 2466 N N . ARG A 1 309 ? 25.615 16.093 -33.951 1.00 89.94 309 ARG A N 1
ATOM 2467 C CA . ARG A 1 309 ? 26.617 15.134 -33.465 1.00 89.94 309 ARG A CA 1
ATOM 2468 C C . ARG A 1 309 ? 26.060 14.163 -32.431 1.00 89.94 309 ARG A C 1
ATOM 2470 O O . ARG A 1 309 ? 26.845 13.408 -31.864 1.00 89.94 309 ARG A O 1
ATOM 2477 N N . PHE A 1 310 ? 24.750 14.153 -32.178 1.00 89.81 310 PHE A N 1
ATOM 2478 C CA . PHE A 1 310 ? 24.150 13.310 -31.143 1.00 89.81 310 PHE A CA 1
ATOM 2479 C C . PHE A 1 310 ? 24.617 11.847 -31.234 1.00 89.81 310 PHE A C 1
ATOM 2481 O O . PHE A 1 310 ? 25.133 11.298 -30.262 1.00 89.81 310 PHE A O 1
ATOM 2488 N N . TRP A 1 311 ? 24.512 11.235 -32.418 1.00 88.69 311 TRP A N 1
ATOM 2489 C CA . TRP A 1 311 ? 24.908 9.837 -32.612 1.00 88.69 311 TRP A CA 1
ATOM 2490 C C . TRP A 1 311 ? 26.411 9.616 -32.464 1.00 88.69 311 TRP A C 1
ATOM 2492 O O . TRP A 1 311 ? 26.802 8.647 -31.824 1.00 88.69 311 TRP A O 1
ATOM 2502 N N . ALA A 1 312 ? 27.243 10.538 -32.955 1.00 91.38 312 ALA A N 1
ATOM 2503 C CA . ALA A 1 312 ? 28.688 10.475 -32.744 1.00 91.38 312 ALA A CA 1
ATOM 2504 C C . ALA A 1 312 ? 29.028 10.511 -31.245 1.00 91.38 312 ALA A C 1
ATOM 2506 O O . ALA A 1 312 ? 29.738 9.643 -30.758 1.00 91.38 312 ALA A O 1
ATOM 2507 N N . LYS A 1 313 ? 28.413 11.418 -30.471 1.00 92.06 313 LYS A N 1
ATOM 2508 C CA . LYS A 1 313 ? 28.598 11.482 -29.010 1.00 92.06 313 LYS A CA 1
ATOM 2509 C C . LYS A 1 313 ? 28.156 10.200 -28.305 1.00 92.06 313 LYS A C 1
ATOM 2511 O O . LYS A 1 313 ? 28.787 9.786 -27.337 1.00 92.06 313 LYS A O 1
ATOM 2516 N N . VAL A 1 314 ? 27.053 9.595 -28.748 1.00 92.81 314 VAL A N 1
ATOM 2517 C CA . VAL A 1 314 ? 26.554 8.325 -28.202 1.00 92.81 314 VAL A CA 1
ATOM 2518 C C . VAL A 1 314 ? 27.544 7.189 -28.482 1.00 92.81 314 VAL A C 1
ATOM 2520 O O . VAL A 1 314 ? 27.847 6.424 -27.565 1.00 92.81 314 VAL A O 1
ATOM 2523 N N . ILE A 1 315 ? 28.080 7.113 -29.703 1.00 94.50 315 ILE A N 1
ATOM 2524 C CA . ILE A 1 315 ? 29.097 6.133 -30.109 1.00 94.50 315 ILE A CA 1
ATOM 2525 C C . ILE A 1 315 ? 30.397 6.343 -29.319 1.00 94.50 315 ILE A C 1
ATOM 2527 O O . ILE A 1 315 ? 30.888 5.400 -28.702 1.00 94.50 315 ILE A O 1
ATOM 2531 N N . ASP A 1 316 ? 30.899 7.576 -29.241 1.00 94.88 316 ASP A N 1
ATOM 2532 C CA . ASP A 1 316 ? 32.124 7.919 -28.507 1.00 94.88 316 ASP A CA 1
ATOM 2533 C C . ASP A 1 316 ? 32.016 7.560 -27.020 1.00 94.88 316 ASP A C 1
ATOM 2535 O O . ASP A 1 316 ? 32.957 7.049 -26.409 1.00 94.88 316 ASP A O 1
ATOM 2539 N N . HIS A 1 317 ? 30.843 7.786 -26.419 1.00 93.88 317 HIS A N 1
ATOM 2540 C CA . HIS A 1 317 ? 30.607 7.422 -25.026 1.00 93.88 317 HIS A CA 1
ATOM 2541 C C . HIS A 1 317 ? 30.551 5.902 -24.836 1.00 93.88 317 HIS A C 1
ATOM 2543 O O . HIS A 1 317 ? 31.078 5.392 -23.847 1.00 93.88 317 HIS A O 1
ATOM 2549 N N . ALA A 1 318 ? 29.945 5.169 -25.774 1.00 94.88 318 ALA A N 1
ATOM 2550 C CA . ALA A 1 318 ? 29.987 3.711 -25.763 1.00 94.88 318 ALA A CA 1
ATOM 2551 C C . ALA A 1 318 ? 31.431 3.196 -25.903 1.00 94.88 318 ALA A C 1
ATOM 2553 O O . ALA A 1 318 ? 31.785 2.220 -25.243 1.00 94.88 318 ALA A O 1
ATOM 2554 N N . GLU A 1 319 ? 32.286 3.876 -26.676 1.00 95.56 319 GLU A N 1
ATOM 2555 C CA . GLU A 1 319 ? 33.705 3.521 -26.840 1.00 95.56 319 GLU A CA 1
ATOM 2556 C C . GLU A 1 319 ? 34.471 3.680 -25.548 1.00 95.56 319 GLU A C 1
ATOM 2558 O O . GLU A 1 319 ? 35.169 2.763 -25.107 1.00 95.56 319 GLU A O 1
ATOM 2563 N N . TYR A 1 320 ? 34.301 4.845 -24.930 1.00 94.12 320 TYR A N 1
ATOM 2564 C CA . TYR A 1 320 ? 34.884 5.145 -23.640 1.00 94.12 320 TYR A CA 1
ATOM 2565 C C . TYR A 1 320 ? 34.508 4.071 -22.613 1.00 94.12 320 TYR A C 1
ATOM 2567 O O . TYR A 1 320 ? 35.394 3.514 -21.969 1.00 94.12 320 TYR A O 1
ATOM 2575 N N . LEU A 1 321 ? 33.225 3.707 -22.525 1.00 92.25 321 LEU A N 1
ATOM 2576 C CA . LEU A 1 321 ? 32.755 2.668 -21.608 1.00 92.25 321 LEU A CA 1
ATOM 2577 C C . LEU A 1 321 ? 33.311 1.277 -21.948 1.00 92.25 321 LEU A C 1
ATOM 2579 O O . LEU A 1 321 ? 33.692 0.537 -21.044 1.00 92.25 321 LEU A O 1
ATOM 2583 N N . CYS A 1 322 ? 33.406 0.924 -23.232 1.00 93.44 322 CYS A N 1
ATOM 2584 C CA . CYS A 1 322 ? 33.985 -0.351 -23.659 1.00 93.44 322 CYS A CA 1
ATOM 2585 C C . CYS A 1 322 ? 35.453 -0.488 -23.244 1.00 93.44 322 CYS A C 1
ATOM 2587 O O . CYS A 1 322 ? 35.845 -1.543 -22.745 1.00 93.44 322 CYS A O 1
ATOM 2589 N N . LYS A 1 323 ? 36.242 0.583 -23.394 1.00 91.62 323 LYS A N 1
ATOM 2590 C CA . LYS A 1 323 ? 37.635 0.636 -22.927 1.00 91.62 323 LYS A CA 1
ATOM 2591 C C . LYS A 1 323 ? 37.719 0.577 -21.407 1.00 91.62 323 LYS A C 1
ATOM 2593 O O . LYS A 1 323 ? 38.469 -0.224 -20.864 1.00 91.62 323 LYS A O 1
ATOM 2598 N N . GLU A 1 324 ? 36.934 1.415 -20.740 1.00 89.50 324 GLU A N 1
ATOM 2599 C CA . GLU A 1 324 ? 36.976 1.609 -19.292 1.00 89.50 324 GLU A CA 1
ATOM 2600 C C . GLU A 1 324 ? 36.636 0.329 -18.516 1.00 89.50 324 GLU A C 1
ATOM 2602 O O . GLU A 1 324 ? 37.268 0.029 -17.504 1.00 89.50 324 GLU A O 1
ATOM 2607 N N . PHE A 1 325 ? 35.666 -0.447 -19.004 1.00 88.94 325 PHE A N 1
ATOM 2608 C CA . PHE A 1 325 ? 35.245 -1.711 -18.393 1.00 88.94 325 PHE A CA 1
ATOM 2609 C C . PHE A 1 325 ? 35.864 -2.949 -19.062 1.00 88.94 325 PHE A C 1
ATOM 2611 O O . PHE A 1 325 ? 35.524 -4.069 -18.687 1.00 88.94 325 PHE A O 1
ATOM 2618 N N . ASN A 1 326 ? 36.749 -2.777 -20.054 1.00 90.38 326 ASN A N 1
ATOM 2619 C CA . ASN A 1 326 ? 37.308 -3.868 -20.864 1.00 90.38 326 ASN A CA 1
ATOM 2620 C C . ASN A 1 326 ? 36.221 -4.851 -21.362 1.00 90.38 326 ASN A C 1
ATOM 2622 O O . ASN A 1 326 ? 36.302 -6.073 -21.181 1.00 90.38 326 ASN A O 1
ATOM 2626 N N . ILE A 1 327 ? 35.154 -4.288 -21.938 1.00 92.50 327 ILE A N 1
ATOM 2627 C CA . ILE A 1 327 ? 33.950 -5.024 -22.334 1.00 92.50 327 ILE A CA 1
ATOM 2628 C C . ILE A 1 327 ? 34.296 -5.993 -23.461 1.00 92.50 327 ILE A C 1
ATOM 2630 O O . ILE A 1 327 ? 34.783 -5.588 -24.514 1.00 92.50 327 ILE A O 1
ATOM 2634 N N . GLN A 1 328 ? 33.987 -7.274 -23.268 1.00 88.44 328 GLN A N 1
ATOM 2635 C CA . GLN A 1 328 ? 34.287 -8.306 -24.266 1.00 88.44 328 GLN A CA 1
ATOM 2636 C C . GLN A 1 328 ? 33.250 -8.327 -25.392 1.00 88.44 328 GLN A C 1
ATOM 2638 O O . GLN A 1 328 ? 33.583 -8.511 -26.566 1.00 88.44 328 GLN A O 1
ATOM 2643 N N . ARG A 1 329 ? 31.976 -8.128 -25.036 1.00 93.25 329 ARG A N 1
ATOM 2644 C CA . ARG A 1 329 ? 30.852 -8.151 -25.972 1.00 93.25 329 ARG A CA 1
ATOM 2645 C C . ARG A 1 329 ? 29.862 -7.037 -25.666 1.00 93.25 329 ARG A C 1
ATOM 2647 O O . ARG A 1 329 ? 29.409 -6.907 -24.528 1.00 93.25 329 ARG A O 1
ATOM 2654 N N . LEU A 1 330 ? 29.512 -6.290 -26.707 1.00 95.44 330 LEU A N 1
ATOM 2655 C CA . LEU A 1 330 ? 28.452 -5.293 -26.700 1.00 95.44 330 LEU A CA 1
ATOM 2656 C C . LEU A 1 330 ? 27.352 -5.733 -27.671 1.00 95.44 330 LEU A C 1
ATOM 2658 O O . LEU A 1 330 ? 27.585 -5.808 -28.880 1.00 95.44 330 LEU A O 1
ATOM 2662 N N . LEU A 1 331 ? 26.169 -6.026 -27.131 1.00 95.06 331 LEU A N 1
ATOM 2663 C CA . LEU A 1 331 ? 24.959 -6.238 -27.921 1.00 95.06 331 LEU A CA 1
ATOM 2664 C C . LEU A 1 331 ? 24.252 -4.901 -28.119 1.00 95.06 331 LEU A C 1
ATOM 2666 O O . LEU A 1 331 ? 24.043 -4.168 -27.157 1.00 95.06 331 LEU A O 1
ATOM 2670 N N . VAL A 1 332 ? 23.876 -4.585 -29.350 1.00 94.00 332 VAL A N 1
ATOM 2671 C CA . VAL A 1 332 ? 23.194 -3.331 -29.683 1.00 94.00 332 VAL A CA 1
ATOM 2672 C C . VAL A 1 332 ? 21.883 -3.659 -30.378 1.00 94.00 332 VAL A C 1
ATOM 2674 O O . VAL A 1 332 ? 21.882 -4.462 -31.310 1.00 94.00 332 VAL A O 1
ATOM 2677 N N . ASP A 1 333 ? 20.780 -3.045 -29.954 1.00 89.56 333 ASP A N 1
ATOM 2678 C CA . ASP A 1 333 ? 19.520 -3.117 -30.687 1.00 89.56 333 ASP A CA 1
ATOM 2679 C C . ASP A 1 333 ? 19.742 -2.584 -32.108 1.00 89.56 333 ASP A C 1
ATOM 2681 O O . ASP A 1 333 ? 20.062 -1.408 -32.302 1.00 89.56 333 ASP A O 1
ATOM 2685 N N . CYS A 1 334 ? 19.614 -3.465 -33.101 1.00 87.06 334 CYS A N 1
ATOM 2686 C CA . CYS A 1 334 ? 19.755 -3.100 -34.506 1.00 87.06 334 CYS A CA 1
ATOM 2687 C C . CYS A 1 334 ? 18.415 -2.868 -35.216 1.00 87.06 334 CYS A C 1
ATOM 2689 O O . CYS A 1 334 ? 18.394 -2.615 -36.418 1.00 87.06 334 CYS A O 1
ATOM 2691 N N . THR A 1 335 ? 17.295 -2.865 -34.489 1.00 80.81 335 THR A N 1
ATOM 2692 C CA . THR A 1 335 ? 15.988 -2.583 -35.076 1.00 80.81 335 THR A CA 1
ATOM 2693 C C . THR A 1 335 ? 15.895 -1.139 -35.586 1.00 80.81 335 THR A C 1
ATOM 2695 O O . THR A 1 335 ? 16.281 -0.163 -34.938 1.00 80.81 335 THR A O 1
ATOM 2698 N N . GLY A 1 336 ? 15.396 -0.985 -36.816 1.00 78.50 336 GLY A N 1
ATOM 2699 C CA . GLY A 1 336 ? 15.207 0.317 -37.455 1.00 78.50 336 GLY A CA 1
ATOM 2700 C C . GLY A 1 336 ? 16.521 1.050 -37.744 1.00 78.50 336 GLY A C 1
ATOM 2701 O O . GLY A 1 336 ? 17.171 0.800 -38.751 1.00 78.50 336 GLY A O 1
ATOM 2702 N N . LEU A 1 337 ? 16.877 2.025 -36.904 1.00 71.50 337 LEU A N 1
ATOM 2703 C CA . LEU A 1 337 ? 18.068 2.868 -37.097 1.00 71.50 337 LEU A CA 1
ATOM 2704 C C . LEU A 1 337 ? 19.352 2.223 -36.582 1.00 71.50 337 LEU A C 1
ATOM 2706 O O . LEU A 1 337 ? 20.444 2.675 -36.938 1.00 71.50 337 LEU A O 1
ATOM 2710 N N . GLY A 1 338 ? 19.218 1.204 -35.731 1.00 77.44 338 GLY A N 1
ATOM 2711 C CA . GLY A 1 338 ? 20.350 0.607 -35.045 1.00 77.44 338 GLY A CA 1
ATOM 2712 C C . GLY A 1 338 ? 21.344 -0.057 -35.991 1.00 77.44 338 GLY A C 1
ATOM 2713 O O . GLY A 1 338 ? 22.540 0.038 -35.747 1.00 77.44 338 GLY A O 1
ATOM 2714 N N . ASP A 1 339 ? 20.897 -0.606 -37.126 1.00 84.31 339 ASP A N 1
ATOM 2715 C CA . ASP A 1 339 ? 21.784 -1.178 -38.150 1.00 84.31 339 ASP A CA 1
ATOM 2716 C C . ASP A 1 339 ? 22.888 -0.208 -38.597 1.00 84.31 339 ASP A C 1
ATOM 2718 O O . ASP A 1 339 ? 24.064 -0.576 -38.650 1.00 84.31 339 ASP A O 1
ATOM 2722 N N . LYS A 1 340 ? 22.539 1.054 -38.883 1.00 87.75 340 LYS A N 1
ATOM 2723 C CA . LYS A 1 340 ? 23.522 2.050 -39.333 1.00 87.75 340 LYS A CA 1
ATOM 2724 C C . LYS A 1 340 ? 24.491 2.421 -38.211 1.00 87.75 340 LYS A C 1
ATOM 2726 O O . LYS A 1 340 ? 25.697 2.440 -38.441 1.00 87.75 340 LYS A O 1
ATOM 2731 N N . VAL A 1 341 ? 23.974 2.641 -37.003 1.00 89.25 341 VAL A N 1
ATOM 2732 C CA . VAL A 1 341 ? 24.791 2.964 -35.824 1.00 89.25 341 VAL A CA 1
ATOM 2733 C C . VAL A 1 341 ? 25.752 1.818 -35.504 1.00 89.25 341 VAL A C 1
ATOM 2735 O O . VAL A 1 341 ? 26.933 2.060 -35.294 1.00 89.25 341 VAL A O 1
ATOM 2738 N N . VAL A 1 342 ? 25.296 0.564 -35.555 1.00 92.50 342 VAL A N 1
ATOM 2739 C CA . VAL A 1 342 ? 26.138 -0.624 -35.344 1.00 92.50 342 VAL A CA 1
ATOM 2740 C C . VAL A 1 342 ? 27.267 -0.707 -36.368 1.00 92.50 342 VAL A C 1
ATOM 2742 O O . VAL A 1 342 ? 28.393 -1.045 -36.002 1.00 92.50 342 VAL A O 1
ATOM 2745 N N . MET A 1 343 ? 26.997 -0.404 -37.641 1.00 91.31 343 MET A N 1
ATOM 2746 C CA . MET A 1 343 ? 28.043 -0.366 -38.668 1.00 91.31 343 MET A CA 1
ATOM 2747 C C . MET A 1 343 ? 29.069 0.736 -38.392 1.00 91.31 343 MET A C 1
ATOM 2749 O O . MET A 1 343 ? 30.267 0.475 -38.478 1.00 91.31 343 MET A O 1
ATOM 2753 N N . ASP A 1 344 ? 28.614 1.929 -38.006 1.00 93.56 344 ASP A N 1
ATOM 2754 C CA . ASP A 1 344 ? 29.496 3.054 -37.682 1.00 93.56 344 ASP A CA 1
ATOM 2755 C C . ASP A 1 344 ? 30.367 2.739 -36.450 1.00 93.56 344 ASP A C 1
ATOM 2757 O O . ASP A 1 344 ? 31.578 2.951 -36.481 1.00 93.56 344 ASP A O 1
ATOM 2761 N N . MET A 1 345 ? 29.798 2.109 -35.414 1.00 94.25 345 MET A N 1
ATOM 2762 C CA . MET A 1 345 ? 30.563 1.648 -34.249 1.00 94.25 345 MET A CA 1
ATOM 2763 C C . MET A 1 345 ? 31.606 0.586 -34.624 1.00 94.25 345 MET A C 1
ATOM 2765 O O . MET A 1 345 ? 32.730 0.630 -34.132 1.00 94.25 345 MET A O 1
ATOM 2769 N N . LYS A 1 346 ? 31.267 -0.372 -35.501 1.00 94.00 346 LYS A N 1
ATOM 2770 C CA . LYS A 1 346 ? 32.213 -1.403 -35.966 1.00 94.00 346 LYS A CA 1
ATOM 2771 C C . LYS A 1 346 ? 33.393 -0.802 -36.728 1.00 94.00 346 LYS A C 1
ATOM 2773 O O . LYS A 1 346 ? 34.520 -1.247 -36.521 1.00 94.00 346 LYS A O 1
ATOM 2778 N N . LEU A 1 347 ? 33.137 0.187 -37.586 1.00 94.38 347 LEU A N 1
ATOM 2779 C CA . LEU A 1 347 ? 34.186 0.916 -38.302 1.00 94.38 347 LEU A CA 1
ATOM 2780 C C . LEU A 1 347 ? 35.105 1.641 -37.314 1.00 94.38 347 LEU A C 1
ATOM 2782 O O . LEU A 1 347 ? 36.312 1.404 -37.319 1.00 94.38 347 LEU A O 1
ATOM 2786 N N . GLN A 1 348 ? 34.525 2.422 -36.400 1.00 95.12 348 GLN A N 1
ATOM 2787 C CA . GLN A 1 348 ? 35.274 3.171 -35.392 1.00 95.12 348 GLN A CA 1
ATOM 2788 C C . GLN A 1 348 ? 36.102 2.249 -34.480 1.00 95.12 348 GLN A C 1
ATOM 2790 O O . GLN A 1 348 ? 37.268 2.528 -34.210 1.00 95.12 348 GLN A O 1
ATOM 2795 N N . TRP A 1 349 ? 35.559 1.103 -34.049 1.00 94.44 349 TRP A N 1
ATOM 2796 C CA . TRP A 1 349 ? 36.294 0.162 -33.191 1.00 94.44 349 TRP A CA 1
ATOM 2797 C C . TRP A 1 349 ? 37.466 -0.479 -33.926 1.00 94.44 349 TRP A C 1
ATOM 2799 O O . TRP A 1 349 ? 38.514 -0.701 -33.318 1.00 94.44 349 TRP A O 1
ATOM 2809 N N . ALA A 1 350 ? 37.303 -0.775 -35.217 1.00 92.38 350 ALA A N 1
ATOM 2810 C CA . ALA A 1 350 ? 38.376 -1.313 -36.042 1.00 92.38 350 ALA A CA 1
ATOM 2811 C C . ALA A 1 350 ? 39.505 -0.286 -36.228 1.00 92.38 350 ALA A C 1
ATOM 2813 O O . ALA A 1 350 ? 40.675 -0.631 -36.056 1.00 92.38 350 ALA A O 1
ATOM 2814 N N . GLU A 1 351 ? 39.162 0.976 -36.506 1.00 94.75 351 GLU A N 1
ATOM 2815 C CA . GLU A 1 351 ? 40.128 2.074 -36.646 1.00 94.75 351 GLU A CA 1
ATOM 2816 C C . GLU A 1 351 ? 40.874 2.353 -35.336 1.00 94.75 351 GLU A C 1
ATOM 2818 O O . GLU A 1 351 ? 42.103 2.456 -35.317 1.00 94.75 351 GLU A O 1
ATOM 2823 N N . HIS A 1 352 ? 40.147 2.406 -34.219 1.00 94.44 352 HIS A N 1
ATOM 2824 C CA . HIS A 1 352 ? 40.705 2.696 -32.897 1.00 94.44 352 HIS A CA 1
ATOM 2825 C C . HIS A 1 352 ? 41.297 1.464 -32.190 1.00 94.44 352 HIS A C 1
ATOM 2827 O O . HIS A 1 352 ? 41.830 1.591 -31.086 1.00 94.44 352 HIS A O 1
ATOM 2833 N N . LYS A 1 353 ? 41.253 0.281 -32.824 1.00 91.56 353 LYS A N 1
ATOM 2834 C CA . LYS A 1 353 ? 41.769 -1.005 -32.309 1.00 91.56 353 LYS A CA 1
ATOM 2835 C C . LYS A 1 353 ? 41.170 -1.406 -30.958 1.00 91.56 353 LYS A C 1
ATOM 2837 O O . LYS A 1 353 ? 41.879 -1.816 -30.037 1.00 91.56 353 LYS A O 1
ATOM 2842 N N . ILE A 1 354 ? 39.854 -1.292 -30.836 1.00 91.75 354 ILE A N 1
ATOM 2843 C CA . ILE A 1 354 ? 39.128 -1.623 -29.610 1.00 91.7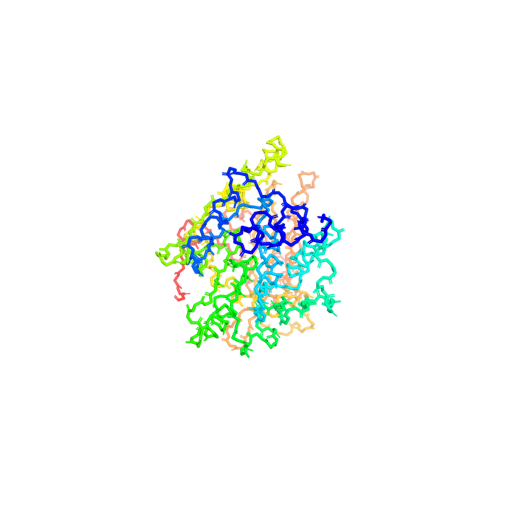5 354 ILE A CA 1
ATOM 2844 C C . ILE A 1 354 ? 38.828 -3.115 -29.571 1.00 91.75 354 ILE A C 1
ATOM 2846 O O . ILE A 1 354 ? 38.195 -3.659 -30.473 1.00 91.75 354 ILE A O 1
ATOM 2850 N N . ASN A 1 355 ? 39.246 -3.779 -28.494 1.00 88.81 355 ASN A N 1
ATOM 2851 C CA . ASN A 1 355 ? 39.063 -5.218 -28.310 1.00 88.81 355 ASN A CA 1
ATOM 2852 C C . ASN A 1 355 ? 37.672 -5.572 -27.747 1.00 88.81 355 ASN A C 1
ATOM 2854 O O . ASN A 1 355 ? 37.551 -6.318 -26.780 1.00 88.81 355 ASN A O 1
ATOM 2858 N N . THR A 1 356 ? 36.617 -5.012 -28.337 1.00 93.69 356 THR A N 1
ATOM 2859 C CA . THR A 1 356 ? 35.225 -5.317 -27.982 1.00 93.69 356 THR A CA 1
ATOM 2860 C C . THR A 1 356 ? 34.498 -5.817 -29.214 1.00 93.69 356 THR A C 1
ATOM 2862 O O . THR A 1 356 ? 34.487 -5.160 -30.256 1.00 93.69 356 THR A O 1
ATOM 2865 N N . ARG A 1 357 ? 33.834 -6.966 -29.096 1.00 93.56 357 ARG A N 1
ATOM 2866 C CA . ARG A 1 357 ? 33.005 -7.502 -30.174 1.00 93.56 357 ARG A CA 1
ATOM 2867 C C . ARG A 1 357 ? 31.621 -6.851 -30.153 1.00 93.56 357 ARG A C 1
ATOM 2869 O O . ARG A 1 357 ? 30.870 -7.037 -29.197 1.00 93.56 357 ARG A O 1
ATOM 2876 N N . ILE A 1 358 ? 31.286 -6.125 -31.219 1.00 93.88 358 ILE A N 1
ATOM 2877 C CA . ILE A 1 358 ? 29.973 -5.490 -31.402 1.00 93.88 358 ILE A CA 1
ATOM 2878 C C . ILE A 1 358 ? 29.064 -6.411 -32.216 1.00 93.88 358 ILE A C 1
ATOM 2880 O O . ILE A 1 358 ? 29.390 -6.787 -33.347 1.00 93.88 358 ILE A O 1
ATOM 2884 N N . GLU A 1 359 ? 27.896 -6.728 -31.668 1.00 93.56 359 GLU A N 1
ATOM 2885 C CA . GLU A 1 359 ? 26.874 -7.537 -32.330 1.00 93.56 359 GLU A CA 1
ATOM 2886 C C . GLU A 1 359 ? 25.540 -6.792 -32.339 1.00 93.56 359 GLU A C 1
ATOM 2888 O O . GLU A 1 359 ? 25.063 -6.335 -31.303 1.00 93.56 359 GLU A O 1
ATOM 2893 N N . GLY A 1 360 ? 24.940 -6.671 -33.523 1.00 91.12 360 GLY A N 1
ATOM 2894 C CA . GLY A 1 360 ? 23.566 -6.198 -33.645 1.00 91.12 360 GLY A CA 1
ATOM 2895 C C . GLY A 1 360 ? 22.599 -7.312 -33.252 1.00 91.12 360 GLY A C 1
ATOM 2896 O O . GLY A 1 360 ? 22.791 -8.460 -33.661 1.00 91.12 360 GLY A O 1
ATOM 2897 N N . PHE A 1 361 ? 21.574 -6.982 -32.475 1.00 89.19 361 PHE A N 1
ATOM 2898 C CA . PHE A 1 361 ? 20.497 -7.887 -32.103 1.00 89.19 361 PHE A CA 1
ATOM 2899 C C . PHE A 1 361 ? 19.154 -7.350 -32.603 1.00 89.19 361 PHE A C 1
ATOM 2901 O O . PHE A 1 361 ? 18.730 -6.256 -32.236 1.00 89.19 361 PHE A O 1
ATOM 2908 N N . ASN A 1 362 ? 18.477 -8.135 -33.443 1.00 85.94 362 ASN A N 1
ATOM 2909 C CA . ASN A 1 362 ? 17.171 -7.776 -33.987 1.00 85.94 362 ASN A CA 1
ATOM 2910 C C . ASN A 1 362 ? 16.063 -8.259 -33.055 1.00 85.94 362 ASN A C 1
ATOM 2912 O O . ASN A 1 362 ? 15.743 -9.451 -33.026 1.00 85.94 362 ASN A O 1
ATOM 2916 N N . PHE A 1 363 ? 15.435 -7.334 -32.330 1.00 79.50 363 PHE A N 1
ATOM 2917 C CA . PHE A 1 363 ? 14.261 -7.671 -31.542 1.00 79.50 363 PHE A CA 1
ATOM 2918 C C . PHE A 1 363 ? 13.044 -7.941 -32.434 1.00 79.50 363 PHE A C 1
ATOM 2920 O O . PHE A 1 363 ? 12.537 -7.069 -33.136 1.00 79.50 363 PHE A O 1
ATOM 2927 N N . THR A 1 364 ? 12.528 -9.159 -32.346 1.00 77.62 364 THR A N 1
ATOM 2928 C CA . THR A 1 364 ? 11.263 -9.596 -32.939 1.00 77.62 364 THR A CA 1
ATOM 2929 C C . THR A 1 364 ? 10.211 -9.775 -31.847 1.00 77.62 364 THR A C 1
ATOM 2931 O O . THR A 1 364 ? 10.540 -9.844 -30.662 1.00 77.62 364 THR A O 1
ATOM 2934 N N . TYR A 1 365 ? 8.934 -9.901 -32.222 1.00 66.38 365 TYR A N 1
ATOM 2935 C CA . TYR A 1 365 ? 7.891 -10.282 -31.260 1.00 66.38 365 TYR A CA 1
ATOM 2936 C C . TYR A 1 365 ? 8.256 -11.585 -30.533 1.00 66.38 365 TYR A C 1
ATOM 2938 O O . TYR A 1 365 ? 8.119 -11.667 -29.318 1.00 66.38 365 TYR A O 1
ATOM 2946 N N . ALA A 1 366 ? 8.797 -12.573 -31.253 1.00 67.12 366 ALA A N 1
ATOM 2947 C CA . ALA A 1 366 ? 9.271 -13.810 -30.649 1.00 67.12 366 ALA A CA 1
ATOM 2948 C C . ALA A 1 366 ? 10.414 -13.549 -29.660 1.00 67.12 366 ALA A C 1
ATOM 2950 O O . ALA A 1 366 ? 10.307 -13.957 -28.518 1.00 67.12 366 ALA A O 1
ATOM 2951 N N . SER A 1 367 ? 11.470 -12.816 -30.025 1.00 71.94 367 SER A N 1
ATOM 2952 C CA . SER A 1 367 ? 12.606 -12.594 -29.113 1.00 71.94 367 SER A CA 1
ATOM 2953 C C . SER A 1 367 ? 12.285 -11.693 -27.915 1.00 71.94 367 SER A C 1
ATOM 2955 O O . SER A 1 367 ? 12.985 -11.770 -26.915 1.00 71.94 367 SER A O 1
ATOM 2957 N N . LYS A 1 368 ? 11.258 -10.836 -28.002 1.00 65.25 368 LYS A N 1
ATOM 2958 C CA . LYS A 1 368 ? 10.765 -10.044 -26.861 1.00 65.25 368 LYS A CA 1
ATOM 2959 C C . LYS A 1 368 ? 9.908 -10.870 -25.897 1.00 65.25 368 LYS A C 1
ATOM 2961 O O . LYS A 1 368 ? 9.862 -10.545 -24.719 1.00 65.25 368 LYS A O 1
ATOM 2966 N N . ASN A 1 369 ? 9.253 -11.921 -26.397 1.00 56.75 369 ASN A N 1
ATOM 2967 C CA . ASN A 1 369 ? 8.315 -12.748 -25.631 1.00 56.75 369 ASN A CA 1
ATOM 2968 C C . ASN A 1 369 ? 8.818 -14.180 -25.367 1.00 56.75 369 ASN A C 1
ATOM 2970 O O . ASN A 1 369 ? 8.104 -14.979 -24.767 1.00 56.75 369 ASN A O 1
ATOM 2974 N N . LYS A 1 370 ? 10.031 -14.535 -25.813 1.00 54.66 370 LYS A N 1
ATOM 2975 C CA . LYS A 1 370 ? 10.631 -15.856 -25.589 1.00 54.66 370 LYS A CA 1
ATOM 2976 C C . LYS A 1 370 ? 11.221 -15.915 -24.183 1.00 54.66 370 LYS A C 1
ATOM 2978 O O . LYS A 1 370 ? 12.413 -15.703 -23.990 1.00 54.66 370 LYS A O 1
ATOM 2983 N N . TRP A 1 371 ? 10.365 -16.220 -23.218 1.00 54.25 371 TRP A N 1
ATOM 2984 C CA . TRP A 1 371 ? 10.749 -1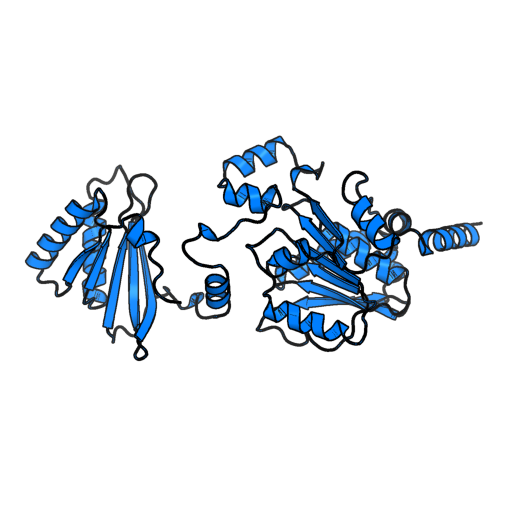6.597 -21.862 1.00 54.25 371 TRP A CA 1
ATOM 2985 C C . TRP A 1 371 ? 10.917 -18.118 -21.801 1.00 54.25 371 TRP A C 1
ATOM 2987 O O . TRP A 1 371 ? 10.033 -18.840 -21.353 1.00 54.25 371 TRP A O 1
ATOM 2997 N N . GLU A 1 372 ? 12.030 -18.632 -22.327 1.00 39.34 372 GLU A N 1
ATOM 2998 C CA . GLU A 1 372 ? 12.439 -20.020 -22.080 1.00 39.34 372 GLU A CA 1
ATOM 2999 C C . GLU A 1 372 ? 13.328 -20.041 -20.836 1.00 39.34 372 GLU A C 1
ATOM 3001 O O . GLU A 1 372 ? 14.530 -19.805 -20.926 1.00 39.34 372 GLU A O 1
ATOM 3006 N N . GLY A 1 373 ? 12.727 -20.311 -19.679 1.00 44.84 373 GLY A N 1
ATOM 3007 C CA . GLY A 1 373 ? 13.467 -20.587 -18.451 1.00 44.84 373 GLY A CA 1
ATOM 3008 C C . GLY A 1 373 ? 13.118 -19.651 -17.308 1.00 44.84 373 GLY A C 1
ATOM 3009 O O . GLY A 1 373 ? 13.798 -18.650 -17.102 1.00 44.84 373 GLY A O 1
ATOM 3010 N N . LEU A 1 374 ? 12.089 -20.047 -16.563 1.00 36.97 374 LEU A N 1
ATOM 3011 C CA . LEU A 1 374 ? 12.059 -20.066 -15.102 1.00 36.97 374 LEU A CA 1
ATOM 3012 C C . LEU A 1 374 ? 11.155 -21.220 -14.664 1.00 36.97 374 LEU A C 1
ATOM 3014 O O . LEU A 1 374 ? 10.033 -21.316 -15.213 1.00 36.97 374 LEU A O 1
#

pLDDT: mean 86.43, std 13.86, range [36.91, 98.5]

Nearest PDB structures (foldseek):
  3cpe-assembly1_A  TM=5.381E-01  e=9.164E-16  Tequatrovirus T4
  3ezk-assembly1_A  TM=5.520E-01  e=4.484E-15  Tequatrovirus T4
  2o0k-assembly1_A  TM=8.304E-01  e=8.754E-11  Tequatrovirus T4
  4ife-assembly1_A  TM=6.914E-01  e=2.154E-12  Lederbergvirus Sf6
  4bij-assembly1_A  TM=4.810E-01  e=8.104E-09  Escherichia phage T7

Secondary structure (DSSP, 8-state):
-HHHHHHHHHHHHTT-HHHHHHHHS-----TTTTHHHHHHHHTT-SEEEEEE-TTS-HHHHHHHHHHHHHHHSTT-EEEEEESSHHHHHHHHHHHHHHHHHSSGGGGEEEEETTEEEETTS-EEEEEE-STT----S----SEEEEETGGGS-HHHHHHHHGGGTT-TT-EEEEEE---TTSHHHHHHT-TTSEEEEE-GGG-TTS-HHHHHHHHTTS-HHHHHHHTT-PPPPGGGSSS-HHHHHHHHH-TTGGGSSB--S---SEEEEEEE---TTSEEEEEEEEE-TTS-EEEEEEEEEE--TT-TTHHHHHHHHHHHHHHHTT-SEEEEE-TTTHHHHHHHHHHHHHHHT---EEEEE---HHHHH-----

Sequence (374 aa):
DLAESEQESYSKANYNISYFMENYLNFYPRKHDQMQVLDALKQGAKRILLHKGRRWGGSKLCSAIALTECGQRPRLKCGIFAPGEDELLVFFEHINEHIERGNIGGSIVKHDKFLIKFSNGSFILGRILSPMAKGKRGRGYDFEIFTEAAWIMDDELHVVRLGKLDNPGAVEILESSPNGLNHFFRSYNDPDFVSFKLPTHLNPLVSKKELAKERSKMTSIQAAQELDAEFIDDSTSPFPQVLIDEANKTSKLDKYWSGCEDKAGVYVAGMDLGRKRDRSVIYIWKCEKDGNLQGVHKKVSLYDPDDPRFWAKVIDHAEYLCKEFNIQRLLVDCTGLGDKVVMDMKLQWAEHKINTRIEGFNFTYASKNKWEGL

Foldseek 3Di:
DVVVVVVVLLVVLLLQLQSCCCAFQVDHQDPPARVVQVVCVSVQQQAAEALEAPPLCVLLSVLSSLLSCQLNDAQAEEEEEEQDPVLLQVSVVSNVNRNVVGNSVVQWPDDDSAWTAGPSNYIYGYFHQAPPGPDLADDLGQEYEYGQNQSRAPVSVVRNVVSCPVPVSRHYYYYHQHDACHVSVVLQPDPSYPYDFYFNVVRPVDDPVVLVVVVVVDDPVCCCRNGRSDHDHCPVPLDDVVVVVVVVSDPCPVVAAPADPDLPAAKAKEWEDDEDQDKTKMWMWGQDPVRDTTTHHMDIQGHDPVDPCSLVVVLVVVQVVCVSSVHAEYEYACPDPNVVSLVVSVVVCVVVVRNHHYDYDHDDPCNSNPPPDD

Organism: NCBI:txid412755

InterPro domains:
  IPR027417 P-loop containing nucleoside triphosphate hydrolase [G3DSA:3.40.50.300] (1-196)